Protein AF-H3ANR4-F1 (afdb_monomer)

Organism: Latimeria chalumnae (NCBI:txid7897)

Foldseek 3Di:
DPPPPPAPQAFLLVLLVVLVVVVVPDDLVVVCVVVVHDSVVNVVSNVCVVVSVVVVVPPALRRRHRDDDDDPPVVLLVVLVVVVVVCVVVVHDQDLVNSQVSSVVVCVVVVVPPDHSDPVNSVVSCVVGVVDPDPDPPPPDDDDPVVVVVCVVPVVVVVVVPDDLDDPVCVVPDCVPQPDNDDDDPDPAAALVNVVVVQQVDAQEEAEEEPANSPDDDPDDPGYNDHYDDPPDDLQQPLCSVCVLLQLLLQLVLVVVVVCVVCVVVVHDDDDDPSNSSVSSVRSNVPRDPVSSVLSCVSNVVDPDDDDPDPSPPDPQPPSNVVSVVVQVVCVVVVNHDPPADPVCSSCVCVPPDNHDDDDPVNVVVSVVVVPDDPDPPDDDDDDDDDDDDDDDDDDDDDD

Sequence (400 aa):
SVNKKICKTLSIGTKANAICEMLTGESKAVFAKKFNVPRTTLNSWLENKDKILDVIDVDTFSVNRKRIQTSTHSDIENYLLAWLCQARAQSILVGGPILAEKANQFAAQLGVANFECTNGWLEHFKARHDISSRLVCREANSAPQLQINEWKSMTLVAILAQYELKPHCFNGIQINRLPVQYMANKKAWMVSTIFEEYVCAFKKVVLIVDNCPAHPRITGLKAVRLQFLLPNTTSHTKPLDSVIIRNFKIHYHHDLVMRMIVAVDSGKAFKLDVLMSITIMKKAWDLVEKKTIANCFRHCGFTCEQPAGEDNVLGVESEESSRFSNTIDQLRIIGLWPTDVSQDDFIDVDAVVSVSELTSDSDIVAAQSKIDKPDHDDNAEEDENNDTNIQHSLIKLAAD

Secondary structure (DSSP, 8-state):
-----------HHHHHHHHHHHHTT--HHHHHHHTT--HHHHHHHHHTHHHHHHHHHS--S-TT-SS----TTHHHHHHHHHHHHHHHHTT----HHHHHHHHHHHHHHTT-TT----HHHHHHHHHHTT--SS---S--S-S-HHHHHHIIIIIIHHHHTTS----GGGTT--GGGSSS-----SSSS--HHHHHHHHHT--SEEEEE---TTS------SSEEEEEPPTT--GGG-HIIIIIHHHHHHHHHHHHHHHHHHHHHTT------HHHHHHHHHHHHHHS-HHHHHHHHHHTT--SS---S----TT---HHHHHHHHHHHHHHHTT-S-TT--HHHHHTTTTTS--SPPPPHHHHHHHHHTTS----------------------------

Nearest PDB structures (foldseek):
  1hlv-assembly1_A  TM=8.353E-01  e=3.967E-06  Homo sapiens

Mean predicted aligned error: 20.63 Å

Structure (mmCIF, N/CA/C/O backbone):
data_AF-H3ANR4-F1
#
_entry.id   AF-H3ANR4-F1
#
loop_
_atom_site.group_PDB
_atom_site.id
_atom_site.type_symbol
_atom_site.label_atom_id
_atom_site.label_alt_id
_atom_site.label_comp_id
_atom_site.label_asym_id
_atom_site.label_entity_id
_atom_site.label_seq_id
_atom_site.pdbx_PDB_ins_code
_atom_site.Cartn_x
_atom_site.Cartn_y
_atom_site.Cartn_z
_atom_site.occupancy
_atom_site.B_iso_or_equiv
_atom_site.auth_seq_id
_atom_site.auth_comp_id
_atom_site.auth_asym_id
_atom_site.auth_atom_id
_atom_site.pdbx_PDB_model_num
ATOM 1 N N . SER A 1 1 ? 67.457 22.077 -22.171 1.00 34.97 1 SER A N 1
ATOM 2 C CA . SER A 1 1 ? 66.096 21.505 -22.142 1.00 34.97 1 SER A CA 1
ATOM 3 C C . SER A 1 1 ? 65.306 21.918 -23.364 1.00 34.97 1 SER A C 1
ATOM 5 O O . SER A 1 1 ? 65.066 23.103 -23.557 1.00 34.97 1 SER A O 1
ATOM 7 N N . VAL A 1 2 ? 64.925 20.956 -24.205 1.00 31.81 2 VAL A N 1
ATOM 8 C CA . VAL A 1 2 ? 64.043 21.192 -25.356 1.00 31.81 2 VAL A CA 1
ATOM 9 C C . VAL A 1 2 ? 62.635 21.469 -24.826 1.00 31.81 2 VAL A C 1
ATOM 11 O O . VAL A 1 2 ? 61.985 20.581 -24.279 1.00 31.81 2 VAL A O 1
ATOM 14 N N . ASN A 1 3 ? 62.180 22.715 -24.949 1.00 30.05 3 ASN A N 1
ATOM 15 C CA . ASN A 1 3 ? 60.843 23.140 -24.544 1.00 30.05 3 ASN A CA 1
ATOM 16 C C . ASN A 1 3 ? 59.810 22.524 -25.504 1.00 30.05 3 ASN A C 1
ATOM 18 O O . ASN A 1 3 ? 59.575 23.026 -26.606 1.00 30.05 3 ASN A O 1
ATOM 22 N N . LYS A 1 4 ? 59.223 21.389 -25.117 1.00 34.12 4 LYS A N 1
ATOM 23 C CA . LYS A 1 4 ? 58.193 20.692 -25.895 1.00 34.12 4 LYS A CA 1
ATOM 24 C C . LYS A 1 4 ? 56.907 21.529 -25.835 1.00 34.12 4 LYS A C 1
ATOM 26 O O . LYS A 1 4 ? 56.150 21.443 -24.873 1.00 34.12 4 LYS A O 1
ATOM 31 N N . LYS A 1 5 ? 56.671 22.380 -26.843 1.00 40.97 5 LYS A N 1
ATOM 32 C CA . LYS A 1 5 ? 55.400 23.110 -27.013 1.00 40.97 5 LYS A CA 1
ATOM 33 C C . LYS A 1 5 ? 54.246 22.103 -26.992 1.00 40.97 5 LYS A C 1
ATOM 35 O O . LYS A 1 5 ? 54.116 21.292 -27.907 1.00 40.97 5 LYS A O 1
ATOM 40 N N . ILE A 1 6 ? 53.407 22.160 -25.960 1.00 41.47 6 ILE A N 1
ATOM 41 C CA . ILE A 1 6 ? 52.179 21.365 -25.873 1.00 41.47 6 ILE A CA 1
ATOM 42 C C . ILE A 1 6 ? 51.216 21.902 -26.938 1.00 41.47 6 ILE A C 1
ATOM 44 O O . ILE A 1 6 ? 50.594 22.949 -26.769 1.00 41.47 6 ILE A O 1
ATOM 48 N N . CYS A 1 7 ? 51.123 21.210 -28.072 1.00 47.00 7 CYS A N 1
ATOM 49 C CA . CYS A 1 7 ? 50.182 21.550 -29.132 1.00 47.00 7 CYS A CA 1
ATOM 50 C C . CYS A 1 7 ? 48.772 21.109 -28.702 1.00 47.00 7 CYS A C 1
ATOM 52 O O . CYS A 1 7 ? 48.456 19.916 -28.718 1.00 47.00 7 CYS A O 1
ATOM 54 N N . LYS A 1 8 ? 47.916 22.051 -28.277 1.00 58.59 8 LYS A N 1
ATOM 55 C CA . LYS A 1 8 ? 46.502 21.759 -27.987 1.00 58.59 8 LYS A CA 1
ATOM 56 C C . LYS A 1 8 ? 45.817 21.324 -29.283 1.00 58.59 8 LYS A C 1
ATOM 58 O O . LYS A 1 8 ? 45.563 22.130 -30.171 1.00 58.59 8 LYS A O 1
ATOM 63 N N . THR A 1 9 ? 45.530 20.030 -29.398 1.00 59.88 9 THR A N 1
ATOM 64 C CA . THR A 1 9 ? 44.811 19.492 -30.557 1.00 59.88 9 THR A CA 1
ATOM 65 C C . THR A 1 9 ? 43.312 19.719 -30.351 1.00 59.88 9 THR A C 1
ATOM 67 O O . THR A 1 9 ? 42.728 19.169 -29.416 1.00 59.88 9 THR A O 1
ATOM 70 N N . LEU A 1 10 ? 42.708 20.564 -31.190 1.00 69.75 10 LEU A N 1
ATOM 71 C CA . LEU A 1 10 ? 41.287 20.937 -31.142 1.00 69.75 10 LEU A CA 1
ATOM 72 C C . LEU A 1 10 ? 40.424 20.000 -32.000 1.00 69.75 10 LEU A C 1
ATOM 74 O O . LEU A 1 10 ? 40.950 19.333 -32.900 1.00 69.75 10 LEU A O 1
ATOM 78 N N . SER A 1 11 ? 39.124 19.917 -31.693 1.00 69.44 11 SER A N 1
ATOM 79 C CA . SER A 1 11 ? 38.207 19.022 -32.404 1.00 69.44 11 SER A CA 1
ATOM 80 C C . SER A 1 11 ? 37.924 19.498 -33.833 1.00 69.44 11 SER A C 1
ATOM 82 O O . SER A 1 11 ? 38.117 20.668 -34.159 1.00 69.44 11 SER A O 1
ATOM 84 N N . ILE A 1 12 ? 37.486 18.584 -34.695 1.00 69.12 12 ILE A N 1
ATOM 85 C CA . ILE A 1 12 ? 37.118 18.819 -36.091 1.00 69.12 12 ILE A CA 1
ATOM 86 C C . ILE A 1 12 ? 35.941 19.796 -36.151 1.00 69.12 12 ILE A C 1
ATOM 88 O O . ILE A 1 12 ? 36.016 20.754 -36.910 1.00 69.12 12 ILE A O 1
ATOM 92 N N . GLY A 1 13 ? 34.944 19.658 -35.267 1.00 64.38 13 GLY A N 1
ATOM 93 C CA . GLY A 1 13 ? 33.847 20.623 -35.152 1.00 64.38 13 GLY A CA 1
ATOM 94 C C . GLY A 1 13 ? 34.316 22.027 -34.764 1.00 64.38 13 GLY A C 1
ATOM 95 O O . GLY A 1 13 ? 33.926 23.009 -35.387 1.00 64.38 13 GLY A O 1
ATOM 96 N N . THR A 1 14 ? 35.226 22.146 -33.789 1.00 70.94 14 THR A N 1
ATOM 97 C CA . THR A 1 14 ? 35.793 23.454 -33.418 1.00 70.94 14 THR A CA 1
ATOM 98 C C . THR A 1 14 ? 36.620 24.061 -34.553 1.00 70.94 14 THR A C 1
ATOM 100 O O . THR A 1 14 ? 36.571 25.271 -34.762 1.00 70.94 14 THR A O 1
ATOM 103 N N . LYS A 1 15 ? 37.364 23.239 -35.304 1.00 77.50 15 LYS A N 1
ATOM 104 C CA . LYS A 1 15 ? 38.129 23.685 -36.477 1.00 77.50 15 LYS A CA 1
ATOM 105 C C . LYS A 1 15 ? 37.211 24.174 -37.596 1.00 77.50 15 LYS A C 1
ATOM 107 O O . LYS A 1 15 ? 37.496 25.214 -38.171 1.00 77.50 15 LYS A O 1
ATOM 112 N N . ALA A 1 16 ? 36.121 23.467 -37.876 1.00 69.81 16 ALA A N 1
ATOM 113 C CA . ALA A 1 16 ? 35.167 23.841 -38.914 1.00 69.81 16 ALA A CA 1
ATOM 114 C C . ALA A 1 16 ? 34.390 25.113 -38.579 1.00 69.81 16 ALA A C 1
ATOM 116 O O . ALA A 1 16 ? 34.335 26.008 -39.413 1.00 69.81 16 ALA A O 1
ATOM 117 N N . ASN A 1 17 ? 33.899 25.255 -37.343 1.00 70.88 17 ASN A N 1
ATOM 118 C CA . ASN A 1 17 ? 33.272 26.503 -36.898 1.00 70.88 17 ASN A CA 1
ATOM 119 C C . ASN A 1 17 ? 34.245 27.680 -37.022 1.00 70.88 17 ASN A C 1
ATOM 121 O O . ASN A 1 17 ? 33.880 28.729 -37.541 1.00 70.88 17 ASN A O 1
ATOM 125 N N . ALA A 1 18 ? 35.509 27.487 -36.624 1.00 70.69 18 ALA A N 1
ATOM 126 C CA . ALA A 1 18 ? 36.538 28.505 -36.801 1.00 70.69 18 ALA A CA 1
ATOM 127 C C . ALA A 1 18 ? 36.787 28.836 -38.285 1.00 70.69 18 ALA A C 1
ATOM 129 O O . ALA A 1 18 ? 36.956 30.003 -38.616 1.00 70.69 18 ALA A O 1
ATOM 130 N N . ILE A 1 19 ? 36.791 27.845 -39.184 1.00 73.25 19 ILE A N 1
ATOM 131 C CA . ILE A 1 19 ? 36.928 28.063 -40.633 1.00 73.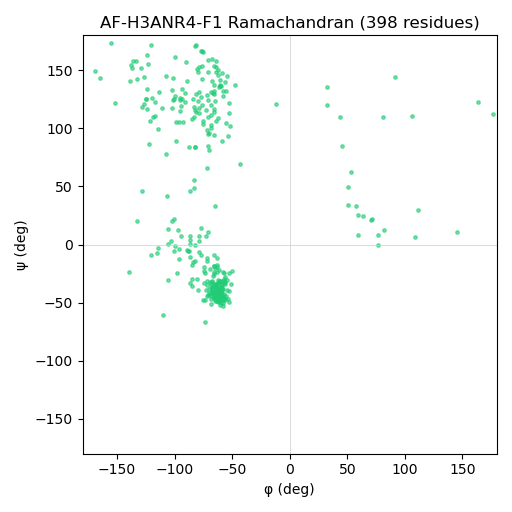25 19 ILE A CA 1
ATOM 132 C C . ILE A 1 19 ? 35.733 28.856 -41.178 1.00 73.25 19 ILE A C 1
ATOM 134 O O . ILE A 1 19 ? 35.951 29.839 -41.881 1.00 73.25 19 ILE A O 1
ATOM 138 N N . CYS A 1 20 ? 34.499 28.482 -40.832 1.00 70.69 20 CYS A N 1
ATOM 139 C CA . CYS A 1 20 ? 33.292 29.192 -41.261 1.00 70.69 20 CYS A CA 1
ATOM 140 C C . CYS A 1 20 ? 33.292 30.651 -40.776 1.00 70.69 20 CYS A C 1
ATOM 142 O O . CYS A 1 20 ? 33.120 31.555 -41.590 1.00 70.69 20 CYS A O 1
ATOM 144 N N . GLU A 1 21 ? 33.587 30.896 -39.493 1.00 68.69 21 GLU A N 1
ATOM 145 C CA . GLU A 1 21 ? 33.678 32.253 -38.924 1.00 68.69 21 GLU A CA 1
ATOM 146 C C . GLU A 1 21 ? 34.825 33.082 -39.558 1.00 68.69 21 GLU A C 1
ATOM 148 O O . GLU A 1 21 ? 34.705 34.292 -39.771 1.00 68.69 21 GLU A O 1
ATOM 153 N N . MET A 1 22 ? 35.942 32.444 -39.929 1.00 72.31 22 MET A N 1
ATOM 154 C CA . MET A 1 22 ? 37.052 33.104 -40.634 1.00 72.31 22 MET A CA 1
ATOM 155 C C . MET A 1 22 ? 36.718 33.449 -42.092 1.00 72.31 22 MET A C 1
ATOM 157 O O . MET A 1 22 ? 37.230 34.441 -42.612 1.00 72.31 22 MET A O 1
ATOM 161 N N . LEU A 1 23 ? 35.880 32.651 -42.759 1.00 68.06 23 LEU A N 1
ATOM 162 C CA . LEU A 1 23 ? 35.407 32.926 -44.120 1.00 68.06 23 LEU A CA 1
ATOM 163 C C . LEU A 1 23 ? 34.367 34.058 -44.151 1.00 68.06 23 LEU A C 1
ATOM 165 O O . LEU A 1 23 ? 34.274 34.752 -45.160 1.00 68.06 23 LEU A O 1
ATOM 169 N N . THR A 1 24 ? 33.659 34.311 -43.043 1.00 65.19 24 THR A N 1
ATOM 170 C CA . THR A 1 24 ? 32.709 35.432 -42.899 1.00 65.19 24 THR A CA 1
ATOM 171 C C . THR A 1 24 ? 33.360 36.800 -42.630 1.00 65.19 24 THR A C 1
ATOM 173 O O . THR A 1 24 ? 32.649 37.791 -42.495 1.00 65.19 24 THR A O 1
ATOM 176 N N . GLY A 1 25 ? 34.699 36.891 -42.605 1.00 59.75 25 GLY A N 1
ATOM 177 C CA . GLY A 1 25 ? 35.430 38.169 -42.668 1.00 59.75 25 GLY A CA 1
ATOM 178 C C . GLY A 1 25 ? 36.131 38.635 -41.385 1.00 59.75 25 GLY A C 1
ATOM 179 O O . GLY A 1 25 ? 36.676 39.738 -41.360 1.00 59.75 25 GLY A O 1
ATOM 180 N N . GLU A 1 26 ? 36.174 37.826 -40.324 1.00 64.69 26 GLU A N 1
ATOM 181 C CA . GLU A 1 26 ? 36.868 38.194 -39.082 1.00 64.69 26 GLU A CA 1
ATOM 182 C C . GLU A 1 26 ? 38.400 37.986 -39.130 1.00 64.69 26 GLU A C 1
ATOM 184 O O . GLU A 1 26 ? 38.948 37.115 -39.812 1.00 64.69 26 GLU A O 1
ATOM 189 N N . SER A 1 27 ? 39.136 38.796 -38.358 1.00 66.25 27 SER A N 1
ATOM 190 C CA . SER A 1 27 ? 40.605 38.810 -38.377 1.00 66.25 27 SER A CA 1
ATOM 191 C C . SER A 1 27 ? 41.231 37.568 -37.731 1.00 66.25 27 SER A C 1
ATOM 193 O O . SER A 1 27 ? 41.028 37.270 -36.552 1.00 66.25 27 SER A O 1
ATOM 195 N N . LYS A 1 28 ? 42.148 36.913 -38.459 1.00 66.75 28 LYS A N 1
ATOM 196 C CA . LYS A 1 28 ? 42.928 35.734 -38.015 1.00 66.75 28 LYS A CA 1
ATOM 197 C C . LYS A 1 28 ? 43.668 35.939 -36.679 1.00 66.75 28 LYS A C 1
ATOM 199 O O . LYS A 1 28 ? 43.998 34.976 -35.988 1.00 66.75 28 LYS A O 1
ATOM 204 N N . ALA A 1 29 ? 43.964 37.189 -36.311 1.00 67.88 29 ALA A N 1
ATOM 205 C CA . ALA A 1 29 ? 44.616 37.540 -35.050 1.00 67.88 29 ALA A CA 1
ATOM 206 C C . ALA A 1 29 ? 43.716 37.319 -33.822 1.00 67.88 29 ALA A C 1
ATOM 208 O O . ALA A 1 29 ? 44.224 36.961 -32.757 1.00 67.88 29 ALA A O 1
ATOM 209 N N . VAL A 1 30 ? 42.404 37.507 -33.982 1.00 69.75 30 VAL A N 1
ATOM 210 C CA . VAL A 1 30 ? 41.397 37.301 -32.934 1.00 69.75 30 VAL A CA 1
ATOM 211 C C . VAL A 1 30 ? 41.236 35.808 -32.669 1.00 69.75 30 VAL A C 1
ATOM 213 O O . VAL A 1 30 ? 41.315 35.377 -31.522 1.00 69.75 30 VAL A O 1
ATOM 216 N N . PHE A 1 31 ? 41.169 34.993 -33.724 1.00 68.56 31 PHE A N 1
ATOM 217 C CA . PHE A 1 31 ? 41.058 33.537 -33.602 1.00 68.56 31 PHE A CA 1
ATOM 218 C C . PHE A 1 31 ? 42.285 32.859 -33.002 1.00 68.56 31 PHE A C 1
ATOM 220 O O . PHE A 1 31 ? 42.145 31.945 -32.190 1.00 68.56 31 PHE A O 1
ATOM 227 N N . ALA A 1 32 ? 43.488 33.336 -33.334 1.00 69.44 32 ALA A N 1
ATOM 228 C CA . ALA A 1 32 ? 44.721 32.821 -32.739 1.00 69.44 32 ALA A CA 1
ATOM 229 C C . ALA A 1 32 ? 44.729 32.998 -31.208 1.00 69.44 32 ALA A C 1
ATOM 231 O O . ALA A 1 32 ? 45.181 32.107 -30.488 1.00 69.44 32 ALA A O 1
ATOM 232 N N . LYS A 1 33 ? 44.172 34.116 -30.711 1.00 73.56 33 LYS A N 1
ATOM 233 C CA . LYS A 1 33 ? 43.972 34.364 -29.275 1.00 73.56 33 LYS A CA 1
ATOM 234 C C . LYS A 1 33 ? 42.795 33.559 -28.706 1.00 73.56 33 LYS A C 1
ATOM 236 O O . LYS A 1 33 ? 42.985 32.891 -27.697 1.00 73.56 33 LYS A O 1
ATOM 241 N N . LYS A 1 34 ? 41.627 33.560 -29.370 1.00 73.19 34 LYS A N 1
ATOM 242 C CA . LYS A 1 34 ? 40.390 32.853 -28.956 1.00 73.19 34 LYS A CA 1
ATOM 243 C C . LYS A 1 34 ? 40.626 31.356 -28.743 1.00 73.19 34 LYS A C 1
ATOM 245 O O . LYS A 1 34 ? 40.195 30.796 -27.743 1.00 73.19 34 LYS A O 1
ATOM 250 N N . PHE A 1 35 ? 41.357 30.717 -29.653 1.00 68.19 35 PHE A N 1
ATOM 251 C CA . PHE A 1 35 ? 41.617 29.276 -29.611 1.00 68.19 35 PHE A CA 1
ATOM 252 C C . PHE A 1 35 ? 42.992 28.904 -29.040 1.00 68.19 35 PHE A C 1
ATOM 254 O O . PHE A 1 35 ? 43.302 27.719 -28.918 1.00 68.19 35 PHE A O 1
ATOM 261 N N . ASN A 1 36 ? 43.809 29.895 -28.662 1.00 73.88 36 ASN A N 1
ATOM 262 C CA . ASN A 1 36 ? 45.173 29.712 -28.163 1.00 73.88 36 ASN A CA 1
ATOM 263 C C . ASN A 1 36 ? 46.030 28.814 -29.083 1.00 73.88 36 ASN A C 1
ATOM 265 O O . ASN A 1 36 ? 46.655 27.846 -28.638 1.00 73.88 36 ASN A O 1
ATOM 269 N N . VAL A 1 37 ? 46.027 29.128 -30.383 1.00 76.19 37 VAL A N 1
ATOM 270 C CA . VAL A 1 37 ? 46.777 28.408 -31.425 1.00 76.19 37 VAL A CA 1
ATOM 271 C C . VAL A 1 37 ? 47.660 29.366 -32.234 1.00 76.19 37 VAL A C 1
ATOM 273 O O . VAL A 1 37 ? 47.262 30.505 -32.491 1.00 76.19 37 VAL A O 1
ATOM 276 N N . PRO A 1 38 ? 48.860 28.938 -32.671 1.00 77.94 38 PRO A N 1
ATOM 277 C CA . PRO A 1 38 ? 49.694 29.738 -33.562 1.00 77.94 38 PRO A CA 1
ATOM 278 C C . PRO A 1 38 ? 48.983 30.076 -34.880 1.00 77.94 38 PRO A C 1
ATOM 280 O O . PRO A 1 38 ? 48.244 29.258 -35.428 1.00 77.94 38 PRO A O 1
ATOM 283 N N . ARG A 1 39 ? 49.283 31.248 -35.459 1.00 71.56 39 ARG A N 1
ATOM 284 C CA . ARG A 1 39 ? 48.748 31.656 -36.776 1.00 71.56 39 ARG A CA 1
ATOM 285 C C . ARG A 1 39 ? 49.063 30.647 -37.889 1.00 71.56 39 ARG A C 1
ATOM 287 O O . ARG A 1 39 ? 48.252 30.461 -38.788 1.00 71.56 39 ARG A O 1
ATOM 294 N N . THR A 1 40 ? 50.202 29.959 -37.802 1.00 76.38 40 THR A N 1
ATOM 295 C CA . THR A 1 40 ? 50.592 28.891 -38.737 1.00 76.38 40 THR A CA 1
ATOM 296 C C . THR A 1 40 ? 49.634 27.698 -38.699 1.00 76.38 40 THR A C 1
ATOM 298 O O . THR A 1 40 ? 49.351 27.104 -39.734 1.00 76.38 40 THR A O 1
ATOM 301 N N . THR A 1 41 ? 49.070 27.380 -37.532 1.00 76.25 41 THR A N 1
ATOM 302 C CA . THR A 1 41 ? 48.080 26.308 -37.363 1.00 76.25 41 THR A CA 1
ATOM 303 C C . THR A 1 41 ? 46.744 26.667 -38.012 1.00 76.25 41 THR A C 1
ATOM 305 O O . THR A 1 41 ? 46.139 25.811 -38.647 1.00 76.25 41 THR A O 1
ATOM 308 N N . LEU A 1 42 ? 46.319 27.933 -37.923 1.00 76.06 42 LEU A N 1
ATOM 309 C CA . LEU A 1 42 ? 45.110 28.415 -38.602 1.00 76.06 42 LEU A CA 1
ATOM 310 C C . LEU A 1 42 ? 45.254 28.381 -40.131 1.00 76.06 42 LEU A C 1
ATOM 312 O O . LEU A 1 42 ? 44.314 28.003 -40.822 1.00 76.06 42 LEU A O 1
ATOM 316 N N . ASN A 1 43 ? 46.431 28.726 -40.665 1.00 78.75 43 ASN A N 1
ATOM 317 C CA . ASN A 1 43 ? 46.693 28.626 -42.106 1.00 78.75 43 ASN A CA 1
ATOM 318 C C . ASN A 1 43 ? 46.611 27.171 -42.593 1.00 78.75 43 ASN A C 1
ATOM 320 O O . ASN A 1 43 ? 45.946 26.903 -43.584 1.00 78.75 43 ASN A O 1
ATOM 324 N N . SER A 1 44 ? 47.182 26.228 -41.839 1.00 78.81 44 SER A N 1
ATOM 325 C CA . SER A 1 44 ? 47.085 24.796 -42.151 1.00 78.81 44 SER A CA 1
ATOM 326 C C . SER A 1 44 ? 45.639 24.269 -42.131 1.00 78.81 44 SER A C 1
ATOM 328 O O . SER A 1 44 ? 45.304 23.363 -42.894 1.00 78.81 44 SER A O 1
ATOM 330 N N . TRP A 1 45 ? 44.761 24.829 -41.288 1.00 80.38 45 TRP A N 1
ATOM 331 C CA . TRP A 1 45 ? 43.330 24.494 -41.307 1.00 80.38 45 TRP A CA 1
ATOM 332 C C . TRP A 1 45 ? 42.630 25.035 -42.552 1.00 80.38 45 TRP A C 1
ATOM 334 O O . TRP A 1 45 ? 41.842 24.311 -43.147 1.00 80.38 45 TRP A O 1
ATOM 344 N N . LEU A 1 46 ? 42.943 26.265 -42.969 1.00 77.25 46 LEU A N 1
ATOM 345 C CA . LEU A 1 46 ? 42.399 26.859 -44.194 1.00 77.25 46 LEU A CA 1
ATOM 346 C C . LEU A 1 46 ? 42.876 26.134 -45.462 1.00 77.25 46 LEU A C 1
ATOM 348 O O . LEU A 1 46 ? 42.105 25.994 -46.403 1.00 77.25 46 LEU A O 1
ATOM 352 N N . GLU A 1 47 ? 44.117 25.648 -45.482 1.00 81.00 47 GLU A N 1
ATOM 353 C CA . GLU A 1 47 ? 44.658 24.838 -46.585 1.00 81.00 47 GLU A CA 1
ATOM 354 C C . GLU A 1 47 ? 43.982 23.464 -46.690 1.00 81.00 47 GLU A C 1
ATOM 356 O O . GLU A 1 47 ? 43.837 22.928 -47.782 1.00 81.00 47 GLU A O 1
ATOM 361 N N . ASN A 1 48 ? 43.537 22.899 -45.563 1.00 74.94 48 ASN A N 1
ATOM 362 C CA . ASN A 1 48 ? 42.813 21.625 -45.511 1.00 74.94 48 ASN A CA 1
ATOM 363 C C . ASN A 1 48 ? 41.299 21.810 -45.316 1.00 74.94 48 ASN A C 1
ATOM 365 O O . ASN A 1 48 ? 40.631 20.879 -44.862 1.00 74.94 48 ASN A O 1
ATOM 369 N N . LYS A 1 49 ? 40.759 22.998 -45.621 1.00 76.00 49 LYS A N 1
ATOM 370 C CA . LYS A 1 49 ? 39.372 23.370 -45.301 1.00 76.00 49 LYS A CA 1
ATOM 371 C C . LYS A 1 49 ? 38.350 22.408 -45.904 1.00 76.00 49 LYS A C 1
ATOM 373 O O . LYS A 1 49 ? 37.451 21.986 -45.189 1.00 76.00 49 LYS A O 1
ATOM 378 N N . ASP A 1 50 ? 38.543 21.998 -47.156 1.00 71.88 50 ASP A N 1
ATOM 379 C CA . ASP A 1 50 ? 37.571 21.179 -47.885 1.00 71.88 50 ASP A CA 1
ATOM 380 C C . ASP A 1 50 ? 37.463 19.792 -47.228 1.00 71.88 50 ASP A C 1
ATOM 382 O O . ASP A 1 50 ? 36.383 19.339 -46.878 1.00 71.88 50 ASP A O 1
ATOM 386 N N . LYS A 1 51 ? 38.602 19.200 -46.842 1.00 69.38 51 LYS A N 1
ATOM 387 C CA . LYS A 1 51 ? 38.652 17.928 -46.093 1.00 69.38 51 LYS A CA 1
ATOM 388 C C . LYS A 1 51 ? 38.070 18.010 -44.678 1.00 69.38 51 LYS A C 1
ATOM 390 O O . LYS A 1 51 ? 37.730 16.980 -44.105 1.00 69.38 51 LYS A O 1
ATOM 395 N N . ILE A 1 52 ? 38.055 19.192 -44.060 1.00 67.75 52 ILE A N 1
ATOM 396 C CA . ILE A 1 52 ? 37.515 19.396 -42.705 1.00 67.75 52 ILE A CA 1
ATOM 397 C C . ILE A 1 52 ? 35.999 19.626 -42.762 1.00 67.75 52 ILE A C 1
ATOM 399 O O . ILE A 1 52 ? 35.297 19.166 -41.863 1.00 67.75 52 ILE A O 1
ATOM 403 N N . LEU A 1 53 ? 35.513 20.309 -43.802 1.00 63.84 53 LEU A N 1
ATOM 404 C CA . LEU A 1 53 ? 34.096 20.608 -44.014 1.00 63.84 53 LEU A CA 1
ATOM 405 C C . LEU A 1 53 ? 33.332 19.404 -44.590 1.00 63.84 53 LEU A C 1
ATOM 407 O O . LEU A 1 53 ? 32.257 19.099 -44.080 1.00 63.84 53 LEU A O 1
ATOM 411 N N . ASP A 1 54 ? 33.922 18.643 -45.519 1.00 64.12 54 ASP A N 1
ATOM 412 C CA . ASP A 1 54 ? 33.318 17.415 -46.074 1.00 64.12 54 ASP A CA 1
ATOM 413 C C . ASP A 1 54 ? 33.013 16.367 -44.989 1.00 64.12 54 ASP A C 1
ATOM 415 O O . ASP A 1 54 ? 32.045 15.622 -45.079 1.00 64.12 54 ASP A O 1
ATOM 419 N N . VAL A 1 55 ? 33.805 16.316 -43.910 1.00 57.12 55 VAL A N 1
ATOM 420 C CA . VAL A 1 55 ? 33.595 15.387 -42.778 1.00 57.12 55 VAL A CA 1
ATOM 421 C C . VAL A 1 55 ? 32.377 15.767 -41.919 1.00 57.12 55 VAL A C 1
ATOM 423 O O . VAL A 1 55 ? 31.938 14.966 -41.096 1.00 57.12 55 VAL A O 1
ATOM 426 N N . ILE A 1 56 ? 31.844 16.981 -42.073 1.00 55.09 56 ILE A N 1
ATOM 427 C CA . ILE A 1 56 ? 30.706 17.503 -41.300 1.00 55.09 56 ILE A CA 1
ATOM 428 C C . ILE A 1 56 ? 29.425 17.528 -42.136 1.00 55.09 56 ILE A C 1
ATOM 430 O O . ILE A 1 56 ? 28.351 17.357 -41.567 1.00 55.09 56 ILE A O 1
ATOM 434 N N . ASP A 1 57 ? 29.540 17.705 -43.456 1.00 47.00 57 ASP A N 1
ATOM 435 C CA . ASP A 1 57 ? 28.399 17.752 -44.383 1.00 47.00 57 ASP A CA 1
ATOM 436 C C . ASP A 1 57 ? 27.781 16.362 -44.635 1.00 47.00 57 ASP A C 1
ATOM 438 O O . ASP A 1 57 ? 26.598 16.225 -44.939 1.00 47.00 57 ASP A O 1
ATOM 442 N N . VAL A 1 58 ? 28.553 15.292 -44.413 1.00 48.28 58 VAL A N 1
ATOM 443 C CA . VAL A 1 58 ? 27.996 13.943 -44.281 1.00 48.28 58 VAL A CA 1
ATOM 444 C C . VAL A 1 58 ? 27.508 13.794 -42.845 1.00 48.28 58 VAL A C 1
ATOM 446 O O . VAL A 1 58 ? 28.330 13.823 -41.932 1.00 48.28 58 VAL A O 1
ATOM 449 N N . ASP A 1 59 ? 26.195 13.629 -42.669 1.00 47.75 59 ASP A N 1
ATOM 450 C CA . ASP A 1 59 ? 25.412 13.444 -41.431 1.00 47.75 59 ASP A CA 1
ATOM 451 C C . ASP A 1 59 ? 26.055 12.464 -40.413 1.00 47.75 59 ASP A C 1
ATOM 453 O O . ASP A 1 59 ? 25.615 11.329 -40.203 1.00 47.75 59 ASP A O 1
ATOM 457 N N . THR A 1 60 ? 27.171 12.858 -39.792 1.00 49.56 60 THR A N 1
ATOM 458 C CA . THR A 1 60 ? 28.044 11.935 -39.064 1.00 49.56 60 THR A CA 1
ATOM 459 C C . THR A 1 60 ? 28.449 12.446 -37.691 1.00 49.56 60 THR A C 1
ATOM 461 O O . THR A 1 60 ? 28.743 13.614 -37.443 1.00 49.56 60 THR A O 1
ATOM 464 N N . PHE A 1 61 ? 28.502 11.480 -36.776 1.00 51.16 61 PHE A N 1
ATOM 465 C CA . PHE A 1 61 ? 28.821 11.543 -35.350 1.00 51.16 61 PHE A CA 1
ATOM 466 C C . PHE A 1 61 ? 30.279 11.987 -35.030 1.00 51.16 61 PHE A C 1
ATOM 468 O O . PHE A 1 61 ? 30.894 11.532 -34.065 1.00 51.16 61 PHE A O 1
ATOM 475 N N . SER A 1 62 ? 30.881 12.860 -35.845 1.00 54.12 62 SER A N 1
ATOM 476 C CA . SER A 1 62 ? 32.333 13.126 -35.876 1.00 54.12 62 SER A CA 1
ATOM 477 C C . SER A 1 62 ? 32.775 14.459 -35.252 1.00 54.12 62 SER A C 1
ATOM 479 O O . SER A 1 62 ? 33.976 14.737 -35.178 1.00 54.12 62 SER A O 1
ATOM 481 N N . VAL A 1 63 ? 31.844 15.265 -34.736 1.00 55.91 63 VAL A N 1
ATOM 482 C CA . VAL A 1 63 ? 32.079 16.663 -34.310 1.00 55.91 63 VAL A CA 1
ATOM 483 C C . VAL A 1 63 ? 33.124 16.792 -33.181 1.00 55.91 63 VAL A C 1
ATOM 485 O O . VAL A 1 63 ? 33.903 17.749 -33.147 1.00 55.91 63 VAL A O 1
ATOM 488 N N . ASN A 1 64 ? 33.222 15.795 -32.293 1.00 56.75 64 ASN A N 1
ATOM 489 C CA . ASN A 1 64 ? 34.079 15.835 -31.096 1.00 56.75 64 ASN A CA 1
ATOM 490 C C . ASN A 1 64 ? 35.529 15.339 -31.309 1.00 56.75 64 ASN A C 1
ATOM 492 O O . ASN A 1 64 ? 36.366 15.436 -30.408 1.00 56.75 64 ASN A O 1
ATOM 496 N N . ARG A 1 65 ? 35.874 14.821 -32.493 1.00 60.81 65 ARG A N 1
ATOM 497 C CA . ARG A 1 65 ? 37.178 14.174 -32.770 1.00 60.81 65 ARG A CA 1
ATOM 498 C C . ARG A 1 65 ? 38.298 15.165 -33.035 1.00 60.81 65 ARG A C 1
ATOM 500 O O . ARG A 1 65 ? 38.057 16.193 -33.637 1.00 60.81 65 ARG A O 1
ATOM 507 N N . LYS A 1 66 ? 39.550 14.842 -32.685 1.00 57.38 66 LYS A N 1
ATOM 508 C CA . LYS A 1 66 ? 40.720 15.743 -32.834 1.00 57.38 66 LYS A CA 1
ATOM 509 C C . LYS A 1 66 ? 41.588 15.505 -34.085 1.00 57.38 66 LYS A C 1
ATOM 511 O O . LYS A 1 66 ? 42.265 16.437 -34.532 1.00 57.38 66 LYS A O 1
ATOM 516 N N . ARG A 1 67 ? 41.570 14.292 -34.656 1.00 56.97 67 ARG A N 1
ATOM 517 C CA . ARG A 1 67 ? 42.367 13.865 -35.826 1.00 56.97 67 ARG A CA 1
ATOM 518 C C . ARG A 1 67 ? 41.504 13.013 -36.765 1.00 56.97 67 ARG A C 1
ATOM 520 O O . ARG A 1 67 ? 40.723 12.201 -36.283 1.00 56.97 67 ARG A O 1
ATOM 527 N N . ILE A 1 68 ? 41.670 13.190 -38.076 1.00 57.69 68 ILE A N 1
ATOM 528 C CA . ILE A 1 68 ? 41.099 12.305 -39.101 1.00 57.69 68 ILE A CA 1
ATOM 529 C C . ILE A 1 68 ? 41.961 11.038 -39.123 1.00 57.69 68 ILE A C 1
ATOM 531 O O . ILE A 1 68 ? 43.175 11.129 -39.315 1.00 57.69 68 ILE A O 1
ATOM 535 N N . GLN A 1 69 ? 41.365 9.879 -38.851 1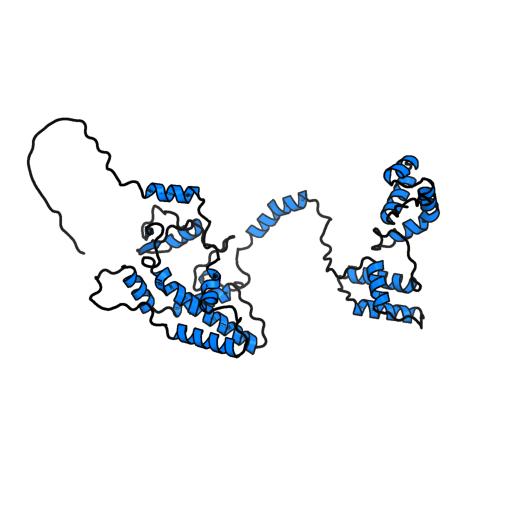.00 53.16 69 GLN A N 1
ATOM 536 C CA . GLN A 1 69 ? 42.062 8.594 -38.808 1.00 53.16 69 GLN A CA 1
ATOM 537 C C . GLN A 1 69 ? 41.442 7.692 -39.873 1.00 53.16 69 GLN A C 1
ATOM 539 O O . GLN A 1 69 ? 40.279 7.318 -39.763 1.00 53.16 69 GLN A O 1
ATOM 544 N N . THR A 1 70 ? 42.197 7.417 -40.932 1.00 53.47 70 THR A N 1
ATOM 545 C CA . THR A 1 70 ? 41.765 6.586 -42.060 1.00 53.47 70 THR A CA 1
ATOM 546 C C . THR A 1 70 ? 41.870 5.110 -41.690 1.00 53.47 70 THR A C 1
ATOM 548 O O . THR A 1 70 ? 42.905 4.677 -41.181 1.00 53.47 70 THR A O 1
ATOM 551 N N . SER A 1 71 ? 40.808 4.349 -41.943 1.00 58.09 71 SER A N 1
ATOM 552 C CA . SER A 1 71 ? 40.834 2.888 -41.896 1.00 58.09 71 SER A CA 1
ATOM 553 C C . SER A 1 71 ? 41.517 2.329 -43.137 1.00 58.09 71 SER A C 1
ATOM 555 O O . SER A 1 71 ? 41.445 2.941 -44.200 1.00 58.09 71 SER A O 1
ATOM 557 N N . THR A 1 72 ? 42.095 1.133 -43.045 1.00 60.75 72 THR A N 1
ATOM 558 C CA . THR A 1 72 ? 42.450 0.338 -44.234 1.00 60.75 72 THR A CA 1
ATOM 559 C C . THR A 1 72 ? 41.218 -0.070 -45.052 1.00 60.75 72 THR A C 1
ATOM 561 O O . THR A 1 72 ? 41.357 -0.396 -46.224 1.00 60.75 72 THR A O 1
ATOM 564 N N . HIS A 1 73 ? 40.019 -0.010 -44.460 1.00 68.25 73 HIS A N 1
ATOM 565 C CA . HIS A 1 73 ? 38.745 -0.377 -45.084 1.00 68.25 73 HIS A CA 1
ATOM 566 C C . HIS A 1 73 ? 37.691 0.739 -44.954 1.00 68.25 73 HIS A C 1
ATOM 568 O O . HIS A 1 73 ? 36.551 0.480 -44.567 1.00 68.25 73 HIS A O 1
ATOM 574 N N . SER A 1 74 ? 38.070 1.994 -45.237 1.00 67.12 74 SER A N 1
ATOM 575 C CA . SER A 1 74 ? 37.167 3.156 -45.110 1.00 67.12 74 SER A CA 1
ATOM 576 C C . SER A 1 74 ? 35.886 3.025 -45.941 1.00 67.12 74 SER A C 1
ATOM 578 O O . SER A 1 74 ? 34.845 3.524 -45.526 1.00 67.12 74 SER A O 1
ATOM 580 N N . ASP A 1 75 ? 35.932 2.321 -47.073 1.00 71.12 75 ASP A N 1
ATOM 581 C CA . ASP A 1 75 ? 34.763 2.141 -47.937 1.00 71.12 75 ASP A CA 1
ATOM 582 C C . ASP A 1 75 ? 33.669 1.337 -47.223 1.00 71.12 75 ASP A C 1
ATOM 584 O O . ASP A 1 75 ? 32.529 1.788 -47.133 1.00 71.12 75 ASP A O 1
ATOM 588 N N . ILE A 1 76 ? 34.031 0.204 -46.608 1.00 79.25 76 I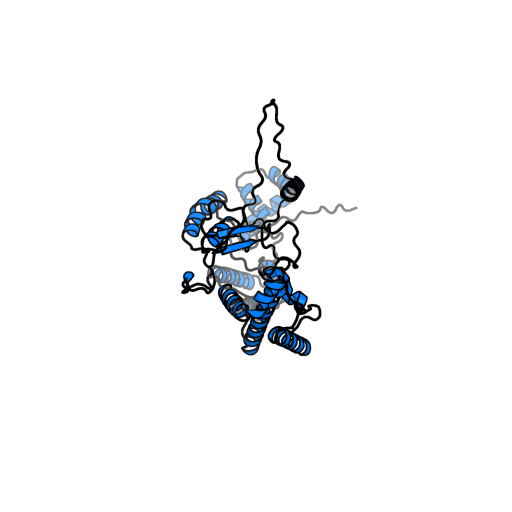LE A N 1
ATOM 589 C CA . ILE A 1 76 ? 33.107 -0.638 -45.828 1.00 79.25 76 ILE A CA 1
ATOM 590 C C . ILE A 1 76 ? 32.510 0.160 -44.662 1.00 79.25 76 ILE A C 1
ATOM 592 O O . ILE A 1 76 ? 31.317 0.053 -44.387 1.00 79.25 76 ILE A O 1
ATOM 596 N N . GLU A 1 77 ? 33.309 0.996 -43.996 1.00 79.94 77 GLU A N 1
ATOM 597 C CA . GLU A 1 77 ? 32.839 1.819 -42.876 1.00 79.94 77 GLU A CA 1
ATOM 598 C C . GLU A 1 77 ? 31.823 2.868 -43.304 1.00 79.94 77 GLU A C 1
ATOM 600 O O . GLU A 1 77 ? 30.821 3.050 -42.616 1.00 79.94 77 GLU A O 1
ATOM 605 N N . ASN A 1 78 ? 32.044 3.516 -44.448 1.00 73.56 78 ASN A N 1
ATOM 606 C CA . ASN A 1 78 ? 31.126 4.516 -44.981 1.00 73.56 78 ASN A CA 1
ATOM 607 C C . ASN A 1 78 ? 29.769 3.893 -45.346 1.00 73.56 78 ASN A C 1
ATOM 609 O O . ASN A 1 78 ? 28.729 4.426 -44.956 1.00 73.56 78 ASN A O 1
ATOM 613 N N . TYR A 1 79 ? 29.761 2.736 -46.021 1.00 78.25 79 TYR A N 1
ATOM 614 C CA . TYR A 1 79 ? 28.518 2.015 -46.334 1.00 78.25 79 TYR A CA 1
ATOM 615 C C . TYR A 1 79 ? 27.807 1.514 -45.073 1.00 78.25 79 TYR A C 1
ATOM 617 O O . TYR A 1 79 ? 26.586 1.644 -44.948 1.00 78.25 79 TYR A O 1
ATOM 625 N N . LEU A 1 80 ? 28.564 0.991 -44.106 1.00 82.38 80 LEU A N 1
ATOM 626 C CA . LEU A 1 80 ? 28.018 0.519 -42.837 1.00 82.38 80 LEU A CA 1
ATOM 627 C C . LEU A 1 80 ? 27.414 1.660 -42.011 1.00 82.38 80 LEU A C 1
ATOM 629 O O . LEU A 1 80 ? 26.363 1.485 -41.393 1.00 82.38 80 LEU A O 1
ATOM 633 N N . LEU A 1 81 ? 28.046 2.834 -42.027 1.00 75.06 81 LEU A N 1
ATOM 634 C CA . LEU A 1 81 ? 27.564 4.033 -41.352 1.00 75.06 81 LEU A CA 1
ATOM 635 C C . LEU A 1 81 ? 26.291 4.580 -42.003 1.00 75.06 81 LEU A C 1
ATOM 637 O O . LEU A 1 81 ? 25.323 4.848 -41.295 1.00 75.06 81 LEU A O 1
ATOM 641 N N . ALA A 1 82 ? 26.263 4.690 -43.335 1.00 73.81 82 ALA A N 1
ATOM 642 C CA . ALA A 1 82 ? 25.084 5.137 -44.076 1.00 73.81 82 ALA A CA 1
ATOM 643 C C . ALA A 1 82 ? 23.880 4.216 -43.818 1.00 73.81 82 ALA A C 1
ATOM 645 O O . ALA A 1 82 ? 22.780 4.681 -43.510 1.00 73.81 82 ALA A O 1
ATOM 646 N N . TRP A 1 83 ? 24.108 2.901 -43.846 1.00 83.25 83 TRP A N 1
ATOM 647 C CA . TRP A 1 83 ? 23.084 1.915 -43.518 1.00 83.25 83 TRP A CA 1
ATOM 648 C C . TRP A 1 83 ? 22.609 2.023 -42.062 1.00 83.25 83 TRP A C 1
ATOM 650 O O . TRP A 1 83 ? 21.408 1.957 -41.798 1.00 83.25 83 TRP A O 1
ATOM 660 N N . LEU A 1 84 ? 23.520 2.241 -41.108 1.00 77.75 84 LEU A N 1
ATOM 661 C CA . LEU A 1 84 ? 23.158 2.428 -39.703 1.00 77.75 84 LEU A CA 1
ATOM 662 C C . LEU A 1 84 ? 22.326 3.703 -39.486 1.00 77.75 84 LEU A C 1
ATOM 664 O O . LEU A 1 84 ? 21.384 3.685 -38.690 1.00 77.75 84 LEU A O 1
ATOM 668 N N . CYS A 1 85 ? 22.636 4.795 -40.192 1.00 69.81 85 CYS A N 1
ATOM 669 C CA . CYS A 1 85 ? 21.832 6.019 -40.172 1.00 69.81 85 CYS A CA 1
ATOM 670 C C . CYS A 1 85 ? 20.413 5.763 -40.701 1.00 69.81 85 CYS A C 1
ATOM 672 O O . CYS A 1 85 ? 19.441 6.165 -40.062 1.00 69.81 85 CYS A O 1
ATOM 674 N N . GLN A 1 86 ? 20.280 5.015 -41.799 1.00 71.12 86 GLN A N 1
ATOM 675 C CA . GLN A 1 86 ? 18.980 4.633 -42.355 1.00 71.12 86 GLN A CA 1
ATOM 676 C C . GLN A 1 86 ? 18.177 3.724 -41.408 1.00 71.12 86 GLN A C 1
ATOM 678 O O . GLN A 1 86 ? 16.993 3.966 -41.178 1.00 71.12 86 GLN A O 1
ATOM 683 N N . ALA A 1 87 ? 18.814 2.715 -40.806 1.00 70.62 87 ALA A N 1
ATOM 684 C CA . ALA A 1 87 ? 18.164 1.817 -39.850 1.00 70.62 87 ALA A CA 1
ATOM 685 C C . ALA A 1 87 ? 17.667 2.572 -38.602 1.00 70.62 87 ALA A C 1
ATOM 687 O O . ALA A 1 87 ? 16.567 2.319 -38.110 1.00 70.62 87 ALA A O 1
ATOM 688 N N . ARG A 1 88 ? 18.440 3.560 -38.127 1.00 66.25 88 ARG A N 1
ATOM 689 C CA . ARG A 1 88 ? 18.036 4.445 -37.024 1.00 66.25 88 ARG A CA 1
ATOM 690 C C . ARG A 1 88 ? 16.890 5.383 -37.401 1.00 66.25 88 ARG A C 1
ATOM 692 O O . ARG A 1 88 ? 16.026 5.613 -36.561 1.00 66.25 88 ARG A O 1
ATOM 699 N N . ALA A 1 89 ? 16.847 5.887 -38.636 1.00 62.28 89 ALA A N 1
ATOM 700 C CA . ALA A 1 89 ? 15.731 6.702 -39.127 1.00 62.28 89 ALA A CA 1
ATOM 701 C C . ALA A 1 89 ? 14.400 5.925 -39.172 1.00 62.28 89 ALA A C 1
ATOM 703 O O . ALA A 1 89 ? 13.334 6.523 -39.088 1.00 62.28 89 ALA A O 1
ATOM 704 N N . GLN A 1 90 ? 14.466 4.594 -39.255 1.00 68.06 90 GLN A N 1
ATOM 705 C CA . GLN A 1 90 ? 13.315 3.686 -39.212 1.00 68.06 90 GLN A CA 1
ATOM 706 C C . GLN A 1 90 ? 13.068 3.086 -37.816 1.00 68.06 90 GLN A C 1
ATOM 708 O O . GLN A 1 90 ? 12.307 2.130 -37.682 1.00 68.06 90 GLN A O 1
ATOM 713 N N . SER A 1 91 ? 13.719 3.617 -36.773 1.00 59.41 91 SER A N 1
ATOM 714 C CA . SER A 1 91 ? 13.602 3.147 -35.384 1.00 59.41 91 SER A CA 1
ATOM 715 C C . SER A 1 91 ? 13.992 1.675 -35.163 1.00 59.41 91 SER A C 1
ATOM 717 O O . SER A 1 91 ? 13.559 1.053 -34.193 1.00 59.41 91 SER A O 1
ATOM 719 N N . ILE A 1 92 ? 14.841 1.106 -36.023 1.00 68.12 92 ILE A N 1
ATOM 720 C CA . ILE A 1 92 ? 15.306 -0.279 -35.902 1.00 68.12 92 ILE A CA 1
ATOM 721 C C . ILE A 1 92 ? 16.493 -0.337 -34.932 1.00 68.12 92 ILE A C 1
ATOM 723 O O . ILE A 1 92 ? 17.512 0.337 -35.112 1.00 68.12 92 ILE A O 1
ATOM 727 N N . LEU A 1 93 ? 16.383 -1.177 -33.899 1.00 63.25 93 LEU A N 1
ATOM 728 C CA . LEU A 1 93 ? 17.468 -1.436 -32.951 1.00 63.25 93 LEU A CA 1
ATOM 729 C C . LEU A 1 93 ? 18.526 -2.345 -33.589 1.00 63.25 93 LEU A C 1
ATOM 731 O O . LEU A 1 93 ? 18.329 -3.549 -33.739 1.00 63.25 93 LEU A O 1
ATOM 735 N N . VAL A 1 94 ? 19.678 -1.772 -33.938 1.00 73.31 94 VAL A N 1
ATOM 736 C CA . VAL A 1 94 ? 20.808 -2.518 -34.508 1.00 73.31 94 VAL A CA 1
ATOM 737 C C . VAL A 1 94 ? 21.806 -2.881 -33.408 1.00 73.31 94 VAL A C 1
ATOM 739 O O . VAL A 1 94 ? 22.553 -2.035 -32.914 1.00 73.31 94 VAL A O 1
ATOM 742 N N . GLY A 1 95 ? 21.820 -4.158 -33.022 1.00 72.00 95 GLY A N 1
ATOM 743 C CA . GLY A 1 95 ? 22.797 -4.718 -32.085 1.00 72.00 95 GLY A CA 1
ATOM 744 C C . GLY A 1 95 ? 24.178 -4.954 -32.711 1.00 72.00 95 GLY A C 1
ATOM 745 O O . GLY A 1 95 ? 24.341 -4.963 -33.930 1.00 72.00 95 GLY A O 1
ATOM 746 N N . GLY A 1 96 ? 25.187 -5.201 -31.868 1.00 77.25 96 GLY A N 1
ATOM 747 C CA . GLY A 1 96 ? 26.561 -5.495 -32.303 1.00 77.25 96 GLY A CA 1
ATOM 748 C C . GLY A 1 96 ? 26.691 -6.646 -33.318 1.00 77.25 96 GLY A C 1
ATOM 749 O O . GLY A 1 96 ? 27.353 -6.438 -34.329 1.00 77.25 96 GLY A O 1
ATOM 750 N N . PRO A 1 97 ? 26.041 -7.808 -33.106 1.00 78.94 97 PRO A N 1
ATOM 751 C CA . PRO A 1 97 ? 26.096 -8.927 -34.052 1.00 78.94 97 PRO A CA 1
ATOM 752 C C . PRO A 1 97 ? 25.496 -8.599 -35.426 1.00 78.94 97 PRO A C 1
ATOM 754 O O . PRO A 1 97 ? 26.073 -8.946 -36.449 1.00 78.94 97 PRO A O 1
ATOM 757 N N . ILE A 1 98 ? 24.380 -7.861 -35.456 1.00 81.00 98 ILE A N 1
ATOM 758 C CA . ILE A 1 98 ? 23.722 -7.436 -36.704 1.00 81.00 98 ILE A CA 1
ATOM 759 C C . ILE A 1 98 ? 24.636 -6.484 -37.487 1.00 81.00 98 ILE A C 1
ATOM 761 O O . ILE A 1 98 ? 24.747 -6.574 -38.707 1.00 81.00 98 ILE A O 1
ATOM 765 N N . LEU A 1 99 ? 25.320 -5.586 -36.777 1.00 83.88 99 LEU A N 1
ATOM 766 C CA . LEU A 1 99 ? 26.265 -4.642 -37.363 1.00 83.88 99 LEU A CA 1
ATOM 767 C C . LEU A 1 99 ? 27.503 -5.347 -37.947 1.00 83.88 99 LEU A C 1
ATOM 769 O O . LEU A 1 99 ? 27.970 -4.959 -39.014 1.00 83.88 99 LEU A O 1
ATOM 773 N N . ALA A 1 100 ? 28.004 -6.391 -37.278 1.00 85.88 100 ALA A N 1
ATOM 774 C CA . ALA A 1 100 ? 29.124 -7.196 -37.767 1.00 85.88 100 ALA A CA 1
ATOM 775 C C . ALA A 1 100 ? 28.762 -7.975 -39.039 1.00 85.88 100 ALA A C 1
ATOM 777 O O . ALA A 1 100 ? 29.489 -7.930 -40.030 1.00 85.88 100 ALA A O 1
ATOM 778 N N . GLU A 1 101 ? 27.596 -8.621 -39.036 1.00 85.62 101 GLU A N 1
ATOM 779 C CA . GLU A 1 101 ? 27.087 -9.361 -40.190 1.00 85.62 101 GLU A CA 1
ATOM 780 C C . GLU A 1 101 ? 26.891 -8.439 -41.400 1.00 85.62 101 GLU A C 1
ATOM 782 O O . GLU A 1 101 ? 27.300 -8.750 -42.519 1.00 85.62 101 GLU A O 1
ATOM 787 N N . LYS A 1 102 ? 26.352 -7.235 -41.173 1.00 87.44 102 LYS A N 1
ATOM 788 C CA . LYS A 1 102 ? 26.183 -6.250 -42.242 1.00 87.44 102 LYS A CA 1
ATOM 789 C C . LYS A 1 102 ? 27.517 -5.757 -42.814 1.00 87.44 102 LYS A C 1
ATOM 791 O O . LYS A 1 102 ? 27.613 -5.553 -44.022 1.00 87.44 102 LYS A O 1
ATOM 796 N N . ALA A 1 103 ? 28.546 -5.605 -41.980 1.00 86.44 103 ALA A N 1
ATOM 797 C CA . ALA A 1 103 ? 29.889 -5.240 -42.430 1.00 86.44 103 ALA A CA 1
ATOM 798 C C . ALA A 1 103 ? 30.489 -6.311 -43.358 1.00 86.44 103 ALA A C 1
ATOM 800 O O . ALA A 1 103 ? 31.018 -5.978 -44.418 1.00 86.44 103 ALA A O 1
ATOM 801 N N . ASN A 1 104 ? 30.341 -7.591 -43.001 1.00 86.94 104 ASN A N 1
ATOM 802 C CA . ASN A 1 104 ? 30.781 -8.715 -43.833 1.00 86.94 104 ASN A CA 1
ATOM 803 C C . ASN A 1 104 ? 30.007 -8.783 -45.162 1.00 86.94 104 ASN A C 1
ATOM 805 O O . ASN A 1 104 ? 30.603 -9.012 -46.213 1.00 86.94 104 ASN A O 1
ATOM 809 N N . GLN A 1 105 ? 28.697 -8.511 -45.148 1.00 85.38 105 GLN A N 1
ATOM 810 C CA . GLN A 1 105 ? 27.893 -8.436 -46.375 1.00 85.38 105 GLN A CA 1
ATOM 811 C C . GLN A 1 105 ? 28.373 -7.329 -47.319 1.00 85.38 105 GLN A C 1
ATOM 813 O O . GLN A 1 105 ? 28.484 -7.562 -48.523 1.00 85.38 105 GLN A O 1
ATOM 818 N N . PHE A 1 106 ? 28.690 -6.141 -46.796 1.00 87.31 106 PHE A N 1
ATOM 819 C CA . PHE A 1 106 ? 29.253 -5.066 -47.616 1.00 87.31 106 PHE A CA 1
ATOM 820 C C . PHE A 1 106 ? 30.640 -5.422 -48.152 1.00 87.31 106 PHE A C 1
ATOM 822 O O . PHE A 1 106 ? 30.929 -5.140 -49.311 1.00 87.31 106 PHE A O 1
ATOM 829 N N . ALA A 1 107 ? 31.473 -6.106 -47.367 1.00 85.75 107 ALA A N 1
ATOM 830 C CA . ALA A 1 107 ? 32.766 -6.587 -47.839 1.00 85.75 107 ALA A CA 1
ATOM 831 C C . ALA A 1 107 ? 32.638 -7.576 -49.009 1.00 85.75 107 ALA A C 1
ATOM 833 O O . ALA A 1 107 ? 33.348 -7.440 -50.006 1.00 85.75 107 ALA A O 1
ATOM 834 N N . ALA A 1 108 ? 31.690 -8.515 -48.923 1.00 84.00 108 ALA A N 1
ATOM 835 C CA . ALA A 1 108 ? 31.403 -9.467 -49.993 1.00 84.00 108 ALA A CA 1
ATOM 836 C C . ALA A 1 108 ? 30.888 -8.768 -51.263 1.00 84.00 108 ALA A C 1
ATOM 838 O O . ALA A 1 108 ? 31.326 -9.088 -52.366 1.00 84.00 108 ALA A O 1
ATOM 839 N N . GLN A 1 109 ? 30.006 -7.774 -51.114 1.00 81.12 109 GLN A N 1
ATOM 840 C CA . GLN A 1 109 ? 29.468 -6.991 -52.235 1.00 81.12 109 GLN A CA 1
ATOM 841 C C . GLN A 1 109 ? 30.521 -6.109 -52.915 1.00 81.12 109 GLN A C 1
ATOM 843 O O . GLN A 1 109 ? 30.455 -5.899 -54.123 1.00 81.12 109 GLN A O 1
ATOM 848 N N . LEU A 1 110 ? 31.501 -5.619 -52.156 1.00 80.94 110 LEU A N 1
ATOM 849 C CA . LEU A 1 110 ? 32.608 -4.808 -52.664 1.00 80.94 110 LEU A CA 1
ATOM 850 C C . LEU A 1 110 ? 33.789 -5.655 -53.175 1.00 80.94 110 LEU A C 1
ATOM 852 O O . LEU A 1 110 ? 34.793 -5.097 -53.612 1.00 80.94 110 LEU A O 1
ATOM 856 N N . GLY A 1 111 ? 33.693 -6.989 -53.125 1.00 78.69 111 GLY A N 1
ATOM 857 C CA . GLY A 1 111 ? 34.743 -7.898 -53.592 1.00 78.69 111 GLY A CA 1
ATOM 858 C C . GLY A 1 111 ? 35.999 -7.921 -52.712 1.00 78.69 111 GLY A C 1
ATOM 859 O O . GLY A 1 111 ? 37.071 -8.312 -53.174 1.00 78.69 111 GLY A O 1
ATOM 860 N N . VAL A 1 112 ? 35.898 -7.510 -51.443 1.00 78.25 112 VAL A N 1
ATOM 861 C CA . VAL A 1 112 ? 37.026 -7.480 -50.501 1.00 78.25 112 VAL A CA 1
ATOM 862 C C . VAL A 1 112 ? 37.150 -8.844 -49.815 1.00 78.25 112 VAL A C 1
ATOM 864 O O . VAL A 1 112 ? 36.646 -9.057 -48.717 1.00 78.25 112 VAL A O 1
ATOM 867 N N . ALA A 1 113 ? 37.833 -9.784 -50.475 1.00 67.44 113 ALA A N 1
ATOM 868 C CA . ALA A 1 113 ? 37.908 -11.190 -50.054 1.00 67.44 113 ALA A CA 1
ATOM 869 C C . ALA A 1 113 ? 38.642 -11.447 -48.718 1.00 67.44 113 ALA A C 1
ATOM 871 O O . ALA A 1 113 ? 38.459 -12.499 -48.117 1.00 67.44 113 ALA A O 1
ATOM 872 N N . ASN A 1 114 ? 39.452 -10.496 -48.242 1.00 77.94 114 ASN A N 1
ATOM 873 C CA . ASN A 1 114 ? 40.283 -10.653 -47.038 1.00 77.94 114 ASN A CA 1
ATOM 874 C C . ASN A 1 114 ? 39.749 -9.883 -45.819 1.00 77.94 114 ASN A C 1
ATOM 876 O O . ASN A 1 114 ? 40.490 -9.664 -44.861 1.00 77.94 114 ASN A O 1
ATOM 880 N N . PHE A 1 115 ? 38.504 -9.405 -45.865 1.00 81.75 115 PHE A N 1
ATOM 881 C CA . PHE A 1 115 ? 37.905 -8.699 -44.738 1.00 81.75 115 PHE A CA 1
ATOM 882 C C . PHE A 1 115 ? 37.075 -9.649 -43.877 1.00 81.75 115 PHE A C 1
ATOM 884 O O . PHE A 1 115 ? 36.124 -10.265 -44.352 1.00 81.75 115 PHE A O 1
ATOM 891 N N . GLU A 1 116 ? 37.399 -9.689 -42.589 1.00 81.19 116 GLU A N 1
ATOM 892 C CA . GLU A 1 116 ? 36.582 -10.318 -41.560 1.00 81.19 116 GLU A CA 1
ATOM 893 C C . GLU A 1 116 ? 36.298 -9.283 -40.469 1.00 81.19 116 GLU A C 1
ATOM 895 O O . GLU A 1 116 ? 37.219 -8.675 -39.907 1.00 81.19 116 GLU A O 1
ATOM 900 N N . CYS A 1 117 ? 35.017 -9.062 -40.165 1.00 82.75 117 CYS A N 1
ATOM 901 C CA . CYS A 1 117 ? 34.603 -8.157 -39.101 1.00 82.75 117 CYS A CA 1
ATOM 902 C C . CYS A 1 117 ? 34.945 -8.743 -37.720 1.00 82.75 117 CYS A C 1
ATOM 904 O O . CYS A 1 117 ? 34.096 -9.297 -37.023 1.00 82.75 117 CYS A O 1
ATOM 906 N N . THR A 1 118 ? 36.199 -8.586 -37.299 1.00 83.31 118 THR A N 1
ATOM 907 C CA . THR A 1 118 ? 36.646 -8.968 -35.955 1.00 83.31 118 THR A CA 1
ATOM 908 C C . THR A 1 118 ? 35.985 -8.101 -34.879 1.00 83.31 118 THR A C 1
ATOM 910 O O . THR A 1 118 ? 35.660 -6.931 -35.103 1.00 83.31 118 THR A O 1
ATOM 913 N N . ASN A 1 119 ? 35.856 -8.641 -33.662 1.00 79.88 119 ASN A N 1
ATOM 914 C CA . ASN A 1 119 ? 35.374 -7.876 -32.503 1.00 79.88 119 ASN A CA 1
ATOM 915 C C . ASN A 1 119 ? 36.197 -6.594 -32.288 1.00 79.88 119 ASN A C 1
ATOM 917 O O . ASN A 1 119 ? 35.629 -5.532 -32.042 1.00 79.88 119 ASN A O 1
ATOM 921 N N . GLY A 1 120 ? 37.519 -6.668 -32.483 1.00 78.69 120 GLY A N 1
ATOM 922 C CA . GLY A 1 120 ? 38.405 -5.507 -32.419 1.00 78.69 120 GLY A CA 1
ATOM 923 C C . GLY A 1 120 ? 38.068 -4.450 -33.472 1.00 78.69 120 GLY A C 1
ATOM 924 O O . GLY A 1 120 ? 37.954 -3.274 -33.134 1.00 78.69 120 GLY A O 1
ATOM 925 N N . TRP A 1 121 ? 37.842 -4.842 -34.729 1.00 85.25 121 TRP A N 1
ATOM 926 C CA . TRP A 1 121 ? 37.444 -3.901 -35.782 1.00 85.25 121 TRP A CA 1
ATOM 927 C C . TRP A 1 121 ? 36.096 -3.233 -35.478 1.00 85.25 121 TRP A C 1
ATOM 929 O O . TRP A 1 121 ? 35.967 -2.016 -35.627 1.00 85.25 121 TRP A O 1
ATOM 939 N N . LEU A 1 122 ? 35.120 -3.997 -34.977 1.00 83.38 122 LEU A N 1
ATOM 940 C CA . LEU A 1 122 ? 33.791 -3.495 -34.625 1.00 83.38 122 LEU A CA 1
ATOM 941 C C . LEU A 1 122 ? 33.825 -2.514 -33.444 1.00 83.38 122 LEU A C 1
ATOM 943 O O . LEU A 1 122 ? 33.142 -1.489 -33.473 1.00 83.38 122 LEU A O 1
ATOM 947 N N . GLU A 1 123 ? 34.615 -2.796 -32.407 1.00 79.75 123 GLU A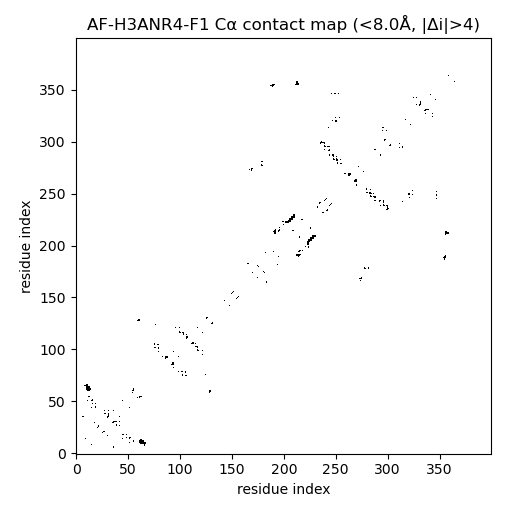 N 1
ATOM 948 C CA . GLU A 1 123 ? 34.813 -1.868 -31.289 1.00 79.75 123 GLU A CA 1
ATOM 949 C C . GLU A 1 123 ? 35.489 -0.578 -31.748 1.00 79.75 123 GLU A C 1
ATOM 951 O O . GLU A 1 123 ? 35.033 0.514 -31.402 1.00 79.75 123 GLU A O 1
ATOM 956 N N . HIS A 1 124 ? 36.503 -0.683 -32.611 1.00 79.25 124 HIS A N 1
ATOM 957 C CA . HIS A 1 124 ? 37.141 0.484 -33.210 1.00 79.25 124 HIS A CA 1
ATOM 958 C C . HIS A 1 124 ? 36.181 1.244 -34.128 1.00 79.25 124 HIS A C 1
ATOM 960 O O . HIS A 1 124 ? 36.231 2.466 -34.142 1.00 79.25 124 HIS A O 1
ATOM 966 N N . PHE A 1 125 ? 35.300 0.585 -34.886 1.00 81.12 125 PHE A N 1
ATOM 967 C CA . PHE A 1 125 ? 34.244 1.235 -35.675 1.00 81.12 125 PHE A CA 1
ATOM 968 C C . PHE A 1 125 ? 33.259 1.995 -34.777 1.00 81.12 125 PHE A C 1
ATOM 970 O O . PHE A 1 125 ? 33.020 3.182 -34.986 1.00 81.12 125 PHE A O 1
ATOM 977 N N . LYS A 1 126 ? 32.752 1.363 -33.712 1.00 78.56 126 LYS A N 1
ATOM 978 C CA . LYS A 1 126 ? 31.836 2.007 -32.757 1.00 78.56 126 LYS A CA 1
ATOM 979 C C . LYS A 1 126 ? 32.483 3.207 -32.074 1.00 78.56 126 LYS A C 1
ATOM 981 O O . LYS A 1 126 ? 31.904 4.291 -32.060 1.00 78.56 126 LYS A O 1
ATOM 986 N N . ALA A 1 127 ? 33.721 3.050 -31.606 1.00 73.75 127 ALA A N 1
ATOM 987 C CA . ALA A 1 127 ? 34.524 4.145 -31.074 1.00 73.75 127 ALA A CA 1
ATOM 988 C C . ALA A 1 127 ? 34.817 5.214 -32.142 1.00 73.75 127 ALA A C 1
ATOM 990 O O . ALA A 1 127 ? 34.913 6.400 -31.827 1.00 73.75 127 ALA A O 1
ATOM 991 N N . ARG A 1 128 ? 34.921 4.831 -33.424 1.00 69.81 128 ARG A N 1
ATOM 992 C CA . ARG A 1 128 ? 35.118 5.734 -34.569 1.00 69.81 128 ARG A CA 1
ATOM 993 C C . ARG A 1 128 ? 33.858 6.451 -35.061 1.00 69.81 128 ARG A C 1
ATOM 995 O O . ARG A 1 128 ? 33.981 7.378 -35.849 1.00 69.81 128 ARG A O 1
ATOM 1002 N N . HIS A 1 129 ? 32.684 6.136 -34.545 1.00 69.25 129 HIS A N 1
ATOM 1003 C CA . HIS A 1 129 ? 31.468 6.872 -34.892 1.00 69.25 129 HIS A CA 1
ATOM 1004 C C . HIS A 1 129 ? 30.649 7.250 -33.659 1.00 69.25 129 HIS A C 1
ATOM 1006 O O . HIS A 1 129 ? 29.462 7.520 -33.775 1.00 69.25 129 HIS A O 1
ATOM 1012 N N . ASP A 1 130 ? 31.281 7.258 -32.479 1.00 64.38 130 ASP A N 1
ATOM 1013 C CA . ASP A 1 130 ? 30.636 7.581 -31.199 1.00 64.38 130 ASP A CA 1
ATOM 1014 C C . ASP A 1 130 ? 29.337 6.779 -30.970 1.00 64.38 130 ASP A C 1
ATOM 1016 O O . ASP A 1 130 ? 28.347 7.240 -30.400 1.00 64.38 130 ASP A O 1
ATOM 1020 N N . ILE A 1 131 ? 29.328 5.535 -31.462 1.00 70.00 131 ILE A N 1
ATOM 1021 C CA . ILE A 1 131 ? 28.203 4.612 -31.342 1.00 70.00 131 ILE A CA 1
ATOM 1022 C C . ILE A 1 131 ? 28.305 3.971 -29.960 1.00 70.00 131 ILE A C 1
ATOM 1024 O O . ILE A 1 131 ? 28.866 2.888 -29.790 1.00 70.00 131 ILE A O 1
ATOM 1028 N N . SER A 1 132 ? 27.787 4.664 -28.948 1.00 59.31 132 SER A N 1
ATOM 1029 C CA . SER A 1 132 ? 27.627 4.071 -27.621 1.00 59.31 132 SER A CA 1
ATOM 1030 C C . SER A 1 132 ? 26.509 3.019 -27.631 1.00 59.31 132 SER A C 1
ATOM 1032 O O . SER A 1 132 ? 25.521 3.146 -28.354 1.00 59.31 132 SER A O 1
ATOM 1034 N N . SER A 1 133 ? 26.639 1.984 -26.799 1.00 49.88 133 SER A N 1
ATOM 1035 C CA . SER A 1 133 ? 25.600 0.974 -26.542 1.00 49.88 133 SER A CA 1
ATOM 1036 C C . SER A 1 133 ? 24.417 1.507 -25.721 1.00 49.88 133 SER A C 1
ATOM 1038 O O . SER A 1 133 ? 23.589 0.728 -25.253 1.00 49.88 133 SER A O 1
ATOM 1040 N N . ARG A 1 134 ? 24.326 2.826 -25.510 1.00 46.91 134 ARG A N 1
ATOM 1041 C CA . ARG A 1 134 ? 23.231 3.427 -24.754 1.00 46.91 134 ARG A CA 1
ATOM 1042 C C . ARG A 1 134 ? 22.022 3.584 -25.667 1.00 46.91 134 ARG A C 1
ATOM 1044 O O . ARG A 1 134 ? 22.131 4.139 -26.758 1.00 46.91 134 ARG A O 1
ATOM 1051 N N . LEU A 1 135 ? 20.873 3.109 -25.189 1.00 40.84 135 LEU A N 1
ATOM 1052 C CA . LEU A 1 135 ? 19.560 3.478 -25.707 1.00 40.84 135 LEU A CA 1
ATOM 1053 C C . LEU A 1 135 ? 19.478 5.013 -25.725 1.00 40.84 135 LEU A C 1
ATOM 1055 O O . LEU A 1 135 ? 19.314 5.642 -24.683 1.00 40.84 135 LEU A O 1
ATOM 1059 N N . VAL A 1 136 ? 19.635 5.626 -26.894 1.00 39.50 136 VAL A N 1
ATOM 1060 C CA . VAL A 1 136 ? 19.335 7.046 -27.078 1.00 39.50 136 VAL A CA 1
ATOM 1061 C C . VAL A 1 136 ? 17.950 7.114 -27.704 1.00 39.50 136 VAL A C 1
ATOM 1063 O O . VAL A 1 136 ? 17.808 7.105 -28.924 1.00 39.50 136 VAL A O 1
ATOM 1066 N N . CYS A 1 137 ? 16.918 7.159 -26.860 1.00 41.75 137 CYS A N 1
ATOM 1067 C CA . CYS A 1 137 ? 15.642 7.744 -27.261 1.00 41.75 137 CYS A CA 1
ATOM 1068 C C . CYS A 1 137 ? 15.891 9.239 -27.499 1.00 41.75 137 CYS A C 1
ATOM 1070 O O . CYS A 1 137 ? 16.311 9.962 -26.596 1.00 41.75 137 CYS A O 1
ATOM 1072 N N . ARG A 1 138 ? 15.710 9.685 -28.743 1.00 43.62 138 ARG A N 1
ATOM 1073 C CA . ARG A 1 138 ? 16.118 11.007 -29.239 1.00 43.62 138 ARG A CA 1
ATOM 1074 C C . ARG A 1 138 ? 15.053 12.087 -29.002 1.00 43.62 138 ARG A C 1
ATOM 1076 O O . ARG A 1 138 ? 14.774 12.871 -29.899 1.00 43.62 138 ARG A O 1
ATOM 1083 N N . GLU A 1 139 ? 14.480 12.156 -27.806 1.00 46.88 139 GLU A N 1
ATOM 1084 C CA . GLU A 1 139 ? 13.575 13.253 -27.414 1.00 46.88 139 GLU A CA 1
ATOM 1085 C C . GLU A 1 139 ? 14.239 14.221 -26.427 1.00 46.88 139 GLU A C 1
ATOM 1087 O O . GLU A 1 139 ? 13.641 14.658 -25.449 1.00 46.88 139 GLU A O 1
ATOM 1092 N N . ALA A 1 140 ? 15.503 14.573 -26.649 1.00 50.66 140 ALA A N 1
ATOM 1093 C CA . ALA A 1 140 ? 16.160 15.594 -25.844 1.00 50.66 140 ALA A CA 1
ATOM 1094 C C . ALA A 1 140 ? 16.701 16.709 -26.744 1.00 50.66 140 ALA A C 1
ATOM 1096 O O . ALA A 1 140 ? 17.603 16.470 -27.546 1.00 50.66 140 ALA A O 1
ATOM 1097 N N . ASN A 1 141 ? 16.151 17.917 -26.539 1.00 47.88 141 ASN A N 1
ATOM 1098 C CA . ASN A 1 141 ? 16.719 19.247 -26.837 1.00 47.88 141 ASN A CA 1
ATOM 1099 C C . ASN A 1 141 ? 16.106 20.107 -27.962 1.00 47.88 141 ASN A C 1
ATOM 1101 O O . ASN A 1 141 ? 16.826 20.937 -28.507 1.00 47.88 141 ASN A O 1
ATOM 1105 N N . SER A 1 142 ? 14.805 20.019 -28.276 1.00 58.25 142 SER A N 1
ATOM 1106 C CA . SER A 1 142 ? 14.202 20.980 -29.233 1.00 58.25 142 SER A CA 1
ATOM 1107 C C . SER A 1 142 ? 13.043 21.833 -28.709 1.00 58.25 142 SER A C 1
ATOM 1109 O O . SER A 1 142 ? 12.639 22.765 -29.400 1.00 58.25 142 SER A O 1
ATOM 1111 N N . ALA A 1 143 ? 12.510 21.562 -27.515 1.00 58.38 143 ALA A N 1
ATOM 1112 C CA . ALA A 1 143 ? 11.394 22.334 -26.971 1.00 58.38 143 ALA A CA 1
ATOM 1113 C C . ALA A 1 143 ? 11.900 23.484 -26.069 1.00 58.38 143 ALA A C 1
ATOM 1115 O O . ALA A 1 143 ? 12.644 23.222 -25.118 1.00 58.38 143 ALA A O 1
ATOM 1116 N N . PRO A 1 144 ? 11.514 24.750 -26.329 1.00 71.31 144 PRO A N 1
ATOM 1117 C CA . PRO A 1 144 ? 11.811 25.880 -25.454 1.00 71.31 144 PRO A CA 1
ATOM 1118 C C . PRO A 1 144 ? 11.312 25.631 -24.025 1.00 71.31 144 PRO A C 1
ATOM 1120 O O . PRO A 1 144 ? 10.154 25.267 -23.815 1.00 71.31 144 PRO A O 1
ATOM 1123 N N . GLN A 1 145 ? 12.163 25.882 -23.026 1.00 68.12 145 GLN A N 1
ATOM 1124 C CA . GLN A 1 145 ? 11.843 25.618 -21.616 1.00 68.12 145 GLN A CA 1
ATOM 1125 C C . GLN A 1 145 ? 10.570 26.342 -21.142 1.00 68.12 145 GLN A C 1
ATOM 1127 O O . GLN A 1 145 ? 9.819 25.800 -20.335 1.00 68.12 145 GLN A O 1
ATOM 1132 N N . LEU A 1 146 ? 10.302 27.538 -21.676 1.00 71.00 146 LEU A N 1
ATOM 1133 C CA . LEU A 1 146 ? 9.081 28.300 -21.403 1.00 71.00 146 LEU A CA 1
ATOM 1134 C C . LEU A 1 146 ? 7.821 27.571 -21.889 1.00 71.00 146 LEU A C 1
ATOM 1136 O O . LEU A 1 146 ? 6.884 27.424 -21.113 1.00 71.00 146 LEU A O 1
ATOM 1140 N N . GLN A 1 147 ? 7.834 27.018 -23.104 1.00 71.75 147 GLN A N 1
ATOM 1141 C CA . GLN A 1 147 ? 6.709 26.239 -23.635 1.00 71.75 147 GLN A CA 1
ATOM 1142 C C . GLN A 1 147 ? 6.503 24.929 -22.868 1.00 71.75 147 GLN A C 1
ATOM 1144 O O . GLN A 1 147 ? 5.366 24.540 -22.623 1.00 71.75 147 GLN A O 1
ATOM 1149 N N . ILE A 1 148 ? 7.581 24.266 -22.430 1.00 73.38 148 ILE A N 1
ATOM 1150 C CA . ILE A 1 148 ? 7.477 23.081 -21.561 1.00 73.38 148 ILE A CA 1
ATOM 1151 C C . ILE A 1 148 ? 6.808 23.453 -20.234 1.00 73.38 148 ILE A C 1
ATOM 1153 O O . ILE A 1 148 ? 5.958 22.713 -19.742 1.00 73.38 148 ILE A O 1
ATOM 1157 N N . ASN A 1 149 ? 7.195 24.584 -19.643 1.00 79.50 149 ASN A N 1
ATOM 1158 C CA . ASN A 1 149 ? 6.654 25.031 -18.365 1.00 79.50 149 ASN A CA 1
ATOM 1159 C C . ASN A 1 149 ? 5.181 25.459 -18.490 1.00 79.50 149 ASN A C 1
ATOM 1161 O O . ASN A 1 149 ? 4.375 25.075 -17.647 1.00 79.50 149 ASN A O 1
ATOM 1165 N N . GLU A 1 150 ? 4.805 26.183 -19.547 1.00 81.69 150 GLU A N 1
ATOM 1166 C CA . GLU A 1 150 ? 3.406 26.536 -19.839 1.00 81.69 150 GLU A CA 1
ATOM 1167 C C . GLU A 1 150 ? 2.554 25.295 -20.116 1.00 81.69 150 GLU A C 1
ATOM 1169 O O . GLU A 1 150 ? 1.475 25.132 -19.541 1.00 81.69 150 GLU A O 1
ATOM 1174 N N . TRP A 1 151 ? 3.063 24.365 -20.928 1.00 83.19 151 TRP A N 1
ATOM 1175 C CA . TRP A 1 151 ? 2.384 23.105 -21.204 1.00 83.19 151 TRP A CA 1
ATOM 1176 C C . TRP A 1 151 ? 2.190 22.282 -19.925 1.00 83.19 151 TRP A C 1
ATOM 1178 O O . TRP A 1 151 ? 1.083 21.806 -19.683 1.00 83.19 151 TRP A O 1
ATOM 1188 N N . LYS A 1 152 ? 3.210 22.178 -19.058 1.00 82.25 152 LYS A N 1
ATOM 1189 C CA . LYS A 1 152 ? 3.106 21.500 -17.753 1.00 82.25 152 LYS A CA 1
ATOM 1190 C C . LYS A 1 152 ? 2.083 22.159 -16.828 1.00 82.25 152 LYS A C 1
ATOM 1192 O O . LYS A 1 152 ? 1.339 21.441 -16.171 1.00 82.25 152 LYS A O 1
ATOM 1197 N N . SER A 1 153 ? 2.047 23.488 -16.766 1.00 80.88 153 SER A N 1
ATOM 1198 C CA . SER A 1 153 ? 1.203 24.224 -15.814 1.00 80.88 153 SER A CA 1
ATOM 1199 C C . SER A 1 153 ? -0.254 24.352 -16.254 1.00 80.88 153 SER A C 1
ATOM 1201 O O . SER A 1 153 ? -1.135 24.411 -15.404 1.00 80.88 153 SER A O 1
ATOM 1203 N N . MET A 1 154 ? -0.524 24.389 -17.561 1.00 80.38 154 MET A N 1
ATOM 1204 C CA . MET A 1 154 ? -1.881 24.575 -18.083 1.00 80.38 154 MET A CA 1
ATOM 1205 C C . MET A 1 154 ? -2.420 23.306 -18.735 1.00 80.38 154 MET A C 1
ATOM 1207 O O . MET A 1 154 ? -3.421 22.748 -18.294 1.00 80.38 154 MET A O 1
ATOM 1211 N N . THR A 1 155 ? -1.743 22.826 -19.780 1.00 78.75 155 THR A N 1
ATOM 1212 C CA . THR A 1 155 ? -2.270 21.752 -20.634 1.00 78.75 155 THR A CA 1
ATOM 1213 C C . THR A 1 155 ? -2.214 20.402 -19.930 1.00 78.75 155 THR A C 1
ATOM 1215 O O . THR A 1 155 ? -3.215 19.697 -19.879 1.00 78.75 155 THR A O 1
ATOM 1218 N N . LEU A 1 156 ? -1.076 20.052 -19.330 1.00 78.94 156 LEU A N 1
ATOM 1219 C CA . LEU A 1 156 ? -0.911 18.794 -18.610 1.00 78.94 156 LEU A CA 1
ATOM 1220 C C . LEU A 1 156 ? -1.829 18.729 -17.388 1.00 78.94 156 LEU A C 1
ATOM 1222 O O . LEU A 1 156 ? -2.455 17.700 -17.174 1.00 78.94 156 LEU A O 1
ATOM 1226 N N . VAL A 1 157 ? -1.962 19.814 -16.619 1.00 79.44 157 VAL A N 1
ATOM 1227 C CA . VAL A 1 157 ? -2.906 19.868 -15.488 1.00 79.44 157 VAL A CA 1
ATOM 1228 C C . VAL A 1 157 ? -4.344 19.673 -15.969 1.00 79.44 157 VAL A C 1
ATOM 1230 O O . VAL A 1 157 ? -5.059 18.858 -15.394 1.00 79.44 157 VAL A O 1
ATOM 1233 N N . ALA A 1 158 ? -4.759 20.354 -17.042 1.00 76.12 158 ALA A N 1
ATOM 1234 C CA . ALA A 1 158 ? -6.105 20.216 -17.597 1.00 76.12 158 ALA A CA 1
ATOM 1235 C C . ALA A 1 158 ? -6.379 18.816 -18.167 1.00 76.12 158 ALA A C 1
ATOM 1237 O O . ALA A 1 158 ? -7.495 18.318 -18.044 1.00 76.12 158 ALA A O 1
ATOM 1238 N N . ILE A 1 159 ? -5.376 18.171 -18.773 1.00 75.88 159 ILE A N 1
ATOM 1239 C CA . ILE A 1 159 ? -5.472 16.782 -19.239 1.00 75.88 159 ILE A CA 1
ATOM 1240 C C . ILE A 1 159 ? -5.563 15.844 -18.037 1.00 75.88 159 ILE A C 1
ATOM 1242 O O . ILE A 1 159 ? -6.485 15.045 -17.974 1.00 75.88 159 ILE A O 1
ATOM 1246 N N . LEU A 1 160 ? -4.659 15.954 -17.059 1.00 75.19 160 LEU A N 1
ATOM 1247 C CA . LEU A 1 160 ? -4.642 15.092 -15.873 1.00 75.19 160 LEU A CA 1
ATOM 1248 C C . LEU A 1 160 ? -5.910 15.233 -15.026 1.00 75.19 160 LEU A C 1
ATOM 1250 O O . LEU A 1 160 ? -6.363 14.242 -14.469 1.00 75.19 160 LEU A O 1
ATOM 1254 N N . ALA A 1 161 ? -6.515 16.421 -14.975 1.00 69.56 161 ALA A N 1
ATOM 1255 C CA . ALA A 1 161 ? -7.796 16.645 -14.307 1.00 69.56 161 ALA A CA 1
ATOM 1256 C C . ALA A 1 161 ? -8.961 15.854 -14.935 1.00 69.56 161 ALA A C 1
ATOM 1258 O O . ALA A 1 161 ? -9.981 15.660 -14.281 1.00 69.56 161 ALA A O 1
ATOM 1259 N N . GLN A 1 162 ? -8.819 15.389 -16.182 1.00 65.69 162 GLN A N 1
ATOM 1260 C CA . GLN A 1 162 ? -9.811 14.546 -16.861 1.00 65.69 162 GLN A CA 1
ATOM 1261 C C . GLN A 1 162 ? -9.632 13.051 -16.561 1.00 65.69 162 GLN A C 1
ATOM 1263 O O . GLN A 1 162 ? -10.503 12.259 -16.913 1.00 65.69 162 GLN A O 1
ATOM 1268 N N . TYR A 1 163 ? -8.524 12.647 -15.932 1.00 62.22 163 TYR A N 1
ATOM 1269 C CA . TYR A 1 163 ? -8.283 11.257 -15.555 1.00 62.22 163 TYR A CA 1
ATOM 1270 C C . TYR A 1 163 ? -8.614 11.050 -14.079 1.00 62.22 163 TYR A C 1
ATOM 1272 O O . TYR A 1 163 ? -8.098 11.740 -13.201 1.00 62.22 163 TYR A O 1
ATOM 1280 N N . GLU A 1 164 ? -9.444 10.047 -13.793 1.00 65.00 164 GLU A N 1
ATOM 1281 C CA . GLU A 1 164 ? -9.616 9.555 -12.429 1.00 65.00 164 GLU A CA 1
ATOM 1282 C C . GLU A 1 164 ? -8.270 9.031 -11.907 1.00 65.00 164 GLU A C 1
ATOM 1284 O O . GLU A 1 164 ? -7.550 8.324 -12.618 1.00 65.00 164 GLU A O 1
ATOM 1289 N N . LEU A 1 165 ? -7.934 9.341 -10.650 1.00 71.62 165 LEU A N 1
ATOM 1290 C CA . LEU A 1 165 ? -6.768 8.787 -9.953 1.00 71.62 165 LEU A CA 1
ATOM 1291 C C . LEU A 1 165 ? -7.019 7.308 -9.612 1.00 71.62 165 LEU A C 1
ATOM 1293 O O . LEU A 1 165 ? -7.162 6.921 -8.456 1.00 71.62 165 LEU A O 1
ATOM 1297 N N . LYS A 1 166 ? -7.129 6.479 -10.648 1.00 76.81 166 LYS A N 1
ATOM 1298 C CA . LYS A 1 166 ? -7.527 5.079 -10.577 1.00 76.81 166 LYS A CA 1
ATOM 1299 C C . LYS A 1 166 ? -6.375 4.192 -11.057 1.00 76.81 166 LYS A C 1
ATOM 1301 O O . LYS A 1 166 ? -5.928 4.336 -12.196 1.00 76.81 166 LYS A O 1
ATOM 1306 N N . PRO A 1 167 ? -5.891 3.248 -10.231 1.00 85.25 167 PRO A N 1
ATOM 1307 C CA . PRO A 1 167 ? -4.901 2.270 -10.658 1.00 85.25 167 PRO A CA 1
ATOM 1308 C C . PRO A 1 167 ? -5.374 1.477 -11.880 1.00 85.25 167 PRO A C 1
ATOM 1310 O O . PRO A 1 167 ? -6.523 1.041 -11.939 1.00 85.25 167 PRO A O 1
ATOM 1313 N N . HIS A 1 168 ? -4.469 1.208 -12.824 1.00 86.31 168 HIS A N 1
ATOM 1314 C CA . HIS A 1 168 ? -4.782 0.431 -14.032 1.00 86.31 168 HIS A CA 1
ATOM 1315 C C . HIS A 1 168 ? -5.349 -0.965 -13.713 1.00 86.31 168 HIS A C 1
ATOM 1317 O O . HIS A 1 168 ? -6.176 -1.488 -14.458 1.00 86.31 168 HIS A O 1
ATOM 1323 N N . CYS A 1 169 ? -4.945 -1.579 -12.595 1.00 89.38 169 CYS A N 1
ATOM 1324 C CA . CYS A 1 169 ? -5.493 -2.867 -12.155 1.00 89.38 169 CYS A CA 1
ATOM 1325 C C . CYS A 1 169 ? -6.995 -2.815 -11.817 1.00 89.38 169 CYS A C 1
ATOM 1327 O O . CYS A 1 169 ? -7.617 -3.862 -11.698 1.00 89.38 169 CYS A O 1
ATOM 1329 N N . PHE A 1 170 ? -7.608 -1.630 -11.719 1.00 90.06 170 PHE A N 1
ATOM 1330 C CA . PHE A 1 170 ? -9.054 -1.470 -11.538 1.00 90.06 170 PHE A CA 1
ATOM 1331 C C . PHE A 1 170 ? -9.819 -1.271 -12.859 1.00 90.06 170 PHE A C 1
ATOM 1333 O O . PHE A 1 170 ? -11.018 -0.969 -12.839 1.00 90.06 170 PHE A O 1
ATOM 1340 N N . ASN A 1 171 ? -9.167 -1.405 -14.017 1.00 87.94 171 ASN A N 1
ATOM 1341 C CA . ASN A 1 171 ? -9.844 -1.323 -15.311 1.00 87.94 171 ASN A CA 1
ATOM 1342 C C . ASN A 1 171 ? -10.952 -2.382 -15.414 1.00 87.94 171 ASN A C 1
ATOM 1344 O O . ASN A 1 171 ? -10.732 -3.559 -15.148 1.00 87.94 171 ASN A O 1
ATOM 1348 N N . GLY A 1 172 ? -12.165 -1.947 -15.766 1.00 85.94 172 GLY A N 1
ATOM 1349 C CA . GLY A 1 172 ? -13.354 -2.809 -15.803 1.00 85.94 172 GLY A CA 1
ATOM 1350 C C . GLY A 1 172 ? -13.968 -3.141 -14.434 1.00 85.94 172 GLY A C 1
ATOM 1351 O O . GLY A 1 172 ? -14.992 -3.817 -14.383 1.00 85.94 172 GLY A O 1
ATOM 1352 N N . ILE A 1 173 ? -13.398 -2.644 -13.329 1.00 88.50 173 ILE A N 1
ATOM 1353 C CA . ILE A 1 173 ? -13.904 -2.868 -11.968 1.00 88.50 173 ILE A CA 1
ATOM 1354 C C . ILE A 1 173 ? -14.645 -1.627 -11.471 1.00 88.50 173 ILE A C 1
ATOM 1356 O O . ILE A 1 173 ? -14.152 -0.496 -11.572 1.00 88.50 173 ILE A O 1
ATOM 1360 N N . GLN A 1 174 ? -15.832 -1.852 -10.906 1.00 87.44 174 GLN A N 1
ATOM 1361 C CA . GLN A 1 174 ? -16.582 -0.830 -10.181 1.00 87.44 174 GLN A CA 1
ATOM 1362 C C . GLN A 1 174 ? -15.981 -0.669 -8.778 1.00 87.44 174 GLN A C 1
ATOM 1364 O O . GLN A 1 174 ? -15.994 -1.614 -7.992 1.00 87.44 174 GLN A O 1
ATOM 1369 N N . ILE A 1 175 ? -15.452 0.518 -8.466 1.00 86.81 175 ILE A N 1
ATOM 1370 C CA . ILE A 1 175 ? -14.724 0.787 -7.211 1.00 86.81 175 ILE A CA 1
ATOM 1371 C C . ILE A 1 175 ? -15.611 0.543 -5.982 1.00 86.81 175 ILE A C 1
ATOM 1373 O O . ILE A 1 175 ? -15.160 -0.029 -4.998 1.00 86.81 175 ILE A O 1
ATOM 1377 N N . ASN A 1 176 ? -16.896 0.889 -6.064 1.00 85.44 176 ASN A N 1
ATOM 1378 C CA . ASN A 1 176 ? -17.875 0.660 -4.996 1.00 85.44 176 ASN A CA 1
ATOM 1379 C C . ASN A 1 176 ? -18.177 -0.827 -4.712 1.00 85.44 176 ASN A C 1
ATOM 1381 O O . ASN A 1 176 ? -18.869 -1.123 -3.743 1.00 85.44 176 ASN A O 1
ATOM 1385 N N . ARG A 1 177 ? -17.693 -1.756 -5.548 1.00 89.44 177 ARG A N 1
ATOM 1386 C CA . ARG A 1 177 ? -17.787 -3.206 -5.320 1.00 89.44 177 ARG A CA 1
ATOM 1387 C C . ARG A 1 177 ? -16.537 -3.792 -4.675 1.00 89.44 177 ARG A C 1
ATOM 1389 O O . ARG A 1 177 ? -16.513 -4.991 -4.401 1.00 89.44 177 ARG A O 1
ATOM 1396 N N . LEU A 1 178 ? -15.492 -2.991 -4.470 1.00 92.06 178 LEU A N 1
ATOM 1397 C CA . LEU A 1 178 ? -14.326 -3.444 -3.725 1.00 92.06 178 LEU A CA 1
ATOM 1398 C C . LEU A 1 178 ? -14.735 -3.754 -2.275 1.00 92.06 178 LEU A C 1
ATOM 1400 O O . LEU A 1 178 ? -15.613 -3.089 -1.725 1.00 92.06 178 LEU A O 1
ATOM 1404 N N . PRO A 1 179 ? -14.083 -4.728 -1.619 1.00 93.00 179 PRO A N 1
ATOM 1405 C CA . PRO A 1 179 ? -14.362 -5.066 -0.224 1.00 93.00 179 PRO A CA 1
ATOM 1406 C C . PRO A 1 179 ? -13.844 -4.011 0.773 1.00 93.00 179 PRO A C 1
ATOM 1408 O O . PRO A 1 179 ? -13.859 -4.244 1.978 1.00 93.00 179 PRO A O 1
ATOM 1411 N N . VAL A 1 180 ? -13.355 -2.877 0.270 1.00 90.50 180 VAL A N 1
ATOM 1412 C CA . VAL A 1 180 ? -12.789 -1.758 1.020 1.00 90.50 180 VAL A CA 1
ATOM 1413 C C . VAL A 1 180 ? -13.284 -0.447 0.417 1.00 90.50 180 VAL A C 1
ATOM 1415 O O . VAL A 1 180 ? -13.588 -0.377 -0.776 1.00 90.50 180 VAL A O 1
ATOM 1418 N N . GLN A 1 181 ? -13.312 0.610 1.224 1.00 87.75 181 GLN A N 1
ATOM 1419 C CA . GLN A 1 181 ? -13.458 1.968 0.709 1.00 87.75 181 GLN A CA 1
ATOM 1420 C C . GLN A 1 181 ? -12.103 2.425 0.168 1.00 87.75 181 GLN A C 1
ATOM 1422 O O . GLN A 1 181 ? -11.140 2.561 0.919 1.00 87.75 181 GLN A O 1
ATOM 1427 N N . TYR A 1 182 ? -12.015 2.611 -1.147 1.00 88.38 182 TYR A N 1
ATOM 1428 C CA . TYR A 1 182 ? -10.790 3.059 -1.800 1.00 88.38 182 TYR A CA 1
ATOM 1429 C C . TYR A 1 182 ? -10.811 4.574 -1.997 1.00 88.38 182 TYR A C 1
ATOM 1431 O O . TYR A 1 182 ? -11.724 5.093 -2.638 1.00 88.38 182 TYR A O 1
ATOM 1439 N N . MET A 1 183 ? -9.772 5.250 -1.507 1.00 86.56 183 MET A N 1
ATOM 1440 C CA . MET A 1 183 ? -9.523 6.672 -1.743 1.00 86.56 183 MET A CA 1
ATOM 1441 C C . MET A 1 183 ? -8.137 6.853 -2.356 1.00 86.56 183 MET A C 1
ATOM 1443 O O . MET A 1 183 ? -7.159 6.266 -1.892 1.00 86.56 183 MET A O 1
ATOM 1447 N N . ALA A 1 184 ? -8.050 7.671 -3.402 1.00 84.94 184 ALA A N 1
ATOM 1448 C CA . ALA A 1 184 ? -6.786 7.982 -4.051 1.00 84.94 184 ALA A CA 1
ATOM 1449 C C . ALA A 1 184 ? -6.149 9.225 -3.423 1.00 84.94 184 ALA A C 1
ATOM 1451 O O . ALA A 1 184 ? -6.785 10.270 -3.304 1.00 84.94 184 ALA A O 1
ATOM 1452 N N . ASN A 1 185 ? -4.870 9.126 -3.064 1.00 83.12 185 ASN A N 1
ATOM 1453 C CA . ASN A 1 185 ? -4.089 10.227 -2.511 1.00 83.12 185 ASN A CA 1
ATOM 1454 C C . ASN A 1 185 ? -2.692 10.253 -3.149 1.00 83.12 185 ASN A C 1
ATOM 1456 O O . ASN A 1 185 ? -2.157 9.224 -3.557 1.00 83.12 185 ASN A O 1
ATOM 1460 N N . LYS A 1 186 ? -2.081 11.442 -3.228 1.00 79.62 186 LYS A N 1
ATOM 1461 C CA . LYS A 1 186 ? -0.691 11.613 -3.687 1.00 79.62 186 LYS A CA 1
ATOM 1462 C C . LYS A 1 186 ? 0.315 10.985 -2.723 1.00 79.62 186 LYS A C 1
ATOM 1464 O O . LYS A 1 186 ? 1.423 10.646 -3.130 1.00 79.62 186 LYS A O 1
ATOM 1469 N N . LYS A 1 187 ? -0.046 10.887 -1.443 1.00 77.94 187 LYS A N 1
ATOM 1470 C CA . LYS A 1 187 ? 0.721 10.191 -0.410 1.00 77.94 187 LYS A CA 1
ATOM 1471 C C . LYS A 1 187 ? 0.084 8.829 -0.154 1.00 77.94 187 LYS A C 1
ATOM 1473 O O . LYS A 1 187 ? -1.136 8.717 -0.155 1.00 77.94 187 LYS A O 1
ATOM 1478 N N . ALA A 1 188 ? 0.903 7.813 0.099 1.00 72.50 188 ALA A N 1
ATOM 1479 C CA . ALA A 1 188 ? 0.441 6.453 0.390 1.00 72.50 188 ALA A CA 1
ATOM 1480 C C . ALA A 1 188 ? -0.100 6.279 1.828 1.00 72.50 188 ALA A C 1
ATOM 1482 O O . ALA A 1 188 ? -0.264 5.155 2.287 1.00 72.50 188 ALA A O 1
ATOM 1483 N N . TRP A 1 189 ? -0.363 7.382 2.533 1.00 82.25 189 TRP A N 1
ATOM 1484 C CA . TRP A 1 189 ? -0.821 7.410 3.915 1.00 82.25 189 TRP A CA 1
ATOM 1485 C C . TRP A 1 189 ? -2.132 8.187 4.072 1.00 82.25 189 TRP A C 1
ATOM 1487 O O . TRP A 1 189 ? -2.527 8.965 3.192 1.00 82.25 189 TRP A O 1
ATOM 1497 N N . MET A 1 190 ? -2.802 7.978 5.206 1.00 84.19 190 MET A N 1
ATOM 1498 C CA . MET A 1 190 ? -4.037 8.677 5.551 1.00 84.19 190 MET A CA 1
ATOM 1499 C C . MET A 1 190 ? -3.764 10.167 5.791 1.00 84.19 190 MET A C 1
ATOM 1501 O O . MET A 1 190 ? -2.743 10.546 6.362 1.00 84.19 190 MET A O 1
ATOM 1505 N N . VAL A 1 191 ? -4.674 11.021 5.330 1.00 89.38 191 VAL A N 1
ATOM 1506 C CA . VAL A 1 191 ? -4.639 12.473 5.563 1.00 89.38 191 VAL A CA 1
ATOM 1507 C C . VAL A 1 191 ? -5.929 12.907 6.240 1.00 89.38 191 VAL A C 1
ATOM 1509 O O . VAL A 1 191 ? -6.961 12.255 6.071 1.00 89.38 191 VAL A O 1
ATOM 1512 N N . SER A 1 192 ? -5.875 14.021 6.967 1.00 89.75 192 SER A N 1
ATOM 1513 C CA . SER A 1 192 ? -6.970 14.520 7.806 1.00 89.75 192 SER A CA 1
ATOM 1514 C C . SER A 1 192 ? -8.297 14.649 7.050 1.00 89.75 192 SER A C 1
ATOM 1516 O O . SER A 1 192 ? -9.328 14.230 7.562 1.00 89.75 192 SER A O 1
ATOM 1518 N N . THR A 1 193 ? -8.271 15.108 5.794 1.00 89.19 193 THR A N 1
ATOM 1519 C CA . THR A 1 193 ? -9.476 15.232 4.954 1.00 89.19 193 THR A CA 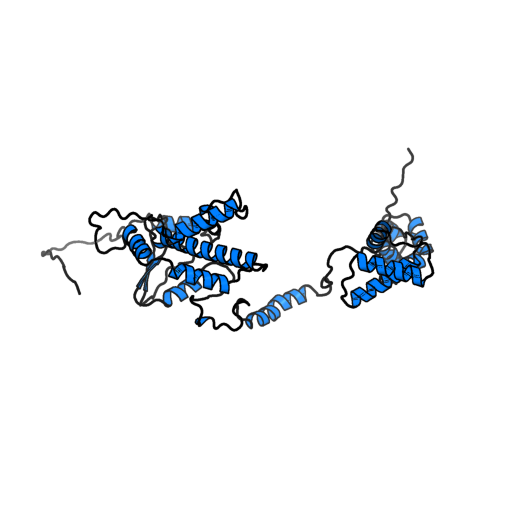1
ATOM 1520 C C . THR A 1 193 ? -10.124 13.883 4.634 1.00 89.19 193 THR A C 1
ATOM 1522 O O . THR A 1 193 ? -11.339 13.743 4.719 1.00 89.19 193 THR A O 1
ATOM 1525 N N . ILE A 1 194 ? -9.320 12.861 4.318 1.00 89.81 194 ILE A N 1
ATOM 1526 C CA . ILE A 1 194 ? -9.817 11.500 4.061 1.00 89.81 194 ILE A CA 1
ATOM 1527 C C . ILE A 1 194 ? -10.368 10.891 5.353 1.00 89.81 194 ILE A C 1
ATOM 1529 O O . ILE A 1 194 ? -11.396 10.215 5.329 1.00 89.81 194 ILE A O 1
ATOM 1533 N N . PHE A 1 195 ? -9.699 11.126 6.484 1.00 91.62 195 PHE A N 1
ATOM 1534 C CA . PHE A 1 195 ? -10.173 10.646 7.777 1.00 91.62 195 PHE A CA 1
ATOM 1535 C C . PHE A 1 195 ? -11.515 11.282 8.166 1.00 91.62 195 PHE A C 1
ATOM 1537 O O . PHE A 1 195 ? -12.412 10.576 8.618 1.00 91.62 195 PHE A O 1
ATOM 1544 N N . GLU A 1 196 ? -11.698 12.585 7.944 1.00 91.50 196 GLU A N 1
ATOM 1545 C CA . GLU A 1 196 ? -12.969 13.277 8.193 1.00 91.50 196 GLU A CA 1
ATOM 1546 C C . GLU A 1 196 ? -14.135 12.662 7.407 1.00 91.50 196 GLU A C 1
ATOM 1548 O O . GLU A 1 196 ? -15.185 12.357 7.985 1.00 91.50 196 GLU A O 1
ATOM 1553 N N . GLU A 1 197 ? -13.936 12.411 6.110 1.00 89.88 197 GLU A N 1
ATOM 1554 C CA . GLU A 1 197 ? -14.918 11.720 5.267 1.00 89.88 197 GLU A CA 1
ATOM 1555 C C . GLU A 1 197 ? -15.206 10.300 5.776 1.00 89.88 197 GLU A C 1
ATOM 1557 O O . GLU A 1 197 ? -16.367 9.890 5.866 1.00 89.88 197 GLU A O 1
ATOM 1562 N N . TYR A 1 198 ? -14.161 9.567 6.168 1.00 90.44 198 TYR A N 1
ATOM 1563 C CA . TYR A 1 198 ? -14.275 8.212 6.703 1.00 90.44 198 TYR A CA 1
ATOM 1564 C C . TYR A 1 198 ? -15.092 8.166 8.002 1.00 90.44 198 TYR A C 1
ATOM 1566 O O . TYR A 1 198 ? -15.992 7.335 8.139 1.00 90.44 198 TYR A O 1
ATOM 1574 N N . VAL A 1 199 ? -14.849 9.086 8.942 1.00 91.50 199 VAL A N 1
ATOM 1575 C CA . VAL A 1 199 ? -15.597 9.167 10.209 1.00 91.50 199 VAL A CA 1
ATOM 1576 C C . VAL A 1 199 ? -17.082 9.439 9.963 1.00 91.50 199 VAL A C 1
ATOM 1578 O O . VAL A 1 199 ? -17.936 8.854 10.633 1.00 91.50 199 VAL A O 1
ATOM 1581 N N . CYS A 1 200 ? -17.415 10.266 8.968 1.00 87.31 200 CYS A N 1
ATOM 1582 C CA . CYS A 1 200 ? -18.802 10.591 8.629 1.00 87.31 200 CYS A CA 1
ATOM 1583 C C . CYS A 1 200 ? -19.604 9.394 8.088 1.00 87.31 200 CYS A C 1
ATOM 1585 O O . CYS A 1 200 ? -20.836 9.423 8.119 1.00 87.31 200 CYS A O 1
ATOM 1587 N N . ALA A 1 201 ? -18.938 8.334 7.618 1.00 87.56 201 ALA A N 1
ATOM 1588 C CA . ALA A 1 201 ? -19.604 7.129 7.128 1.00 87.56 201 ALA A CA 1
ATOM 1589 C C . ALA A 1 201 ? -20.183 6.249 8.255 1.00 87.56 201 ALA A C 1
ATOM 1591 O O . ALA A 1 201 ? -21.068 5.423 8.004 1.00 87.56 201 ALA A O 1
ATOM 1592 N N . PHE A 1 202 ? -19.712 6.413 9.496 1.00 88.25 202 PHE A N 1
ATOM 1593 C CA . PHE A 1 202 ? -20.174 5.620 10.633 1.00 88.25 202 PHE A CA 1
ATOM 1594 C C . PHE A 1 202 ? -21.517 6.103 11.188 1.00 88.25 202 PHE A C 1
ATOM 1596 O O . PHE A 1 202 ? -21.879 7.278 11.128 1.00 88.25 202 PHE A O 1
ATOM 1603 N N . LYS A 1 203 ? -22.267 5.173 11.789 1.00 89.38 203 LYS A N 1
ATOM 1604 C CA . LYS A 1 203 ? -23.574 5.443 12.399 1.00 89.38 203 LYS A CA 1
ATOM 1605 C C . LYS A 1 203 ? -23.607 4.946 13.841 1.00 89.38 203 LYS A C 1
ATOM 1607 O O . LYS A 1 203 ? -23.472 3.751 14.066 1.00 89.38 203 LYS A O 1
ATOM 1612 N N . LYS A 1 204 ? -23.865 5.857 14.785 1.00 91.88 204 LYS A N 1
ATOM 1613 C CA . LYS A 1 204 ? -24.116 5.601 16.216 1.00 91.88 204 LYS A CA 1
ATOM 1614 C C . LYS A 1 204 ? -23.020 4.758 16.886 1.00 91.88 204 LYS A C 1
ATOM 1616 O O . LYS A 1 204 ? -23.288 3.668 17.380 1.00 91.88 204 LYS A O 1
ATOM 1621 N N . VAL A 1 205 ? -21.794 5.278 16.915 1.00 93.88 205 VAL A N 1
ATOM 1622 C CA . VAL A 1 205 ? -20.634 4.605 17.529 1.00 93.88 205 VAL A CA 1
ATOM 1623 C C . VAL A 1 205 ? -19.787 5.562 18.367 1.00 93.88 205 VAL A C 1
ATOM 1625 O O . VAL A 1 205 ? -19.794 6.774 18.147 1.00 93.88 205 VAL A O 1
ATOM 1628 N N . VAL A 1 206 ? -19.021 5.003 19.305 1.00 91.31 206 VAL A N 1
ATOM 1629 C CA . VAL A 1 206 ? -17.847 5.673 19.874 1.00 91.31 206 VAL A CA 1
ATOM 1630 C C . VAL A 1 206 ? -16.638 5.190 19.083 1.00 91.31 206 VAL A C 1
ATOM 1632 O O . VAL A 1 206 ? -16.377 3.990 19.043 1.00 91.31 206 VAL A O 1
ATOM 1635 N N . LEU A 1 207 ? -15.930 6.109 18.433 1.00 91.81 207 LEU A N 1
ATOM 1636 C CA . LEU A 1 207 ? -14.712 5.799 17.696 1.00 91.81 207 LEU A CA 1
ATOM 1637 C C . LEU A 1 207 ? -13.514 6.233 18.535 1.00 91.81 207 LEU A C 1
ATOM 1639 O O . LEU A 1 207 ? -13.375 7.415 18.845 1.00 91.81 207 LEU A O 1
ATOM 1643 N N . ILE A 1 208 ? -12.678 5.270 18.914 1.00 89.19 208 ILE A N 1
ATOM 1644 C CA . ILE A 1 208 ? -11.492 5.502 19.736 1.00 89.19 208 ILE A CA 1
ATOM 1645 C C . ILE A 1 208 ? -10.270 5.516 18.827 1.00 89.19 208 ILE A C 1
ATOM 1647 O O . ILE A 1 208 ? -10.047 4.554 18.093 1.00 89.19 208 ILE A O 1
ATOM 1651 N N . VAL A 1 209 ? -9.497 6.597 18.876 1.00 88.38 209 VAL A N 1
ATOM 1652 C CA . VAL A 1 209 ? -8.333 6.816 18.006 1.00 88.38 209 VAL A CA 1
ATOM 1653 C C . VAL A 1 209 ? -7.123 7.299 18.797 1.00 88.38 209 VAL A C 1
ATOM 1655 O O . VAL A 1 209 ? -7.249 7.822 19.905 1.00 88.38 209 VAL A O 1
ATOM 1658 N N . ASP A 1 210 ? -5.934 7.110 18.239 1.00 85.50 210 ASP A N 1
ATOM 1659 C CA . ASP A 1 210 ? -4.705 7.678 18.780 1.00 85.50 210 ASP A CA 1
ATOM 1660 C C . ASP A 1 210 ? -4.518 9.148 18.363 1.00 85.50 210 ASP A C 1
ATOM 1662 O O . ASP A 1 210 ? -5.258 9.694 17.542 1.00 85.50 210 ASP A O 1
ATOM 1666 N N . ASN A 1 211 ? -3.510 9.804 18.942 1.00 84.25 211 ASN A N 1
ATOM 1667 C CA . ASN A 1 211 ? -3.165 11.197 18.642 1.00 84.25 211 ASN A CA 1
ATOM 1668 C C . ASN A 1 211 ? -2.286 11.314 17.381 1.00 84.25 211 ASN A C 1
ATOM 1670 O O . ASN A 1 211 ? -1.241 11.962 17.402 1.00 84.25 211 ASN A O 1
ATOM 1674 N N . CYS A 1 212 ? -2.683 10.655 16.293 1.00 83.50 212 CYS A N 1
ATOM 1675 C CA . CYS A 1 212 ? -2.022 10.762 14.995 1.00 83.50 212 CYS A CA 1
ATOM 1676 C C . CYS A 1 212 ? -2.393 12.091 14.298 1.00 83.50 212 CYS A C 1
ATOM 1678 O O . CYS A 1 212 ? -3.560 12.482 14.333 1.00 83.50 212 CYS A O 1
ATOM 1680 N N . PRO A 1 213 ? -1.469 12.768 13.586 1.00 84.75 213 PRO A N 1
ATOM 1681 C CA . PRO A 1 213 ? -1.774 13.977 12.799 1.00 84.75 213 PRO A CA 1
ATOM 1682 C C . PRO A 1 213 ? -2.876 13.799 11.751 1.00 84.75 213 PRO A C 1
ATOM 1684 O O . PRO A 1 213 ? -3.595 14.741 11.420 1.00 84.75 213 PRO A O 1
ATOM 1687 N N . ALA A 1 214 ? -3.041 12.576 11.243 1.00 86.94 214 ALA A N 1
ATOM 1688 C CA . ALA A 1 214 ? -4.115 12.241 10.317 1.00 86.94 214 ALA A CA 1
ATOM 1689 C C . ALA A 1 214 ? -5.502 12.195 10.989 1.00 86.94 214 ALA A C 1
ATOM 1691 O O . ALA A 1 214 ? -6.502 12.146 10.279 1.00 86.94 214 ALA A O 1
ATOM 1692 N N . HIS A 1 215 ? -5.577 12.226 12.324 1.00 89.94 215 HIS A N 1
ATOM 1693 C CA . HIS A 1 215 ? -6.808 12.178 13.114 1.00 89.94 215 HIS A CA 1
ATOM 1694 C C . HIS A 1 215 ? -7.105 13.563 13.723 1.00 89.94 215 HIS A C 1
ATOM 1696 O O . HIS A 1 215 ? -6.850 13.793 14.908 1.00 89.94 215 HIS A O 1
ATOM 1702 N N . PRO A 1 216 ? -7.631 14.528 12.943 1.00 90.69 216 PRO A N 1
ATOM 1703 C CA . PRO A 1 216 ? -8.006 15.831 13.476 1.00 90.69 216 PRO A CA 1
ATOM 1704 C C . PRO A 1 216 ? -9.143 15.706 14.496 1.00 90.69 216 PRO A C 1
ATOM 1706 O O . PRO A 1 216 ? -9.945 14.768 14.478 1.00 90.69 216 PRO A O 1
ATOM 1709 N N . ARG A 1 217 ? -9.269 16.705 15.374 1.00 90.19 217 ARG A N 1
ATOM 1710 C CA . ARG A 1 217 ? -10.479 16.854 16.190 1.00 90.19 217 ARG A CA 1
ATOM 1711 C C . ARG A 1 217 ? -11.620 17.340 15.302 1.00 90.19 217 ARG A C 1
ATOM 1713 O O . ARG A 1 217 ? -11.573 18.459 14.803 1.00 90.19 217 ARG A O 1
ATOM 1720 N N . ILE A 1 218 ? -12.653 16.516 15.155 1.00 90.69 218 ILE A N 1
ATOM 1721 C CA . ILE A 1 218 ? -13.822 16.812 14.321 1.00 90.69 218 ILE A CA 1
ATOM 1722 C C . ILE A 1 218 ? -14.975 17.278 15.214 1.00 90.69 218 ILE A C 1
ATOM 1724 O O . ILE A 1 218 ? -15.364 16.581 16.154 1.00 90.69 218 ILE A O 1
ATOM 1728 N N . THR A 1 219 ? -15.538 18.450 14.924 1.00 88.31 219 THR A N 1
ATOM 1729 C CA . THR A 1 219 ? -16.716 18.992 15.618 1.00 88.31 219 THR A CA 1
ATOM 1730 C C . THR A 1 219 ? -17.991 18.761 14.800 1.00 88.31 219 THR A C 1
ATOM 1732 O O . THR A 1 219 ? -17.945 18.469 13.609 1.00 88.31 219 THR A O 1
ATOM 1735 N N . GLY A 1 220 ? -19.163 18.843 15.439 1.00 86.50 220 GLY A N 1
ATOM 1736 C CA . GLY A 1 220 ? -20.453 18.738 14.738 1.00 86.50 220 GLY A CA 1
ATOM 1737 C C . GLY A 1 220 ? -20.881 17.321 14.325 1.00 86.50 220 GLY A C 1
ATOM 1738 O O . GLY A 1 220 ? -21.890 17.166 13.633 1.00 86.50 220 GLY A O 1
ATOM 1739 N N . LEU A 1 221 ? -20.171 16.277 14.767 1.00 88.56 221 LEU A N 1
ATOM 1740 C CA . LEU A 1 221 ? -20.577 14.886 14.557 1.00 88.56 221 LEU A CA 1
ATOM 1741 C C . LEU A 1 221 ? -21.844 14.567 15.364 1.00 88.56 221 LEU A C 1
ATOM 1743 O O . LEU A 1 221 ? -21.859 14.652 16.588 1.00 88.56 221 LEU A O 1
ATOM 1747 N N . LYS A 1 222 ? -22.920 14.172 14.673 1.00 87.50 222 LYS A N 1
ATOM 1748 C CA . LYS A 1 222 ? -24.214 13.850 15.310 1.00 87.50 222 LYS A CA 1
ATOM 1749 C C . LYS A 1 222 ? -24.317 12.400 15.781 1.00 87.50 222 LYS A C 1
ATOM 1751 O O . LYS A 1 222 ? -25.017 12.111 16.742 1.00 87.50 222 LYS A O 1
ATOM 1756 N N . ALA A 1 223 ? -23.672 11.485 15.060 1.00 91.25 223 ALA A N 1
ATOM 1757 C CA . ALA A 1 223 ? -23.829 10.043 15.246 1.00 91.25 223 ALA A CA 1
ATOM 1758 C C . ALA A 1 223 ? -22.547 9.348 15.724 1.00 91.25 223 ALA A C 1
ATOM 1760 O O . ALA A 1 223 ? -22.583 8.162 16.032 1.00 91.25 223 ALA A O 1
ATOM 1761 N N . VAL A 1 224 ? -21.418 10.052 15.772 1.00 94.62 224 VAL A N 1
ATOM 1762 C CA . VAL A 1 224 ? -20.129 9.480 16.164 1.00 94.62 224 VAL A CA 1
ATOM 1763 C C . VAL A 1 224 ? -19.568 10.296 17.313 1.00 94.62 224 VAL A C 1
ATOM 1765 O O . VAL A 1 224 ? -19.409 11.508 17.187 1.00 94.62 224 VAL A O 1
ATOM 1768 N N . ARG A 1 225 ? -19.248 9.633 18.424 1.00 93.88 225 ARG A N 1
ATOM 1769 C CA . ARG A 1 225 ? -18.431 10.221 19.487 1.00 93.88 225 ARG A CA 1
ATOM 1770 C C . ARG A 1 225 ? -16.978 9.857 19.219 1.00 93.88 225 ARG A C 1
ATOM 1772 O O . ARG A 1 225 ? -16.589 8.712 19.423 1.00 93.88 225 ARG A O 1
ATOM 1779 N N . LEU A 1 226 ? -16.195 10.821 18.752 1.00 93.00 226 LEU A N 1
ATOM 1780 C CA . LEU A 1 226 ? -14.763 10.642 18.537 1.00 93.00 226 LEU A CA 1
ATOM 1781 C C . LEU A 1 226 ? -14.018 10.851 19.864 1.00 93.00 226 LEU A C 1
ATOM 1783 O O . LEU A 1 226 ? -14.100 11.928 20.452 1.00 93.00 226 LEU A O 1
ATOM 1787 N N . GLN A 1 227 ? -13.324 9.821 20.344 1.00 90.50 227 GLN A N 1
ATOM 1788 C CA . GLN A 1 227 ? -12.571 9.837 21.596 1.00 90.50 227 GLN A CA 1
ATOM 1789 C C . GLN A 1 227 ? -11.095 9.557 21.319 1.00 90.50 227 GLN A C 1
ATOM 1791 O O . GLN A 1 227 ? -10.746 8.540 20.728 1.00 90.50 227 GLN A O 1
ATOM 1796 N N . PHE A 1 228 ? -10.223 10.443 21.788 1.00 88.69 228 PHE A N 1
ATOM 1797 C CA . PHE A 1 228 ? -8.781 10.250 21.683 1.00 88.69 228 PHE A CA 1
ATOM 1798 C C . PHE A 1 228 ? -8.259 9.499 22.904 1.00 88.69 228 PHE A C 1
ATOM 1800 O O . PHE A 1 228 ? -8.704 9.746 24.032 1.00 88.69 228 PHE A O 1
ATOM 1807 N N . LEU A 1 229 ? -7.318 8.589 22.666 1.00 84.25 229 LEU A N 1
ATOM 1808 C CA . LEU A 1 229 ? -6.500 7.981 23.709 1.00 84.25 229 LEU A CA 1
ATOM 1809 C C . LEU A 1 229 ? -5.561 9.025 24.325 1.00 84.25 229 LEU A C 1
ATOM 1811 O O . LEU A 1 229 ? -5.267 10.057 23.719 1.00 84.25 229 LEU A O 1
ATOM 1815 N N . LEU A 1 230 ? -5.063 8.752 25.532 1.00 79.00 230 LEU A N 1
ATOM 1816 C CA . LEU A 1 230 ? -4.039 9.598 26.144 1.00 79.00 230 LEU A CA 1
ATOM 1817 C C . LEU A 1 230 ? -2.756 9.590 25.293 1.00 79.00 230 LEU A C 1
ATOM 1819 O O . LEU A 1 230 ? -2.435 8.562 24.692 1.00 79.00 230 LEU A O 1
ATOM 1823 N N . PRO A 1 231 ? -2.004 10.699 25.224 1.00 70.62 231 PRO A N 1
ATOM 1824 C CA . PRO A 1 231 ? -0.716 10.732 24.533 1.00 70.62 231 PRO A CA 1
ATOM 1825 C C . PRO A 1 231 ? 0.238 9.639 25.040 1.00 70.62 231 PRO A C 1
ATOM 1827 O O . PRO A 1 231 ? 0.221 9.298 26.219 1.00 70.62 231 PRO A O 1
ATOM 1830 N N . ASN A 1 232 ? 1.057 9.078 24.143 1.00 64.94 232 ASN A N 1
ATOM 1831 C CA . ASN A 1 232 ? 2.045 8.027 24.445 1.00 64.94 232 ASN A CA 1
ATOM 1832 C C . ASN A 1 232 ? 1.469 6.740 25.070 1.00 64.94 232 ASN A C 1
ATOM 1834 O O . ASN A 1 232 ? 2.124 6.074 25.870 1.00 64.94 232 ASN A O 1
ATOM 1838 N N . THR A 1 233 ? 0.242 6.364 24.703 1.00 60.38 233 THR A N 1
ATOM 1839 C CA . THR A 1 233 ? -0.363 5.112 25.174 1.00 60.38 233 THR A CA 1
ATOM 1840 C C . THR A 1 233 ? 0.337 3.882 24.590 1.00 60.38 233 THR A C 1
ATOM 1842 O O . THR A 1 233 ? 0.537 3.780 23.378 1.00 60.38 233 THR A O 1
ATOM 1845 N N . THR A 1 234 ? 0.681 2.932 25.461 1.00 60.03 234 THR A N 1
ATOM 1846 C CA . THR A 1 234 ? 1.277 1.634 25.111 1.00 60.03 234 THR A CA 1
ATOM 1847 C C . THR A 1 234 ? 0.234 0.678 24.516 1.00 60.03 234 THR A C 1
ATOM 1849 O O . THR A 1 234 ? -0.977 0.887 24.666 1.00 60.03 234 THR A O 1
ATOM 1852 N N . SER A 1 235 ? 0.689 -0.415 23.887 1.00 59.16 235 SER A N 1
ATOM 1853 C CA . SER A 1 235 ? -0.159 -1.497 23.344 1.00 59.16 235 SER A CA 1
ATOM 1854 C C . SER A 1 235 ? -1.189 -2.044 24.347 1.00 59.16 235 SER A C 1
ATOM 1856 O O . SER A 1 235 ? -2.239 -2.534 23.943 1.00 59.16 235 SER A O 1
ATOM 1858 N N . HIS A 1 236 ? -0.958 -1.878 25.655 1.00 61.59 236 HIS A N 1
ATOM 1859 C CA . HIS A 1 236 ? -1.901 -2.230 26.721 1.00 61.59 236 HIS A CA 1
ATOM 1860 C C . HIS A 1 236 ? -3.265 -1.537 26.618 1.00 61.59 236 HIS A C 1
ATOM 1862 O O . HIS A 1 236 ? -4.248 -2.057 27.130 1.00 61.59 236 HIS A O 1
ATOM 1868 N N . THR A 1 237 ? -3.350 -0.394 25.942 1.00 66.69 237 THR A N 1
ATOM 1869 C CA . THR A 1 237 ? -4.587 0.407 25.831 1.00 66.69 237 THR A CA 1
ATOM 1870 C C . THR A 1 237 ? -5.135 0.485 24.406 1.00 66.69 237 THR A C 1
ATOM 1872 O O . THR A 1 237 ? -6.198 1.066 24.183 1.00 66.69 237 THR A O 1
ATOM 1875 N N . LYS A 1 238 ? -4.425 -0.110 23.439 1.00 77.31 238 LYS A N 1
ATOM 1876 C CA . LYS A 1 238 ? -4.747 -0.083 22.010 1.00 77.31 238 LYS A CA 1
ATOM 1877 C C . LYS A 1 238 ? -5.089 -1.500 21.535 1.00 77.31 238 LYS A C 1
ATOM 1879 O O . LYS A 1 238 ? -4.180 -2.272 21.236 1.00 77.31 238 LYS A O 1
ATOM 1884 N N . PRO A 1 239 ? -6.384 -1.857 21.412 1.00 79.25 239 PRO A N 1
ATOM 1885 C CA . PRO A 1 239 ? -6.793 -3.221 21.064 1.00 79.25 239 PRO A CA 1
ATOM 1886 C C . PRO A 1 239 ? -6.227 -3.707 19.727 1.00 79.25 239 PRO A C 1
ATOM 1888 O O . PRO A 1 239 ? -5.901 -4.885 19.586 1.00 79.25 239 PRO A O 1
ATOM 1891 N N . LEU A 1 240 ? -6.090 -2.796 18.756 1.00 83.69 240 LEU A N 1
ATOM 1892 C CA . LEU A 1 240 ? -5.525 -3.100 17.441 1.00 83.69 240 LEU A CA 1
ATOM 1893 C C . LEU A 1 240 ? -4.040 -3.487 17.529 1.00 83.69 240 LEU A C 1
ATOM 1895 O O . LEU A 1 240 ? -3.647 -4.507 16.961 1.00 83.69 240 LEU A O 1
ATOM 1899 N N . ASP A 1 241 ? -3.261 -2.726 18.300 1.00 77.25 241 ASP A N 1
ATOM 1900 C CA . ASP A 1 241 ? -1.809 -2.894 18.463 1.00 77.25 241 ASP A CA 1
ATOM 1901 C C . ASP A 1 241 ? -1.439 -4.065 19.390 1.00 77.25 241 ASP A C 1
ATOM 1903 O O . ASP A 1 241 ? -0.270 -4.423 19.494 1.00 77.25 241 ASP A O 1
ATOM 1907 N N . SER A 1 242 ? -2.416 -4.666 20.079 1.00 69.00 242 SER A N 1
ATOM 1908 C CA . SER A 1 242 ? -2.183 -5.800 20.977 1.00 69.00 242 SER A CA 1
ATOM 1909 C C . SER A 1 242 ? -1.891 -7.096 20.205 1.00 69.00 242 SER A C 1
ATOM 1911 O O . SER A 1 242 ? -0.780 -7.613 20.269 1.00 69.00 242 SER A O 1
ATOM 1913 N N . VAL A 1 243 ? -2.871 -7.640 19.470 1.00 82.06 243 VAL A N 1
ATOM 1914 C CA . VAL A 1 243 ? -2.703 -8.889 18.686 1.00 82.06 243 VAL A CA 1
ATOM 1915 C C . VAL A 1 243 ? -3.395 -8.818 17.322 1.00 82.06 243 VAL A C 1
ATOM 1917 O O . VAL A 1 243 ? -2.979 -9.507 16.393 1.00 82.06 243 VAL A O 1
ATOM 1920 N N . ILE A 1 244 ? -4.417 -7.968 17.159 1.00 89.19 244 ILE A N 1
ATOM 1921 C CA . ILE A 1 244 ? -5.244 -7.918 15.942 1.00 89.19 244 ILE A CA 1
ATOM 1922 C C . ILE A 1 244 ? -4.394 -7.591 14.707 1.00 89.19 244 ILE A C 1
ATOM 1924 O O . ILE A 1 244 ? -4.454 -8.329 13.725 1.00 89.19 244 ILE A O 1
ATOM 1928 N N . ILE A 1 245 ? -3.575 -6.532 14.759 1.00 89.56 245 ILE A N 1
ATOM 1929 C CA . ILE A 1 245 ? -2.712 -6.141 13.632 1.00 89.56 245 ILE A CA 1
ATOM 1930 C C . ILE A 1 245 ? -1.702 -7.243 13.315 1.00 89.56 245 ILE A C 1
ATOM 1932 O O . ILE A 1 245 ? -1.558 -7.621 12.156 1.00 89.56 245 ILE A O 1
ATOM 1936 N N . ARG A 1 246 ? -1.036 -7.804 14.330 1.00 88.81 246 ARG A N 1
ATOM 1937 C CA . ARG A 1 246 ? -0.051 -8.878 14.135 1.00 88.81 246 ARG A CA 1
ATOM 1938 C C . ARG A 1 246 ? -0.677 -10.107 13.473 1.00 88.81 246 ARG A C 1
ATOM 1940 O O . ARG A 1 246 ? -0.119 -10.642 12.522 1.00 88.81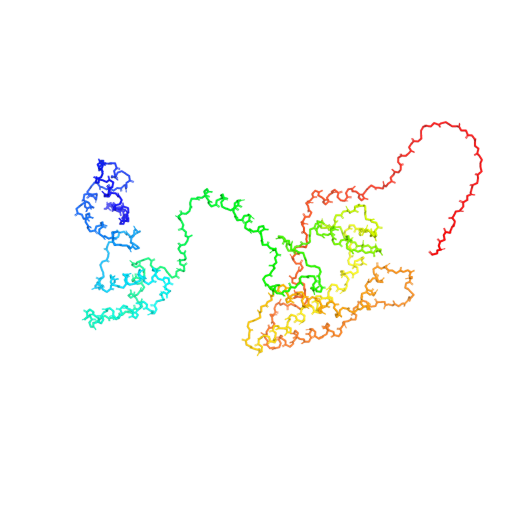 246 ARG A O 1
ATOM 1947 N N . ASN A 1 247 ? -1.854 -10.524 13.932 1.00 89.69 247 ASN A N 1
ATOM 1948 C CA . ASN A 1 247 ? -2.589 -11.656 13.372 1.00 89.69 247 ASN A CA 1
ATOM 1949 C C . ASN A 1 247 ? -3.020 -11.386 11.916 1.00 89.69 247 ASN A C 1
ATOM 1951 O O . ASN A 1 247 ? -2.782 -12.212 11.036 1.00 89.69 247 ASN A O 1
ATOM 1955 N N . PHE A 1 248 ? -3.536 -10.186 11.634 1.00 93.19 248 PHE A N 1
ATOM 1956 C CA . PHE A 1 248 ? -3.831 -9.744 10.271 1.00 93.19 248 PHE A CA 1
ATOM 1957 C C . PHE A 1 248 ? -2.594 -9.792 9.361 1.00 93.19 248 PHE A C 1
ATOM 1959 O O . PHE A 1 248 ? -2.670 -10.334 8.256 1.00 93.19 248 PHE A O 1
ATOM 1966 N N . LYS A 1 249 ? -1.449 -9.269 9.822 1.00 92.81 249 LYS A N 1
ATOM 1967 C CA . LYS A 1 249 ? -0.187 -9.297 9.071 1.00 92.81 249 LYS A CA 1
ATOM 1968 C C . LYS A 1 249 ? 0.250 -10.731 8.781 1.00 92.81 249 LYS A C 1
ATOM 1970 O O . LYS A 1 249 ? 0.543 -11.040 7.632 1.00 92.81 249 LYS A O 1
ATOM 1975 N N . ILE A 1 250 ? 0.221 -11.624 9.773 1.00 91.88 250 ILE A N 1
ATOM 1976 C CA . ILE A 1 250 ? 0.535 -13.051 9.589 1.00 91.88 250 ILE A CA 1
ATOM 1977 C C . ILE A 1 250 ? -0.310 -13.650 8.458 1.00 91.88 250 ILE A C 1
ATOM 1979 O O . ILE A 1 250 ? 0.240 -14.243 7.531 1.00 91.88 250 ILE A O 1
ATOM 1983 N N . HIS A 1 251 ? -1.629 -13.437 8.478 1.00 92.81 251 HIS A N 1
ATOM 1984 C CA . HIS A 1 251 ? -2.519 -13.936 7.429 1.00 92.81 251 HIS A CA 1
ATOM 1985 C C . HIS A 1 251 ? -2.234 -13.320 6.054 1.00 92.81 251 HIS A C 1
ATOM 1987 O O . HIS A 1 251 ? -2.251 -14.024 5.042 1.00 92.81 251 HIS A O 1
ATOM 1993 N N . TYR A 1 252 ? -1.957 -12.016 6.004 1.00 94.88 252 TYR A N 1
ATOM 1994 C CA . TYR A 1 252 ? -1.619 -11.318 4.766 1.00 94.88 252 TYR A CA 1
ATOM 1995 C C . TYR A 1 252 ? -0.323 -11.866 4.153 1.00 94.88 252 TYR A C 1
ATOM 1997 O O . TYR A 1 252 ? -0.281 -12.218 2.973 1.00 94.88 252 TYR A O 1
ATOM 2005 N N . HIS A 1 253 ? 0.727 -11.974 4.966 1.00 93.12 253 HIS A N 1
ATOM 2006 C CA . HIS A 1 253 ? 2.047 -12.433 4.551 1.00 93.12 253 HIS A CA 1
ATOM 2007 C C . HIS A 1 253 ? 2.051 -13.910 4.160 1.00 93.12 253 HIS A C 1
ATOM 2009 O O . HIS A 1 253 ? 2.689 -14.276 3.172 1.00 93.12 253 HIS A O 1
ATOM 2015 N N . HIS A 1 254 ? 1.291 -14.752 4.861 1.00 91.94 254 HIS A N 1
ATOM 2016 C CA . HIS A 1 254 ? 1.139 -16.156 4.493 1.00 91.94 254 HIS A CA 1
ATOM 2017 C C . HIS A 1 254 ? 0.464 -16.330 3.129 1.00 91.94 254 HIS A C 1
ATOM 2019 O O . HIS A 1 254 ? 1.006 -17.027 2.271 1.00 91.94 254 HIS A O 1
ATOM 2025 N N . ASP A 1 255 ? -0.658 -15.648 2.870 1.00 93.31 255 ASP A N 1
ATOM 2026 C CA . ASP A 1 255 ? -1.336 -15.724 1.566 1.00 93.31 255 ASP A CA 1
ATOM 2027 C C . ASP A 1 255 ? -0.478 -15.122 0.439 1.00 93.31 255 ASP A C 1
ATOM 2029 O O . ASP A 1 255 ? -0.471 -15.639 -0.679 1.00 93.31 255 ASP A O 1
ATOM 2033 N N . LEU A 1 256 ? 0.298 -14.072 0.732 1.00 94.06 256 LEU A N 1
ATOM 2034 C CA . LEU A 1 256 ? 1.276 -13.509 -0.199 1.00 94.06 256 LEU A CA 1
ATOM 2035 C C . LEU A 1 256 ? 2.342 -14.544 -0.589 1.00 94.06 256 LEU A C 1
ATOM 2037 O O . LEU A 1 256 ? 2.545 -14.788 -1.781 1.00 94.06 256 LEU A O 1
ATOM 2041 N N . VAL A 1 257 ? 2.977 -15.187 0.396 1.00 91.44 257 VAL A N 1
ATOM 2042 C CA . VAL A 1 257 ? 4.002 -16.221 0.175 1.00 91.44 257 VAL A CA 1
ATOM 2043 C C . VAL A 1 257 ? 3.422 -17.408 -0.593 1.00 91.44 257 VAL A C 1
ATOM 2045 O O . VAL A 1 257 ? 4.021 -17.852 -1.571 1.00 91.44 257 VAL A O 1
ATOM 2048 N N . MET A 1 258 ? 2.223 -17.874 -0.239 1.00 90.81 258 MET A N 1
ATOM 2049 C CA . MET A 1 258 ? 1.565 -18.974 -0.952 1.00 90.81 258 MET A CA 1
ATOM 2050 C C . MET A 1 258 ? 1.309 -18.644 -2.426 1.00 90.81 258 MET A C 1
ATOM 2052 O O . MET A 1 258 ? 1.556 -19.471 -3.303 1.00 90.81 258 MET A O 1
ATOM 2056 N N . ARG A 1 259 ? 0.875 -17.418 -2.742 1.00 92.56 259 ARG A N 1
ATOM 2057 C CA . ARG A 1 259 ? 0.705 -16.987 -4.141 1.00 92.56 259 ARG A CA 1
ATOM 2058 C C . ARG A 1 259 ? 2.032 -16.888 -4.889 1.00 92.56 259 ARG A C 1
ATOM 2060 O O . ARG A 1 259 ? 2.066 -17.187 -6.082 1.00 92.56 259 ARG A O 1
ATOM 2067 N N . MET A 1 260 ? 3.105 -16.474 -4.213 1.00 90.81 260 MET A N 1
ATOM 2068 C CA . MET A 1 260 ? 4.450 -16.452 -4.793 1.00 90.81 260 MET A CA 1
ATOM 2069 C C . MET A 1 260 ? 4.923 -17.867 -5.139 1.00 90.81 260 MET A C 1
ATOM 2071 O O . MET A 1 260 ? 5.393 -18.074 -6.254 1.00 90.81 260 MET A O 1
ATOM 2075 N N . ILE A 1 261 ? 4.721 -18.839 -4.242 1.00 86.94 261 ILE A N 1
ATOM 2076 C CA . ILE A 1 261 ? 5.040 -20.256 -4.484 1.00 86.94 261 ILE A CA 1
ATOM 2077 C C . ILE A 1 261 ? 4.279 -20.770 -5.712 1.00 86.94 261 ILE A C 1
ATOM 2079 O O . ILE A 1 261 ? 4.893 -21.253 -6.657 1.00 86.94 261 ILE A O 1
ATOM 2083 N N . VAL A 1 262 ? 2.959 -20.556 -5.773 1.00 88.75 262 VAL A N 1
ATOM 2084 C CA . VAL A 1 262 ? 2.135 -20.980 -6.922 1.00 88.75 262 VAL A CA 1
ATOM 2085 C C . VAL A 1 262 ? 2.601 -20.345 -8.238 1.00 88.75 262 VAL A C 1
ATOM 2087 O O . VAL A 1 262 ? 2.559 -20.989 -9.291 1.00 88.75 262 VAL A O 1
ATOM 2090 N N . ALA A 1 263 ? 3.039 -19.083 -8.212 1.00 88.94 263 ALA A N 1
ATOM 2091 C CA . ALA A 1 263 ? 3.578 -18.418 -9.394 1.00 88.94 263 ALA A CA 1
ATOM 2092 C C . ALA A 1 263 ? 4.893 -19.064 -9.859 1.00 88.94 263 ALA A C 1
ATOM 2094 O O . ALA A 1 263 ? 5.035 -19.330 -11.055 1.00 88.94 263 ALA A O 1
ATOM 2095 N N . VAL A 1 264 ? 5.799 -19.368 -8.923 1.00 86.19 264 VAL A N 1
ATOM 2096 C CA . VAL A 1 264 ? 7.069 -20.063 -9.190 1.00 86.19 264 VAL A CA 1
ATOM 2097 C C . VAL A 1 264 ? 6.821 -21.459 -9.760 1.00 86.19 264 VAL A C 1
ATOM 2099 O O . VAL A 1 264 ? 7.359 -21.769 -10.822 1.00 86.19 264 VAL A O 1
ATOM 2102 N N . ASP A 1 265 ? 5.944 -22.251 -9.140 1.00 85.00 265 ASP A N 1
ATOM 2103 C CA . ASP A 1 265 ? 5.578 -23.596 -9.613 1.00 85.00 265 ASP A CA 1
ATOM 2104 C C . ASP A 1 265 ? 4.961 -23.567 -11.017 1.00 85.00 265 ASP A C 1
ATOM 2106 O O . ASP A 1 265 ? 5.145 -24.475 -11.826 1.00 85.00 265 ASP A O 1
ATOM 2110 N N . SER A 1 266 ? 4.252 -22.483 -11.339 1.00 90.62 266 SER A N 1
ATOM 2111 C CA . SER A 1 266 ? 3.665 -22.257 -12.662 1.00 90.62 266 SER A CA 1
ATOM 2112 C C . SER A 1 266 ? 4.651 -21.681 -13.688 1.00 90.62 266 SER A C 1
ATOM 2114 O O . SER A 1 266 ? 4.241 -21.395 -14.815 1.00 90.62 266 SER A O 1
ATOM 2116 N N . GLY A 1 267 ? 5.912 -21.429 -13.315 1.00 89.31 267 GLY A N 1
ATOM 2117 C CA . GLY A 1 267 ? 6.909 -20.775 -14.169 1.00 89.31 267 GLY A CA 1
ATOM 2118 C C . GLY A 1 267 ? 6.555 -19.331 -14.550 1.00 89.31 267 GLY A C 1
ATOM 2119 O O . GLY A 1 267 ? 6.980 -18.843 -15.598 1.00 89.31 267 GLY A O 1
ATOM 2120 N N . LYS A 1 268 ? 5.734 -18.645 -13.745 1.00 89.62 268 LYS A N 1
ATOM 2121 C CA . LYS A 1 268 ? 5.256 -17.278 -13.998 1.00 89.62 268 LYS A CA 1
ATOM 2122 C C . L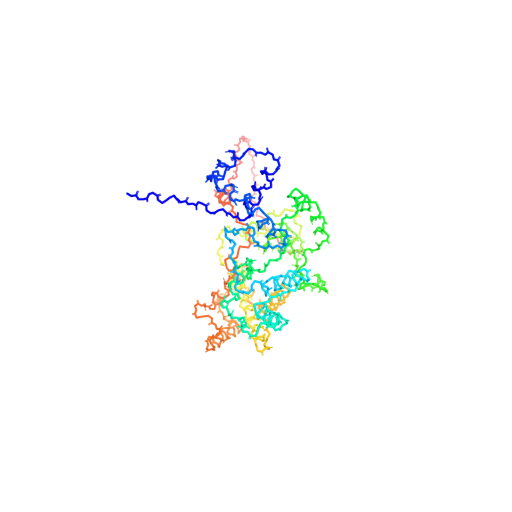YS A 1 268 ? 5.926 -16.285 -13.056 1.00 89.62 268 LYS A C 1
ATOM 2124 O O . LYS A 1 268 ? 6.137 -16.557 -11.880 1.00 89.62 268 LYS A O 1
ATOM 2129 N N . ALA A 1 269 ? 6.184 -15.079 -13.559 1.00 88.62 269 ALA A N 1
ATOM 2130 C CA . ALA A 1 269 ? 6.604 -13.975 -12.706 1.00 88.62 269 ALA A CA 1
ATOM 2131 C C . ALA A 1 269 ? 5.465 -13.579 -11.751 1.00 88.62 269 ALA A C 1
ATOM 2133 O O . ALA A 1 269 ? 4.338 -13.327 -12.190 1.00 88.62 269 ALA A O 1
ATOM 2134 N N . PHE A 1 270 ? 5.764 -13.490 -10.455 1.00 90.56 270 PHE A N 1
ATOM 2135 C CA . PHE A 1 270 ? 4.832 -12.944 -9.476 1.00 90.56 270 PHE A CA 1
ATOM 2136 C C . PHE A 1 270 ? 4.813 -11.414 -9.571 1.00 90.56 270 PHE A C 1
ATOM 2138 O O . PHE A 1 270 ? 5.855 -10.763 -9.497 1.00 90.56 270 PHE A O 1
ATOM 2145 N N . LYS A 1 271 ? 3.622 -10.830 -9.729 1.00 91.75 271 LYS A N 1
ATOM 2146 C CA . LYS A 1 271 ? 3.420 -9.379 -9.734 1.00 91.75 271 LYS A CA 1
ATOM 2147 C C . LYS A 1 271 ? 2.321 -9.023 -8.743 1.00 91.75 271 LYS A C 1
ATOM 2149 O O . LYS A 1 271 ? 1.177 -9.436 -8.918 1.00 91.75 271 LYS A O 1
ATOM 2154 N N . LEU A 1 272 ? 2.677 -8.231 -7.736 1.00 93.00 272 LEU A N 1
ATOM 2155 C CA . LEU A 1 272 ? 1.733 -7.672 -6.777 1.00 93.00 272 LEU A CA 1
ATOM 2156 C C . LEU A 1 272 ? 1.240 -6.313 -7.286 1.00 93.00 272 LEU A C 1
ATOM 2158 O O . LEU A 1 272 ? 2.040 -5.416 -7.547 1.00 93.00 272 LEU A O 1
ATOM 2162 N N . ASP A 1 273 ? -0.072 -6.169 -7.445 1.00 93.38 273 ASP A N 1
ATOM 2163 C CA . ASP A 1 273 ? -0.729 -4.892 -7.715 1.00 93.38 273 ASP A CA 1
ATOM 2164 C C . ASP A 1 273 ? -1.749 -4.561 -6.614 1.00 93.38 273 ASP A C 1
ATOM 2166 O O . ASP A 1 273 ? -2.038 -5.386 -5.748 1.00 93.38 273 ASP A O 1
ATOM 2170 N N . VAL A 1 274 ? -2.306 -3.346 -6.647 1.00 92.12 274 VAL A N 1
ATOM 2171 C CA . VA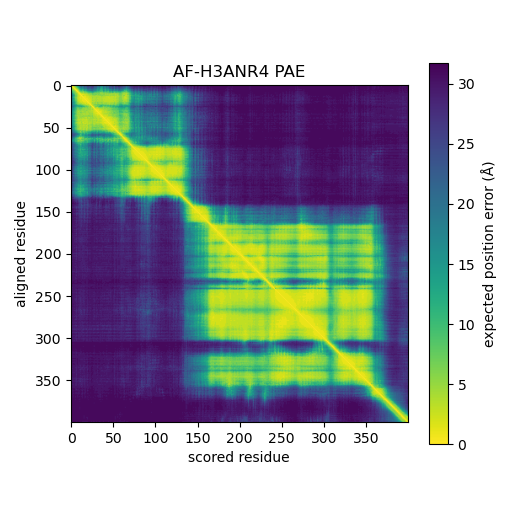L A 1 274 ? -3.234 -2.859 -5.610 1.00 92.12 274 VAL A CA 1
ATOM 2172 C C . VAL A 1 274 ? -4.485 -3.739 -5.491 1.00 92.12 274 VAL A C 1
ATOM 2174 O O . VAL A 1 274 ? -4.998 -3.926 -4.391 1.00 92.12 274 VAL A O 1
ATOM 2177 N N . LEU A 1 275 ? -4.980 -4.309 -6.595 1.00 93.38 275 LEU A N 1
ATOM 2178 C CA . LEU A 1 275 ? -6.174 -5.154 -6.568 1.00 93.38 275 LEU A CA 1
ATOM 2179 C C . LEU A 1 275 ? -5.879 -6.487 -5.880 1.00 93.38 275 LEU A C 1
ATOM 2181 O O . LEU A 1 275 ? -6.670 -6.951 -5.053 1.00 93.38 275 LEU A O 1
ATOM 2185 N N . MET A 1 276 ? -4.730 -7.085 -6.198 1.00 94.94 276 MET A N 1
ATOM 2186 C CA . MET A 1 276 ? -4.249 -8.281 -5.523 1.00 94.94 276 MET A CA 1
ATOM 2187 C C . MET A 1 276 ? -4.043 -7.998 -4.031 1.00 94.94 276 MET A C 1
ATOM 2189 O O . MET A 1 276 ? -4.553 -8.755 -3.212 1.00 94.94 276 MET A O 1
ATOM 2193 N N . SER A 1 277 ? -3.404 -6.880 -3.667 1.00 94.94 277 SER A N 1
ATOM 2194 C CA . SER A 1 277 ? -3.240 -6.468 -2.267 1.00 94.94 277 SER A CA 1
ATOM 2195 C C . SER A 1 277 ? -4.578 -6.346 -1.537 1.00 94.94 277 SER A C 1
ATOM 2197 O O . SER A 1 277 ? -4.729 -6.935 -0.475 1.00 94.94 277 SER A O 1
ATOM 2199 N N . ILE A 1 278 ? -5.584 -5.683 -2.119 1.00 95.19 278 ILE A N 1
ATOM 2200 C CA . ILE A 1 278 ? -6.933 -5.583 -1.527 1.00 95.19 278 ILE A CA 1
ATOM 2201 C C . ILE A 1 278 ? -7.572 -6.965 -1.347 1.00 95.19 278 ILE A C 1
ATOM 2203 O O . ILE A 1 278 ? -8.225 -7.228 -0.337 1.00 95.19 278 ILE A O 1
ATOM 2207 N N . THR A 1 279 ? -7.381 -7.864 -2.313 1.00 95.19 279 THR A N 1
ATOM 2208 C CA . THR A 1 279 ? -7.911 -9.232 -2.243 1.00 95.19 279 THR A CA 1
ATOM 2209 C C . THR A 1 279 ? -7.265 -10.019 -1.101 1.00 95.19 279 THR A C 1
ATOM 2211 O O . THR A 1 279 ? -7.970 -10.674 -0.333 1.00 95.19 279 THR A O 1
ATOM 2214 N N . ILE A 1 280 ? -5.939 -9.919 -0.958 1.00 96.69 280 ILE A N 1
ATOM 2215 C CA . ILE A 1 280 ? -5.186 -10.538 0.138 1.00 96.69 280 ILE A CA 1
ATOM 2216 C C . ILE A 1 280 ? -5.616 -9.925 1.477 1.00 96.69 280 ILE A C 1
ATOM 2218 O O . ILE A 1 280 ? -5.943 -10.665 2.398 1.00 96.69 280 ILE A O 1
ATOM 2222 N N . MET A 1 281 ? -5.708 -8.593 1.573 1.00 96.06 281 MET A N 1
ATOM 2223 C CA . MET A 1 281 ? -6.172 -7.886 2.775 1.00 96.06 281 MET A CA 1
ATOM 2224 C C . MET A 1 281 ? -7.558 -8.358 3.210 1.00 96.06 281 MET A C 1
ATOM 2226 O O . MET A 1 281 ? -7.771 -8.636 4.385 1.00 96.06 281 MET A O 1
ATOM 2230 N N . LYS A 1 282 ? -8.508 -8.482 2.277 1.00 96.31 282 LYS A N 1
ATOM 2231 C CA . LYS A 1 282 ? -9.856 -8.953 2.608 1.00 96.31 282 LYS A CA 1
ATOM 2232 C C . LYS A 1 282 ? -9.833 -10.378 3.156 1.00 96.31 282 LYS A C 1
ATOM 2234 O O . LYS A 1 282 ? -10.461 -10.637 4.178 1.00 96.31 282 LYS A O 1
ATOM 2239 N N . LYS A 1 283 ? -9.092 -11.280 2.505 1.00 95.12 283 LYS A N 1
ATOM 2240 C CA . LYS A 1 283 ? -8.940 -12.662 2.973 1.00 95.12 283 LYS A CA 1
ATOM 2241 C C . LYS A 1 283 ? -8.281 -12.710 4.354 1.00 95.12 283 LYS A C 1
ATOM 2243 O O . LYS A 1 283 ? -8.753 -13.436 5.217 1.00 95.12 283 LYS A O 1
ATOM 2248 N N . ALA A 1 284 ? -7.235 -11.915 4.568 1.00 95.19 284 ALA A N 1
ATOM 2249 C CA . ALA A 1 284 ? -6.545 -11.825 5.847 1.00 95.19 284 ALA A CA 1
ATOM 2250 C C . ALA A 1 284 ? -7.475 -11.336 6.963 1.00 95.19 284 ALA A C 1
ATOM 2252 O O . ALA A 1 284 ? -7.510 -11.939 8.029 1.00 95.19 284 ALA A O 1
ATOM 2253 N N . TRP A 1 285 ? -8.282 -10.303 6.702 1.00 95.38 285 TRP A N 1
ATOM 2254 C CA . TRP A 1 285 ? -9.264 -9.795 7.662 1.00 95.38 285 TRP A CA 1
ATOM 2255 C C . TRP A 1 285 ? -10.343 -10.826 8.013 1.00 95.38 285 TRP A C 1
ATOM 2257 O O . TRP A 1 285 ? -10.707 -10.950 9.177 1.00 95.38 285 TRP A O 1
ATOM 2267 N N . ASP A 1 286 ? -10.824 -11.595 7.033 1.00 94.12 286 ASP A N 1
ATOM 2268 C CA . ASP A 1 286 ? -11.827 -12.645 7.267 1.00 94.12 286 ASP A CA 1
ATOM 2269 C C . ASP A 1 286 ? -11.308 -13.800 8.135 1.00 94.12 286 ASP A C 1
ATOM 2271 O O . ASP A 1 286 ? -12.108 -14.505 8.750 1.00 94.12 286 ASP A O 1
ATOM 2275 N N . LEU A 1 287 ? -9.987 -13.995 8.176 1.00 92.31 287 LEU A N 1
ATOM 2276 C CA . LEU A 1 287 ? -9.331 -15.014 8.994 1.00 92.31 287 LEU A CA 1
ATOM 2277 C C . LEU A 1 287 ? -9.062 -14.549 10.432 1.00 92.31 287 LEU A C 1
ATOM 2279 O O . LEU A 1 287 ? -8.881 -15.393 11.309 1.00 92.31 287 LEU A O 1
ATOM 2283 N N . VAL A 1 288 ? -9.096 -13.239 10.707 1.00 90.88 288 VAL A N 1
ATOM 2284 C CA . VAL A 1 288 ? -8.964 -12.725 12.076 1.00 90.88 288 VAL A CA 1
ATOM 2285 C C . VAL A 1 288 ? -10.200 -13.120 12.886 1.00 90.88 288 VAL A C 1
ATOM 2287 O O . VAL A 1 288 ? -11.313 -12.632 12.672 1.00 90.88 288 VAL A O 1
ATOM 2290 N N . GLU A 1 289 ? -10.010 -14.007 13.860 1.00 88.94 289 GLU A N 1
ATOM 2291 C CA . GLU A 1 289 ? -11.116 -14.546 14.644 1.00 88.94 289 GLU A CA 1
ATOM 2292 C C . GLU A 1 289 ? -11.804 -13.488 15.518 1.00 88.94 289 GLU A C 1
ATOM 2294 O O . GLU A 1 289 ? -11.174 -12.728 16.260 1.00 88.94 289 GLU A O 1
ATOM 2299 N N . LYS A 1 290 ? -13.142 -13.525 15.545 1.00 90.94 290 LYS A N 1
ATOM 2300 C CA . LYS A 1 290 ? -13.958 -12.665 16.421 1.00 90.94 290 LYS A CA 1
ATOM 2301 C C . LYS A 1 290 ? -13.591 -12.813 17.903 1.00 90.94 290 LYS A C 1
ATOM 2303 O O . LYS A 1 290 ? -13.657 -11.833 18.642 1.00 90.94 290 LYS A O 1
ATOM 2308 N N . LYS A 1 291 ? -13.198 -14.020 18.334 1.00 87.56 291 LYS A N 1
ATOM 2309 C CA . LYS A 1 291 ? -12.746 -14.298 19.707 1.00 87.56 291 LYS A CA 1
ATOM 2310 C C . LYS A 1 291 ? -11.456 -13.541 20.029 1.00 87.56 291 LYS A C 1
ATOM 2312 O O . LYS A 1 291 ? -11.382 -12.917 21.083 1.00 87.56 291 LYS A O 1
ATOM 2317 N N . THR A 1 292 ? -10.488 -13.539 19.113 1.00 86.88 292 THR A N 1
ATOM 2318 C CA . THR A 1 292 ? -9.241 -12.771 19.239 1.00 86.88 292 THR A CA 1
ATOM 2319 C C . THR A 1 292 ? -9.534 -11.284 19.390 1.00 86.88 292 THR A C 1
ATOM 2321 O O . THR A 1 292 ? -9.043 -10.663 20.328 1.00 86.88 292 THR A O 1
ATOM 2324 N N . ILE A 1 293 ? -10.415 -10.734 18.547 1.00 89.38 293 ILE A N 1
ATOM 2325 C CA . ILE A 1 293 ? -10.833 -9.328 18.643 1.00 89.38 293 ILE A CA 1
ATOM 2326 C C . ILE A 1 293 ? -11.447 -9.046 20.022 1.00 89.38 293 ILE A C 1
ATOM 2328 O O . ILE A 1 293 ? -10.989 -8.148 20.725 1.00 89.38 293 ILE A O 1
ATOM 2332 N N . ALA A 1 294 ? -12.435 -9.835 20.453 1.00 88.75 294 ALA A N 1
ATOM 2333 C CA . ALA A 1 294 ? -13.089 -9.641 21.749 1.00 88.75 294 ALA A CA 1
ATOM 2334 C C . ALA A 1 294 ? -12.104 -9.720 22.932 1.00 88.75 294 ALA A C 1
ATOM 2336 O O . ALA A 1 294 ? -12.195 -8.923 23.866 1.00 88.75 294 ALA A O 1
ATOM 2337 N N . ASN A 1 295 ? -11.139 -10.641 22.881 1.00 85.44 295 ASN A N 1
ATOM 2338 C CA . ASN A 1 295 ? -10.111 -10.790 23.910 1.00 85.44 295 ASN A CA 1
ATOM 2339 C C . ASN A 1 295 ? -9.157 -9.589 23.960 1.00 85.44 295 ASN A C 1
ATOM 2341 O O . ASN A 1 295 ? -8.847 -9.125 25.055 1.00 85.44 295 ASN A O 1
ATOM 2345 N N . CYS A 1 296 ? -8.742 -9.045 22.812 1.00 86.38 296 CYS A N 1
ATOM 2346 C CA . CYS A 1 296 ? -7.920 -7.831 22.763 1.00 86.38 296 CYS A CA 1
ATOM 2347 C C . CYS A 1 296 ? -8.643 -6.634 23.384 1.00 86.38 296 CYS A C 1
ATOM 2349 O O . CYS A 1 296 ? -8.070 -5.920 24.203 1.00 86.38 296 CYS A O 1
ATOM 2351 N N . PHE A 1 297 ? -9.921 -6.441 23.049 1.00 87.81 297 PHE A N 1
ATOM 2352 C CA . PHE A 1 297 ? -10.726 -5.384 23.662 1.00 87.81 297 PHE A CA 1
ATOM 2353 C C . PHE A 1 297 ? -10.873 -5.593 25.174 1.00 87.81 297 PHE A C 1
ATOM 2355 O O . PHE A 1 297 ? -10.704 -4.638 25.932 1.00 87.81 297 PHE A O 1
ATOM 2362 N N . ARG A 1 298 ? -11.098 -6.834 25.627 1.00 86.38 298 ARG A N 1
ATOM 2363 C CA . ARG A 1 298 ? -11.185 -7.142 27.060 1.00 86.38 298 ARG A CA 1
ATOM 2364 C C . ARG A 1 298 ? -9.897 -6.839 27.808 1.00 86.38 298 ARG A C 1
ATOM 2366 O O . ARG A 1 298 ? -9.939 -6.207 28.857 1.00 86.38 298 ARG A O 1
ATOM 2373 N N . HIS A 1 299 ? -8.765 -7.250 27.254 1.00 82.56 299 HIS A N 1
ATOM 2374 C CA . HIS A 1 299 ? -7.462 -7.009 27.859 1.00 82.56 299 HIS A CA 1
ATOM 2375 C C . HIS A 1 299 ? -7.122 -5.515 27.948 1.00 82.56 299 HIS A C 1
ATOM 2377 O O . HIS A 1 299 ? -6.515 -5.079 28.920 1.00 82.56 299 HIS A O 1
ATOM 2383 N N . CYS A 1 300 ? -7.561 -4.713 26.976 1.00 82.75 300 CYS A N 1
ATOM 2384 C CA . CYS A 1 300 ? -7.408 -3.258 27.021 1.00 82.75 300 CYS A CA 1
ATOM 2385 C C . CYS A 1 300 ? -8.443 -2.546 27.915 1.00 82.75 300 CYS A C 1
ATOM 2387 O O . CYS A 1 300 ? -8.497 -1.318 27.916 1.00 82.75 300 CYS A O 1
ATOM 2389 N N . GLY A 1 301 ? -9.270 -3.287 28.661 1.00 84.19 301 GLY A N 1
ATOM 2390 C CA . GLY A 1 301 ? -10.242 -2.725 29.601 1.00 84.19 301 GLY A CA 1
ATOM 2391 C C . GLY A 1 301 ? -11.552 -2.251 28.966 1.00 84.19 301 GLY A C 1
ATOM 2392 O O . GLY A 1 301 ? -12.344 -1.587 29.630 1.00 84.19 301 GLY A O 1
ATOM 2393 N N . PHE A 1 302 ? -11.827 -2.600 27.706 1.00 84.38 302 PHE A N 1
ATOM 2394 C CA . PHE A 1 302 ? -13.096 -2.288 27.038 1.00 84.38 302 PHE A CA 1
ATOM 2395 C C . PHE A 1 302 ? -14.184 -3.319 27.373 1.00 84.38 302 PHE A C 1
ATOM 2397 O O . PHE A 1 302 ? -14.773 -3.927 26.477 1.00 84.38 302 PHE A O 1
ATOM 2404 N N . THR A 1 303 ? -14.457 -3.531 28.664 1.00 80.56 303 THR A N 1
ATOM 2405 C CA . THR A 1 303 ? -15.574 -4.365 29.138 1.00 80.56 303 THR A CA 1
ATOM 2406 C C . THR A 1 303 ? -16.432 -3.651 30.169 1.00 80.56 303 THR A C 1
ATOM 2408 O O . THR A 1 303 ? -15.966 -2.804 30.924 1.00 80.56 303 THR A O 1
ATOM 2411 N N . CYS A 1 304 ? -17.711 -4.028 30.218 1.00 69.50 304 CYS A N 1
ATOM 2412 C CA . CYS A 1 304 ? -18.628 -3.607 31.278 1.00 69.50 304 CYS A CA 1
ATOM 2413 C C . CYS A 1 304 ? -18.503 -4.473 32.546 1.00 69.50 304 CYS A C 1
ATOM 2415 O O . CYS A 1 304 ? -18.997 -4.084 33.599 1.00 69.50 304 CYS A O 1
ATOM 2417 N N . GLU A 1 305 ? -17.842 -5.630 32.454 1.00 61.28 305 GLU A N 1
ATOM 2418 C CA . GLU A 1 305 ? -17.663 -6.592 33.544 1.00 61.28 305 GLU A CA 1
ATOM 2419 C C . GLU A 1 305 ? -16.181 -6.678 33.931 1.00 61.28 305 GLU A C 1
ATOM 2421 O O . GLU A 1 305 ? -15.314 -6.822 33.063 1.00 61.28 305 GLU A O 1
ATOM 2426 N N . GLN A 1 306 ? -15.888 -6.583 35.231 1.00 52.44 306 GLN A N 1
ATOM 2427 C CA . GLN A 1 306 ? -14.558 -6.858 35.783 1.00 52.44 306 GLN A CA 1
ATOM 2428 C C . GLN A 1 306 ? -14.262 -8.359 35.610 1.00 52.44 306 GLN A C 1
ATOM 2430 O O . GLN A 1 306 ? -15.118 -9.172 35.966 1.00 52.44 306 GLN A O 1
ATOM 2435 N N . PRO A 1 307 ? -13.098 -8.762 35.070 1.00 52.78 307 PRO A N 1
ATOM 2436 C CA . PRO A 1 307 ? -12.824 -10.169 34.817 1.00 52.78 307 PRO A CA 1
ATOM 2437 C C . PRO A 1 307 ? -12.731 -10.941 36.139 1.00 52.78 307 PRO A C 1
ATOM 2439 O O . 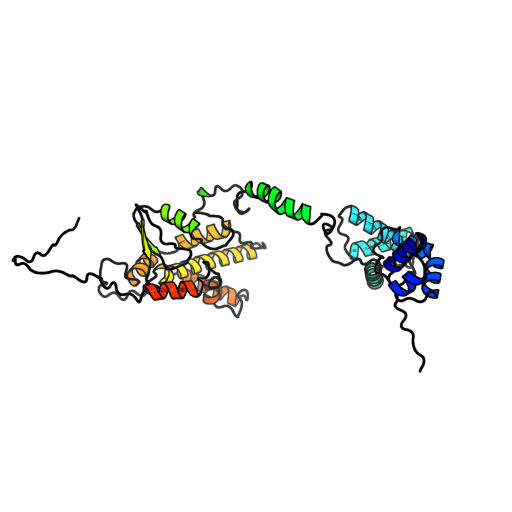PRO A 1 307 ? -11.815 -10.745 36.937 1.00 52.78 307 PRO A O 1
ATOM 2442 N N . ALA A 1 308 ? -13.686 -11.844 36.361 1.00 44.97 308 ALA A N 1
ATOM 2443 C CA . ALA A 1 308 ? -13.598 -12.857 37.397 1.00 44.97 308 ALA A CA 1
ATOM 2444 C C . ALA A 1 308 ? -12.549 -13.898 36.978 1.00 44.97 308 ALA A C 1
ATOM 2446 O O . ALA A 1 308 ? -12.837 -14.777 36.178 1.00 44.97 308 ALA A O 1
ATOM 2447 N N . GLY A 1 309 ? -11.327 -13.770 37.495 1.00 48.72 309 GLY A N 1
ATOM 2448 C CA . GLY A 1 309 ? -10.414 -14.889 37.766 1.00 48.72 309 GLY A CA 1
ATOM 2449 C C . GLY A 1 309 ? -9.963 -15.814 36.625 1.00 48.72 309 GLY A C 1
ATOM 2450 O O . GLY A 1 309 ? -9.325 -16.816 36.929 1.00 48.72 309 GLY A O 1
ATOM 2451 N N . GLU A 1 310 ? -10.246 -15.533 35.355 1.00 48.53 310 GLU A N 1
ATOM 2452 C CA . GLU A 1 310 ? -9.648 -16.273 34.239 1.00 48.53 310 GLU A CA 1
ATOM 2453 C C . GLU A 1 310 ? -8.422 -15.522 33.718 1.00 48.53 310 GLU A C 1
ATOM 2455 O O . GLU A 1 310 ? -8.535 -14.416 33.175 1.00 48.53 310 GLU A O 1
ATOM 2460 N N . ASP A 1 311 ? -7.249 -16.142 33.877 1.00 47.00 311 ASP A N 1
ATOM 2461 C CA . ASP A 1 311 ? -6.012 -15.765 33.196 1.00 47.00 311 ASP A CA 1
ATOM 2462 C C . ASP A 1 311 ? -6.275 -15.734 31.681 1.00 47.00 311 ASP A C 1
ATOM 2464 O O . ASP A 1 311 ? -6.226 -16.747 30.981 1.00 47.00 311 ASP A O 1
ATOM 2468 N N . ASN A 1 312 ? -6.614 -14.554 31.157 1.00 50.72 312 ASN A N 1
ATOM 2469 C CA . ASN A 1 312 ? -6.795 -14.319 29.730 1.00 50.72 312 ASN A CA 1
ATOM 2470 C C . ASN A 1 312 ? -5.414 -14.362 29.065 1.00 50.72 312 ASN A C 1
ATOM 2472 O O . ASN A 1 312 ? -4.778 -13.327 28.871 1.00 50.72 312 ASN A O 1
ATOM 2476 N N . VAL A 1 313 ? -4.941 -15.561 28.721 1.00 52.19 313 VAL A N 1
ATOM 2477 C CA . VAL A 1 313 ? -3.703 -15.748 27.958 1.00 52.19 313 VAL A CA 1
ATOM 2478 C C . VAL A 1 313 ? -3.900 -15.166 26.553 1.00 52.19 313 VAL A C 1
ATOM 2480 O O . VAL A 1 313 ? -4.413 -15.818 25.641 1.00 52.19 313 VAL A O 1
ATOM 2483 N N . LEU A 1 314 ? -3.504 -13.905 26.372 1.00 56.25 314 LEU A N 1
ATOM 2484 C CA . LEU A 1 314 ? -3.219 -13.333 25.061 1.00 56.25 314 LEU A CA 1
ATOM 2485 C C . LEU A 1 314 ? -1.953 -14.011 24.536 1.00 56.25 314 LEU A C 1
ATOM 2487 O O . LEU A 1 314 ? -0.858 -13.709 24.998 1.00 56.25 314 LEU A O 1
ATOM 2491 N N . GLY A 1 315 ? -2.098 -14.954 23.608 1.00 52.75 315 GLY A N 1
ATOM 2492 C CA . GLY A 1 315 ? -0.933 -15.642 23.045 1.00 52.75 315 GLY A CA 1
ATOM 2493 C C . GLY A 1 315 ? -1.123 -17.108 22.691 1.00 52.75 315 GLY A C 1
ATOM 2494 O O . GLY A 1 315 ? -0.133 -17.767 22.400 1.00 52.75 315 GLY A O 1
ATOM 2495 N N . VAL A 1 316 ? -2.351 -17.643 22.684 1.00 53.22 316 VAL A N 1
ATOM 2496 C CA . VAL A 1 316 ? -2.574 -18.909 21.972 1.00 53.22 316 VAL A CA 1
ATOM 2497 C C . VAL A 1 316 ? -2.266 -18.641 20.501 1.00 53.22 316 VAL A C 1
ATOM 2499 O O . VAL A 1 316 ? -2.996 -17.894 19.845 1.00 53.22 316 VAL A O 1
ATOM 2502 N N . GLU A 1 317 ? -1.148 -19.182 20.014 1.00 58.69 317 GLU A N 1
ATOM 2503 C CA . GLU A 1 317 ? -0.800 -19.135 18.598 1.00 58.69 317 GLU A CA 1
ATOM 2504 C C . GLU A 1 317 ? -1.982 -19.687 17.803 1.00 58.69 317 GLU A C 1
ATOM 2506 O O . GLU A 1 317 ? -2.434 -20.810 18.040 1.00 58.69 317 GLU A O 1
ATOM 2511 N N . SER A 1 318 ? -2.526 -18.880 16.890 1.00 67.88 318 SER A N 1
ATOM 2512 C CA . SER A 1 318 ? -3.585 -19.369 16.013 1.00 67.88 318 SER A CA 1
ATOM 2513 C C . SER A 1 318 ? -3.038 -20.517 15.164 1.00 67.88 318 SER A C 1
ATOM 2515 O O . SER A 1 318 ? -1.855 -20.527 14.807 1.00 67.88 318 SER A O 1
ATOM 2517 N N . GLU A 1 319 ? -3.899 -21.466 14.786 1.00 71.62 319 GLU A N 1
ATOM 2518 C CA . GLU A 1 319 ? -3.516 -22.565 13.885 1.00 71.62 319 GLU A CA 1
ATOM 2519 C C . GLU A 1 319 ? -2.824 -22.043 12.615 1.00 71.62 319 GLU A C 1
ATOM 2521 O O . GLU A 1 319 ? -1.892 -22.657 12.098 1.00 71.62 319 GLU A O 1
ATOM 2526 N N . GLU A 1 320 ? -3.234 -20.869 12.135 1.00 70.12 320 GLU A N 1
ATOM 2527 C CA . GLU A 1 320 ? -2.637 -20.247 10.959 1.00 70.12 320 GLU A CA 1
ATOM 2528 C C . GLU A 1 320 ? -1.252 -19.636 11.225 1.00 70.12 320 GLU A C 1
ATOM 2530 O O . GLU A 1 320 ? -0.393 -19.694 10.350 1.00 70.12 320 GLU A O 1
ATOM 2535 N N . SER A 1 321 ? -0.989 -19.112 12.429 1.00 74.81 321 SER A N 1
ATOM 2536 C CA . SER A 1 321 ? 0.362 -18.685 12.826 1.00 74.81 321 SER A CA 1
ATOM 2537 C C . SER A 1 321 ? 1.331 -19.867 12.792 1.00 74.81 321 SER A C 1
ATOM 2539 O O . SER A 1 321 ? 2.435 -19.755 12.254 1.00 74.81 321 SER A O 1
ATOM 2541 N N . SER A 1 322 ? 0.875 -21.030 13.267 1.00 83.12 322 SER A N 1
ATOM 2542 C CA . SER A 1 322 ? 1.629 -22.281 13.163 1.00 83.12 322 SER A CA 1
ATOM 2543 C C . SER A 1 322 ? 1.824 -22.713 11.703 1.00 83.12 322 SER A C 1
ATOM 2545 O O . SER A 1 322 ? 2.940 -23.038 11.299 1.00 83.12 322 SER A O 1
ATOM 2547 N N . ARG A 1 323 ? 0.783 -22.655 10.855 1.00 84.00 323 ARG A N 1
ATOM 2548 C CA . ARG A 1 323 ? 0.908 -22.954 9.411 1.00 84.00 323 ARG A CA 1
ATOM 2549 C C . ARG A 1 323 ? 1.898 -22.042 8.700 1.00 84.00 323 ARG A C 1
ATOM 2551 O O . ARG A 1 323 ? 2.656 -22.522 7.853 1.00 84.00 323 ARG A O 1
ATOM 2558 N N . PHE A 1 324 ? 1.902 -20.751 9.021 1.00 87.81 324 PHE A N 1
ATOM 2559 C CA . PHE A 1 324 ? 2.848 -19.821 8.423 1.00 87.81 324 PHE A CA 1
ATOM 2560 C C . PHE A 1 324 ? 4.281 -20.142 8.845 1.00 87.81 324 PHE A C 1
ATOM 2562 O O . PHE A 1 324 ? 5.150 -20.244 7.981 1.00 87.81 324 PHE A O 1
ATOM 2569 N N . SER A 1 325 ? 4.502 -20.403 10.136 1.00 87.12 325 SER A N 1
ATOM 2570 C CA . SER A 1 325 ? 5.810 -20.809 10.658 1.00 87.12 325 SER A CA 1
ATOM 2571 C C . SER A 1 325 ? 6.322 -22.085 9.975 1.00 87.12 325 SER A C 1
ATOM 2573 O O . SER A 1 325 ? 7.407 -22.087 9.396 1.00 87.12 325 SER A O 1
ATOM 2575 N N . ASN A 1 326 ? 5.468 -23.112 9.865 1.00 88.19 326 ASN A N 1
ATOM 2576 C CA . ASN A 1 326 ? 5.777 -24.346 9.135 1.00 88.19 326 ASN A CA 1
ATOM 2577 C C . ASN A 1 326 ? 6.134 -24.090 7.659 1.00 88.19 326 ASN A C 1
ATOM 2579 O O . ASN A 1 326 ? 7.024 -24.738 7.110 1.00 88.19 326 ASN A O 1
ATOM 2583 N N . THR A 1 327 ? 5.447 -23.148 7.001 1.00 87.94 327 THR A N 1
ATOM 2584 C CA . THR A 1 327 ? 5.742 -22.769 5.608 1.00 87.94 327 THR A CA 1
ATOM 2585 C C . THR A 1 327 ? 7.128 -22.132 5.504 1.00 87.94 327 THR A C 1
ATOM 2587 O O . THR A 1 327 ? 7.905 -22.499 4.625 1.00 87.94 327 THR A O 1
ATOM 2590 N N . ILE A 1 328 ? 7.463 -21.202 6.404 1.00 88.12 328 ILE A N 1
ATOM 2591 C CA . ILE A 1 328 ? 8.782 -20.557 6.441 1.00 88.12 328 ILE A CA 1
ATOM 2592 C C . ILE A 1 328 ? 9.883 -21.591 6.680 1.00 88.12 328 ILE A C 1
ATOM 2594 O O . ILE A 1 328 ? 10.897 -21.570 5.982 1.00 88.12 328 ILE A O 1
ATOM 2598 N N . ASP A 1 329 ? 9.684 -22.524 7.607 1.00 87.81 329 ASP A N 1
ATOM 2599 C CA . ASP A 1 329 ? 10.669 -23.568 7.888 1.00 87.81 329 ASP A CA 1
ATOM 2600 C C . ASP A 1 329 ? 10.911 -24.473 6.675 1.00 87.81 329 ASP A C 1
ATOM 2602 O O . ASP A 1 329 ? 12.060 -24.775 6.346 1.00 87.81 329 ASP A O 1
ATOM 2606 N N . GLN A 1 330 ? 9.860 -24.828 5.931 1.00 86.62 330 GLN A N 1
ATOM 2607 C CA . GLN A 1 330 ? 10.016 -25.544 4.663 1.00 86.62 330 GLN A CA 1
ATOM 2608 C C . GLN A 1 330 ? 10.809 -24.729 3.635 1.00 86.62 330 GLN A C 1
ATOM 2610 O O . GLN A 1 330 ? 11.716 -25.272 3.003 1.00 86.62 330 GLN A O 1
ATOM 2615 N N . LEU A 1 331 ? 10.523 -23.429 3.497 1.00 86.69 331 LEU A N 1
ATOM 2616 C CA . LEU A 1 331 ? 11.255 -22.536 2.589 1.00 86.69 331 LEU A CA 1
ATOM 2617 C C . LEU A 1 331 ? 12.735 -22.394 2.973 1.00 86.69 331 LEU A C 1
ATOM 2619 O O . LEU A 1 331 ? 13.591 -22.317 2.088 1.00 86.69 331 LEU A O 1
ATOM 2623 N N . ARG A 1 332 ? 13.054 -22.397 4.273 1.00 89.31 332 ARG A N 1
ATOM 2624 C CA . ARG A 1 332 ? 14.436 -22.416 4.778 1.00 89.31 332 ARG A CA 1
ATOM 2625 C C . ARG A 1 332 ? 15.154 -23.703 4.392 1.00 89.31 332 ARG A C 1
ATOM 2627 O O . ARG A 1 332 ? 16.280 -23.636 3.909 1.00 89.31 332 ARG A O 1
ATOM 2634 N N . ILE A 1 333 ? 14.498 -24.857 4.543 1.00 87.62 333 ILE A N 1
ATOM 2635 C CA . ILE A 1 333 ? 15.072 -26.169 4.195 1.00 87.62 333 ILE A CA 1
ATOM 2636 C C . ILE A 1 333 ? 15.446 -26.238 2.709 1.00 87.62 333 ILE A C 1
ATOM 2638 O O . ILE A 1 333 ? 16.507 -26.756 2.369 1.00 87.62 333 ILE A O 1
ATOM 2642 N N . ILE A 1 334 ? 14.605 -25.695 1.824 1.00 84.81 334 ILE A N 1
ATOM 2643 C CA . ILE A 1 334 ? 14.860 -25.693 0.373 1.00 84.81 334 ILE A CA 1
ATOM 2644 C C . ILE A 1 334 ? 15.715 -24.506 -0.105 1.00 84.81 334 ILE A C 1
ATOM 2646 O O . ILE A 1 334 ? 15.932 -24.356 -1.305 1.00 84.81 334 ILE A O 1
ATOM 2650 N N . GLY A 1 335 ? 16.202 -23.661 0.810 1.00 83.62 335 GLY A N 1
ATOM 2651 C CA . GLY A 1 335 ? 17.089 -22.539 0.494 1.00 83.62 335 GLY A CA 1
ATOM 2652 C C . GLY A 1 335 ? 16.424 -21.373 -0.245 1.00 83.62 335 GLY A C 1
ATOM 2653 O O . GLY A 1 335 ? 17.119 -20.604 -0.905 1.00 83.62 335 GLY A O 1
ATOM 2654 N N . LEU A 1 336 ? 15.096 -21.237 -0.159 1.00 84.62 336 LEU A N 1
ATOM 2655 C CA . LEU A 1 336 ? 14.346 -20.126 -0.764 1.00 84.62 336 LEU A CA 1
ATOM 2656 C C . LEU A 1 336 ? 14.052 -18.981 0.218 1.00 84.62 336 LEU A C 1
ATOM 2658 O O . LEU A 1 336 ? 13.651 -17.901 -0.213 1.00 84.62 336 LEU A O 1
ATOM 2662 N N . TRP A 1 337 ? 14.249 -19.197 1.520 1.00 85.31 337 TRP A N 1
ATOM 2663 C CA . TRP A 1 337 ? 14.132 -18.151 2.538 1.00 85.31 337 TRP A CA 1
ATOM 2664 C C . TRP A 1 337 ? 15.501 -17.509 2.839 1.00 85.31 337 TRP A C 1
ATOM 2666 O O . TRP A 1 337 ? 16.467 -18.253 3.034 1.00 85.31 337 TRP A O 1
ATOM 2676 N N . PRO A 1 338 ? 15.618 -16.166 2.917 1.00 86.06 338 PRO A N 1
ATOM 2677 C CA . PRO A 1 338 ? 16.874 -15.501 3.272 1.00 86.06 338 PRO A CA 1
ATOM 2678 C C . PRO A 1 338 ? 17.383 -15.921 4.658 1.00 86.06 338 PRO A C 1
ATOM 2680 O O . PRO A 1 338 ? 16.621 -15.985 5.620 1.00 86.06 338 PRO A O 1
ATOM 2683 N N . THR A 1 339 ? 18.682 -16.191 4.786 1.00 85.31 339 THR A N 1
ATOM 2684 C CA . THR A 1 339 ? 19.276 -16.700 6.038 1.00 85.31 339 THR A CA 1
ATOM 2685 C C . THR A 1 339 ? 19.298 -15.679 7.175 1.00 85.31 339 THR A C 1
ATOM 2687 O O . THR A 1 339 ? 19.432 -16.059 8.333 1.00 85.31 339 THR A O 1
ATOM 2690 N N . ASP A 1 340 ? 19.203 -14.394 6.845 1.00 87.19 340 ASP A N 1
ATOM 2691 C CA . ASP A 1 340 ? 19.321 -13.244 7.742 1.00 87.19 340 ASP A CA 1
ATOM 2692 C C . ASP A 1 340 ? 17.974 -12.599 8.101 1.00 87.19 340 ASP A C 1
ATOM 2694 O O . ASP A 1 340 ? 17.950 -11.606 8.820 1.00 87.19 340 ASP A O 1
ATOM 2698 N N . VAL A 1 341 ? 16.856 -13.161 7.632 1.00 87.50 341 VAL A N 1
ATOM 2699 C CA . VAL A 1 341 ? 15.514 -12.617 7.869 1.00 87.50 341 VAL A CA 1
ATOM 2700 C C . VAL A 1 341 ? 14.740 -13.550 8.796 1.00 87.50 341 VAL A C 1
ATOM 2702 O O . VAL A 1 341 ? 14.478 -14.711 8.460 1.00 87.50 341 VAL A O 1
ATOM 2705 N N . SER A 1 342 ? 14.352 -13.068 9.978 1.00 89.44 342 SER A N 1
ATOM 2706 C CA . SER A 1 342 ? 13.446 -13.815 10.852 1.00 89.44 342 SER A CA 1
ATOM 2707 C C . SER A 1 342 ? 11.993 -13.732 10.363 1.00 89.44 342 SER A C 1
ATOM 2709 O O . SER A 1 342 ? 11.642 -12.937 9.490 1.00 89.44 342 SER A O 1
ATOM 2711 N N . GLN A 1 343 ? 11.126 -14.587 10.912 1.00 86.69 343 GLN A N 1
ATOM 2712 C CA . GLN A 1 343 ? 9.690 -14.512 10.631 1.00 86.69 343 GLN A CA 1
ATOM 2713 C C . GLN A 1 343 ? 9.111 -13.166 11.091 1.00 86.69 343 GLN A C 1
ATOM 2715 O O . GLN A 1 343 ? 8.307 -12.580 10.370 1.00 86.69 343 GLN A O 1
ATOM 2720 N N . ASP A 1 344 ? 9.540 -12.671 12.253 1.00 87.75 344 ASP A N 1
ATOM 2721 C CA . ASP A 1 344 ? 9.095 -11.384 12.785 1.00 87.75 344 ASP A CA 1
ATOM 2722 C C . ASP A 1 344 ? 9.587 -10.217 11.925 1.00 87.75 344 ASP A C 1
ATOM 2724 O O . ASP A 1 344 ? 8.786 -9.354 11.581 1.00 87.75 344 ASP A O 1
ATOM 2728 N N . ASP A 1 345 ? 10.842 -10.244 11.460 1.00 89.69 345 ASP A N 1
ATOM 2729 C CA . ASP A 1 345 ? 11.368 -9.210 10.552 1.00 89.69 345 ASP A CA 1
ATOM 2730 C C . ASP A 1 345 ? 10.558 -9.127 9.252 1.00 89.69 345 ASP A C 1
ATOM 2732 O O . ASP A 1 345 ? 10.343 -8.046 8.705 1.00 89.69 345 ASP A O 1
ATOM 2736 N N . PHE A 1 346 ? 10.095 -10.274 8.744 1.00 88.81 346 PHE A N 1
ATOM 2737 C CA . PHE A 1 346 ? 9.261 -10.312 7.546 1.00 88.81 346 PHE A CA 1
ATOM 2738 C C . PHE A 1 346 ? 7.837 -9.810 7.801 1.00 88.81 346 PHE A C 1
ATOM 2740 O O . PHE A 1 346 ? 7.277 -9.123 6.947 1.00 88.81 346 PHE A O 1
ATOM 2747 N N . ILE A 1 347 ? 7.251 -10.153 8.953 1.00 87.94 347 ILE A N 1
ATOM 2748 C CA . ILE A 1 347 ? 5.923 -9.673 9.365 1.00 87.94 347 ILE A CA 1
ATOM 2749 C C . ILE A 1 347 ? 5.949 -8.156 9.571 1.00 87.94 347 ILE A C 1
ATOM 2751 O O . ILE A 1 347 ? 5.005 -7.477 9.182 1.00 87.94 347 ILE A O 1
ATOM 2755 N N . ASP A 1 348 ? 7.026 -7.626 10.145 1.00 89.50 348 ASP A N 1
ATOM 2756 C CA . ASP A 1 348 ? 7.169 -6.211 10.489 1.00 89.50 348 ASP A CA 1
ATOM 2757 C C . ASP A 1 348 ? 8.006 -5.418 9.475 1.00 89.50 348 ASP A C 1
ATOM 2759 O O . ASP A 1 348 ? 8.489 -4.322 9.762 1.00 89.50 348 ASP A O 1
ATOM 2763 N N . VAL A 1 349 ? 8.113 -5.921 8.240 1.00 87.44 349 VAL A N 1
ATOM 2764 C CA . VAL A 1 349 ? 8.807 -5.243 7.131 1.00 87.44 349 VAL A CA 1
ATOM 2765 C C . VAL A 1 349 ? 8.238 -3.843 6.837 1.00 87.44 349 VAL A C 1
ATOM 2767 O O . VAL A 1 349 ? 8.930 -2.975 6.306 1.00 87.44 349 VAL A O 1
ATOM 2770 N N . ASP A 1 350 ? 6.976 -3.604 7.193 1.00 83.50 350 ASP A N 1
ATOM 2771 C CA . ASP A 1 350 ? 6.259 -2.339 7.046 1.00 83.50 350 ASP A CA 1
ATOM 2772 C C . ASP A 1 350 ? 6.434 -1.379 8.237 1.00 83.50 350 ASP A C 1
ATOM 2774 O O . ASP A 1 350 ? 6.000 -0.231 8.148 1.00 83.50 350 ASP A O 1
ATOM 2778 N N . ALA A 1 351 ? 7.101 -1.783 9.324 1.00 84.69 351 ALA A N 1
ATOM 2779 C CA . ALA A 1 351 ? 7.242 -0.966 10.535 1.00 84.69 351 ALA A CA 1
ATOM 2780 C C . ALA A 1 351 ? 7.984 0.366 10.304 1.00 84.69 351 ALA A C 1
ATOM 2782 O O . ALA A 1 351 ? 7.818 1.315 11.068 1.00 84.69 351 ALA A O 1
ATOM 2783 N N . VAL A 1 352 ? 8.786 0.457 9.239 1.00 79.38 352 VAL A N 1
ATOM 2784 C CA . VAL A 1 352 ? 9.526 1.673 8.853 1.00 79.38 352 VAL A CA 1
ATOM 2785 C C . VAL A 1 352 ? 8.736 2.604 7.924 1.00 79.38 352 VAL A C 1
ATOM 2787 O O . VAL A 1 352 ? 9.219 3.683 7.573 1.00 79.38 352 VAL A O 1
ATOM 2790 N N . VAL A 1 353 ? 7.537 2.208 7.489 1.00 79.75 353 VAL A N 1
ATOM 2791 C CA . VAL A 1 353 ? 6.712 3.002 6.573 1.00 79.75 353 VAL A CA 1
ATOM 2792 C C . VAL A 1 353 ? 5.990 4.095 7.357 1.00 79.75 353 VAL A C 1
ATOM 2794 O O . VAL A 1 353 ? 5.237 3.823 8.286 1.00 79.75 353 VAL A O 1
ATOM 2797 N N . SER A 1 354 ? 6.180 5.357 6.968 1.00 72.94 354 SER A N 1
ATOM 2798 C CA . SER A 1 354 ? 5.435 6.468 7.567 1.00 72.94 354 SER A CA 1
ATOM 2799 C C . SER A 1 354 ? 3.940 6.355 7.242 1.00 72.94 354 SER A C 1
ATOM 2801 O O . SER A 1 354 ? 3.560 6.320 6.072 1.00 72.94 354 SER A O 1
ATOM 2803 N N . VAL A 1 355 ? 3.095 6.330 8.276 1.00 73.62 355 VAL A N 1
ATOM 2804 C CA . VAL A 1 355 ? 1.624 6.204 8.159 1.00 73.62 355 VAL A CA 1
ATOM 2805 C C . VAL A 1 355 ? 0.908 7.558 8.313 1.00 73.62 355 VAL A C 1
ATOM 2807 O O . VAL A 1 355 ? -0.296 7.664 8.093 1.00 73.62 355 VAL A O 1
ATOM 2810 N N . SER A 1 356 ? 1.646 8.623 8.630 1.00 75.38 356 SER A N 1
ATOM 2811 C CA . SER A 1 356 ? 1.148 9.999 8.677 1.00 75.38 356 SER A CA 1
ATOM 2812 C C . SER A 1 356 ? 2.280 11.003 8.475 1.00 75.38 356 SER A C 1
ATOM 2814 O O . SER A 1 356 ? 3.458 10.642 8.451 1.00 75.38 356 SER A O 1
ATOM 2816 N N . GLU A 1 357 ? 1.922 12.280 8.358 1.00 74.38 357 GLU A N 1
ATOM 2817 C CA . GLU A 1 357 ? 2.887 13.376 8.444 1.00 74.38 357 GLU A CA 1
ATOM 2818 C C . GLU A 1 357 ? 3.580 13.366 9.818 1.00 74.38 357 GLU A C 1
ATOM 2820 O O . GLU A 1 357 ? 2.953 13.035 10.828 1.00 74.38 357 GLU A O 1
ATOM 2825 N N . LEU A 1 358 ? 4.882 13.668 9.851 1.00 62.94 358 LEU A N 1
ATOM 2826 C CA . LEU A 1 358 ? 5.631 13.801 11.101 1.00 62.94 358 LEU A CA 1
ATOM 2827 C C . LEU A 1 358 ? 5.171 15.088 11.791 1.00 62.94 358 LEU A C 1
ATOM 2829 O O . LEU A 1 358 ? 5.238 16.160 11.190 1.00 62.94 358 LEU A O 1
ATOM 2833 N N . THR A 1 359 ? 4.716 14.992 13.041 1.00 57.41 359 THR A N 1
ATOM 2834 C CA . THR A 1 359 ? 4.501 16.179 13.879 1.00 57.41 359 THR A CA 1
ATOM 2835 C C . THR A 1 359 ? 5.812 16.934 14.007 1.00 57.41 359 THR A C 1
ATOM 2837 O O . THR A 1 359 ? 6.838 16.322 14.312 1.00 57.41 359 THR A O 1
ATOM 2840 N N . SER A 1 360 ? 5.787 18.249 13.800 1.00 54.31 360 SER A N 1
ATOM 2841 C CA . SER A 1 360 ? 6.964 19.069 14.072 1.00 54.31 360 SER A CA 1
ATOM 2842 C C . SER A 1 360 ? 7.295 19.039 15.568 1.00 54.31 360 SER A C 1
ATOM 2844 O O . SER A 1 360 ? 6.400 18.887 16.404 1.00 54.31 360 SER A O 1
ATOM 2846 N N . ASP A 1 361 ? 8.566 19.238 15.927 1.00 48.88 361 ASP A N 1
ATOM 2847 C CA . ASP A 1 361 ? 8.993 19.312 17.333 1.00 48.88 361 ASP A CA 1
ATOM 2848 C C . ASP A 1 361 ? 8.191 20.370 18.118 1.00 48.88 361 ASP A C 1
ATOM 2850 O O . ASP A 1 361 ? 7.899 20.189 19.300 1.00 48.88 361 ASP A O 1
ATOM 2854 N N . SER A 1 362 ? 7.746 21.446 17.453 1.00 48.06 362 SER A N 1
ATOM 2855 C CA . SER A 1 362 ? 6.877 22.460 18.060 1.00 48.06 362 SER A CA 1
ATOM 2856 C C . SER A 1 362 ? 5.464 21.963 18.373 1.00 48.06 362 SER A C 1
ATOM 2858 O O . SER A 1 362 ? 4.897 22.365 19.390 1.00 48.06 362 SER A O 1
ATOM 2860 N N . ASP A 1 363 ? 4.905 21.065 17.558 1.00 52.50 363 ASP A N 1
ATOM 2861 C CA . ASP A 1 363 ? 3.581 20.480 17.805 1.00 52.50 363 ASP A CA 1
ATOM 2862 C C . ASP A 1 363 ? 3.620 19.487 18.975 1.00 52.50 363 ASP A C 1
ATOM 2864 O O . ASP A 1 363 ? 2.684 19.429 19.775 1.00 52.50 363 ASP A O 1
ATOM 2868 N N . ILE A 1 364 ? 4.732 18.757 19.120 1.00 57.41 364 ILE A N 1
ATOM 2869 C CA . ILE A 1 364 ? 4.973 17.827 20.233 1.00 57.41 364 ILE A CA 1
ATOM 2870 C C . ILE A 1 364 ? 5.005 18.591 21.566 1.00 57.41 364 ILE A C 1
ATOM 2872 O O . ILE A 1 364 ? 4.314 18.222 22.519 1.00 57.41 364 ILE A O 1
ATOM 2876 N N . VAL A 1 365 ? 5.752 19.699 21.624 1.00 50.25 365 VAL A N 1
ATOM 2877 C CA . VAL A 1 365 ? 5.848 20.550 22.824 1.00 50.25 365 VAL A CA 1
ATOM 2878 C C . VAL A 1 365 ? 4.496 21.189 23.166 1.00 50.25 365 VAL A C 1
ATOM 2880 O O . VAL A 1 365 ? 4.092 21.206 24.332 1.00 50.25 365 VAL A O 1
ATOM 2883 N N . ALA A 1 366 ? 3.750 21.661 22.162 1.00 56.38 366 ALA A N 1
ATOM 2884 C CA . ALA A 1 366 ? 2.421 22.231 22.369 1.00 56.38 366 ALA A CA 1
ATOM 2885 C C . ALA A 1 366 ? 1.414 21.195 22.905 1.00 56.38 366 ALA A C 1
ATOM 2887 O O . ALA A 1 366 ? 0.609 21.525 23.781 1.00 56.38 366 ALA A O 1
ATOM 2888 N N . ALA A 1 367 ? 1.471 19.945 22.432 1.00 57.66 367 ALA A N 1
ATOM 2889 C CA . ALA A 1 367 ? 0.627 18.861 22.930 1.00 57.66 367 ALA A CA 1
ATOM 2890 C C . ALA A 1 367 ? 0.933 18.515 24.396 1.00 57.66 367 ALA A C 1
ATOM 2892 O O . ALA A 1 367 ? -0.002 18.356 25.179 1.00 57.66 367 ALA A O 1
ATOM 2893 N N . GLN A 1 368 ? 2.211 18.482 24.788 1.00 55.12 368 GLN A N 1
ATOM 2894 C CA . GLN A 1 368 ? 2.616 18.196 26.168 1.00 55.12 368 GLN A CA 1
ATOM 2895 C C . GLN A 1 368 ? 2.202 19.318 27.136 1.00 55.12 368 GLN A C 1
ATOM 2897 O O . GLN A 1 368 ? 1.686 19.048 28.217 1.00 55.12 368 GLN A O 1
ATOM 2902 N N . SER A 1 369 ? 2.314 20.582 26.713 1.00 45.84 369 SER A N 1
ATOM 2903 C CA . SER A 1 369 ? 1.954 21.746 27.542 1.00 45.84 369 SER A CA 1
ATOM 2904 C C . SER A 1 369 ? 0.459 21.847 27.895 1.00 45.84 369 SER A C 1
ATOM 2906 O O . SER A 1 369 ? 0.095 22.523 28.856 1.00 45.84 369 SER A O 1
ATOM 2908 N N . LYS A 1 370 ? -0.419 21.175 27.134 1.00 50.47 370 LYS A N 1
ATOM 2909 C CA . LYS A 1 370 ? -1.863 21.093 27.420 1.00 50.47 370 LYS A CA 1
ATOM 2910 C C . LYS A 1 370 ? -2.226 20.000 28.427 1.00 50.47 370 LYS A C 1
ATOM 2912 O O . LYS A 1 370 ? -3.342 20.020 28.927 1.00 50.47 370 LYS A O 1
ATOM 2917 N N . ILE A 1 371 ? -1.322 19.060 28.703 1.00 48.19 371 ILE A N 1
ATOM 2918 C CA . ILE A 1 371 ? -1.536 17.966 29.665 1.00 48.19 371 ILE A CA 1
ATOM 2919 C C . ILE A 1 371 ? -1.193 18.432 31.089 1.00 48.19 371 ILE A C 1
ATOM 2921 O O . ILE A 1 371 ? -1.824 17.989 32.041 1.00 48.19 371 ILE A O 1
ATOM 2925 N N . ASP A 1 372 ? -0.258 19.378 31.226 1.00 38.69 372 ASP A N 1
ATOM 2926 C CA . ASP A 1 372 ? 0.238 19.881 32.519 1.00 38.69 372 ASP A CA 1
ATOM 2927 C C . ASP A 1 372 ? -0.588 21.033 33.120 1.00 38.69 372 ASP A C 1
ATOM 2929 O O . ASP A 1 372 ? -0.195 21.616 34.132 1.00 38.69 372 ASP A O 1
ATOM 2933 N N . LYS A 1 373 ? -1.742 21.376 32.536 1.00 32.12 373 LYS A N 1
ATOM 2934 C CA . LYS A 1 373 ? -2.700 22.274 33.190 1.00 32.12 373 LYS A CA 1
ATOM 2935 C C . LYS A 1 373 ? -3.805 21.441 33.838 1.00 32.12 373 LYS A C 1
ATOM 2937 O O . LYS A 1 373 ? -4.666 20.949 33.111 1.00 32.12 373 LYS A O 1
ATOM 2942 N N . PRO A 1 374 ? -3.817 21.281 35.175 1.00 33.12 374 PRO A N 1
ATOM 2943 C CA . PRO A 1 374 ? -5.056 20.935 35.843 1.00 33.12 374 PRO A CA 1
ATOM 2944 C C . PRO A 1 374 ? -6.044 22.073 35.577 1.00 33.12 374 PRO A C 1
ATOM 2946 O O . PRO A 1 374 ? -5.661 23.243 35.655 1.00 33.12 374 PRO A O 1
ATOM 2949 N N . ASP A 1 375 ? -7.286 21.731 35.240 1.00 35.56 375 ASP A N 1
ATOM 2950 C CA . ASP A 1 375 ? -8.409 22.666 35.257 1.00 35.56 375 ASP A CA 1
ATOM 2951 C C . ASP A 1 375 ? -8.542 23.204 36.689 1.00 35.56 375 ASP A C 1
ATOM 2953 O O . ASP A 1 375 ? -9.202 22.611 37.542 1.00 35.56 375 ASP A O 1
ATOM 2957 N N . HIS A 1 376 ? -7.836 24.296 36.978 1.00 32.25 376 HIS A N 1
ATOM 2958 C CA . HIS A 1 376 ? -8.123 25.127 38.127 1.00 32.25 376 HIS A CA 1
ATOM 2959 C C . HIS A 1 376 ? -9.214 26.090 37.678 1.00 32.25 376 HIS A C 1
ATOM 2961 O O . HIS A 1 376 ? -8.997 26.956 36.832 1.00 32.25 376 HIS A O 1
ATOM 2967 N N . ASP A 1 377 ? -10.406 25.841 38.201 1.00 32.97 377 ASP A N 1
ATOM 2968 C CA . ASP A 1 377 ? -11.560 26.724 38.156 1.00 32.97 377 ASP A CA 1
ATOM 2969 C C . ASP A 1 377 ? -11.145 28.083 38.748 1.00 32.97 377 ASP A C 1
ATOM 2971 O O . ASP A 1 377 ? -10.928 28.202 39.956 1.00 32.97 377 ASP A O 1
ATOM 2975 N N . ASP A 1 378 ? -10.935 29.080 37.886 1.00 35.03 378 ASP A N 1
ATOM 2976 C CA . ASP A 1 378 ? -10.775 30.479 38.280 1.00 35.03 378 ASP A CA 1
ATOM 2977 C C . ASP A 1 378 ? -12.177 31.072 38.462 1.00 35.03 378 ASP A C 1
ATOM 2979 O O . ASP A 1 378 ? -12.726 31.717 37.569 1.00 35.03 378 ASP A O 1
ATOM 2983 N N . ASN A 1 379 ? -12.753 30.857 39.642 1.00 32.94 379 ASN A N 1
ATOM 2984 C CA . ASN A 1 379 ? -13.794 31.721 40.188 1.00 32.94 379 ASN A CA 1
ATOM 2985 C C . ASN A 1 379 ? -13.308 32.247 41.540 1.00 32.94 379 ASN A C 1
ATOM 2987 O O . ASN A 1 379 ? -13.559 31.659 42.590 1.00 32.94 379 ASN A O 1
ATOM 2991 N N . ALA A 1 380 ? -12.562 33.353 41.499 1.00 32.41 380 ALA A N 1
ATOM 2992 C CA . ALA A 1 380 ? -12.331 34.182 42.672 1.00 32.41 380 ALA A CA 1
ATOM 2993 C C . ALA A 1 380 ? -13.527 35.131 42.826 1.00 32.41 380 ALA A C 1
ATOM 2995 O O . ALA A 1 380 ? -13.735 36.024 42.006 1.00 32.41 380 ALA A O 1
ATOM 2996 N N . GLU A 1 381 ? -14.321 34.874 43.861 1.00 32.50 381 GLU A N 1
ATOM 2997 C CA . GLU A 1 381 ? -15.390 35.738 44.351 1.00 32.50 381 GLU A CA 1
ATOM 2998 C C . GLU A 1 381 ? -14.820 37.051 44.917 1.00 32.50 381 GLU A C 1
ATOM 3000 O O . GLU A 1 381 ? -13.935 37.037 45.772 1.00 32.50 381 GLU A O 1
ATOM 3005 N N . GLU A 1 382 ? -15.407 38.175 44.508 1.00 31.44 382 GLU A N 1
ATOM 3006 C CA . GLU A 1 382 ? -15.637 39.338 45.370 1.00 31.44 382 GLU A CA 1
ATOM 3007 C C . GLU A 1 382 ? -17.156 39.576 45.369 1.00 31.44 382 GLU A C 1
ATOM 3009 O O . GLU A 1 382 ? -17.723 39.927 44.336 1.00 31.44 382 GLU A O 1
ATOM 3014 N N . ASP A 1 383 ? -17.840 39.237 46.466 1.00 30.05 383 ASP A N 1
ATOM 3015 C CA . ASP A 1 383 ? -18.576 40.208 47.294 1.00 30.05 383 ASP A CA 1
ATOM 3016 C C . ASP A 1 383 ? -19.602 39.556 48.247 1.00 30.05 383 ASP A C 1
ATOM 3018 O O . ASP A 1 383 ? -20.519 38.836 47.862 1.00 30.05 383 ASP A O 1
ATOM 3022 N N . GLU A 1 384 ? -19.386 39.873 49.526 1.00 31.08 384 GLU A N 1
ATOM 3023 C CA . GLU A 1 384 ? -20.309 40.094 50.648 1.00 31.08 384 GLU A CA 1
ATOM 3024 C C . GLU A 1 384 ? -21.650 39.328 50.782 1.00 31.08 384 GLU A C 1
ATOM 3026 O O . GLU A 1 384 ? -22.620 39.540 50.064 1.00 31.08 384 GLU A O 1
ATOM 3031 N N . ASN A 1 385 ? -21.735 38.603 51.910 1.00 29.66 385 ASN A N 1
ATOM 3032 C CA . ASN A 1 385 ? -22.861 38.530 52.859 1.00 29.66 385 ASN A CA 1
ATOM 3033 C C . ASN A 1 385 ? -24.300 38.406 52.310 1.00 29.66 385 ASN A C 1
ATOM 3035 O O . ASN A 1 385 ? -24.931 39.415 52.007 1.00 29.66 385 ASN A O 1
ATOM 3039 N N . ASN A 1 386 ? -24.924 37.229 52.480 1.00 28.97 386 ASN A N 1
ATOM 3040 C CA . ASN A 1 386 ? -26.076 37.096 53.392 1.00 28.97 386 ASN A CA 1
ATOM 3041 C C . ASN A 1 386 ? -26.481 35.633 53.649 1.00 28.97 386 ASN A C 1
ATOM 3043 O O . ASN A 1 386 ? -26.373 34.771 52.782 1.00 28.97 386 ASN A O 1
ATOM 3047 N N . ASP A 1 387 ? -27.013 35.400 54.846 1.00 28.61 387 ASP A N 1
ATOM 3048 C CA . ASP A 1 387 ? -27.650 34.169 55.320 1.00 28.61 387 ASP A CA 1
ATOM 3049 C C . ASP A 1 387 ? -28.676 33.566 54.340 1.00 28.61 387 ASP A C 1
ATOM 3051 O O . ASP A 1 387 ? -29.559 34.273 53.858 1.00 28.61 387 ASP A O 1
ATOM 3055 N N . THR A 1 388 ? -28.660 32.236 54.149 1.00 30.23 388 THR A N 1
ATOM 3056 C CA . THR A 1 388 ? -29.791 31.320 54.452 1.00 30.23 388 THR A CA 1
ATOM 3057 C C . THR A 1 388 ? -29.510 29.860 54.041 1.00 30.23 388 THR A C 1
ATOM 3059 O O . THR A 1 388 ? -29.414 29.513 52.875 1.00 30.23 388 THR A O 1
ATOM 3062 N N . ASN A 1 389 ? -29.396 28.997 55.053 1.00 26.03 389 ASN A N 1
ATOM 3063 C CA . ASN A 1 389 ? -30.111 27.728 55.262 1.00 26.03 389 ASN A CA 1
ATOM 3064 C C . ASN A 1 389 ? -30.555 26.834 54.054 1.00 26.03 389 ASN A C 1
ATOM 3066 O O . ASN A 1 389 ? -31.308 27.262 53.188 1.00 26.03 389 ASN A O 1
ATOM 3070 N N . ILE A 1 390 ? -30.312 25.516 54.223 1.00 27.22 390 ILE A N 1
ATOM 3071 C CA . ILE A 1 390 ? -31.092 24.330 53.760 1.00 27.22 390 ILE A CA 1
ATOM 3072 C C . ILE A 1 390 ? -30.559 23.479 52.567 1.00 27.22 390 ILE A C 1
ATOM 3074 O O . ILE A 1 390 ? -30.697 23.810 51.400 1.00 27.22 390 ILE A O 1
ATOM 3078 N N . GLN A 1 391 ? -30.136 22.260 52.957 1.00 26.92 391 GLN A N 1
ATOM 3079 C CA . GLN A 1 391 ? -30.263 20.917 52.340 1.00 26.92 391 GLN A CA 1
ATOM 3080 C C . GLN A 1 391 ? -29.348 20.402 51.212 1.00 26.92 391 GLN A C 1
ATOM 3082 O O . GLN A 1 391 ? -29.531 20.639 50.025 1.00 26.92 391 GLN A O 1
ATOM 3087 N N . HIS A 1 392 ? -28.519 19.438 51.636 1.00 31.98 392 HIS A N 1
ATOM 3088 C CA . HIS A 1 392 ? -28.376 18.090 51.065 1.00 31.98 392 HIS A CA 1
ATOM 3089 C C . HIS A 1 392 ? -29.476 17.677 50.061 1.00 31.98 392 HIS A C 1
ATOM 3091 O O . HIS A 1 392 ? -30.624 17.469 50.453 1.00 31.98 392 HIS A O 1
ATOM 3097 N N . SER A 1 393 ? -29.096 17.351 48.822 1.00 26.80 393 SER A N 1
ATOM 3098 C CA . SER A 1 393 ? -29.739 16.244 48.103 1.00 26.80 393 SER A CA 1
ATOM 3099 C C . SER A 1 393 ? -28.796 15.584 47.092 1.00 26.80 393 SER A C 1
ATOM 3101 O O . SER A 1 393 ? -28.242 16.202 46.190 1.00 26.80 393 SER A O 1
ATOM 3103 N N . LEU A 1 394 ? -28.614 14.281 47.305 1.00 27.72 394 LEU A N 1
ATOM 3104 C CA . LEU A 1 394 ? -28.133 13.299 46.341 1.00 27.72 394 LEU A CA 1
ATOM 3105 C C . LEU A 1 394 ? -29.097 13.235 45.151 1.00 27.72 394 LEU A C 1
ATOM 3107 O O . LEU A 1 394 ? -30.300 13.089 45.370 1.00 27.72 394 LEU A O 1
ATOM 3111 N N . ILE A 1 395 ? -28.582 13.197 43.919 1.00 26.53 395 ILE A N 1
ATOM 3112 C CA . ILE A 1 395 ? -29.358 12.734 42.763 1.00 26.53 395 ILE A CA 1
ATOM 3113 C C . ILE A 1 395 ? -28.713 11.476 42.180 1.00 26.53 395 ILE A C 1
ATOM 3115 O O . ILE A 1 395 ? -27.611 11.466 41.639 1.00 26.53 395 ILE A O 1
ATOM 3119 N N . LYS A 1 396 ? -29.467 10.400 42.389 1.00 26.34 396 LYS A N 1
ATOM 3120 C CA . LYS A 1 396 ? -29.438 9.067 41.787 1.00 26.34 396 LYS A CA 1
ATOM 3121 C C . LYS A 1 396 ? -30.197 9.100 40.444 1.00 26.34 396 LYS A C 1
ATOM 3123 O O . LYS A 1 396 ? -31.000 10.008 40.255 1.00 26.34 396 LYS A O 1
ATOM 3128 N N . LEU A 1 397 ? -30.082 7.995 39.685 1.00 24.97 397 LEU A N 1
ATOM 3129 C CA . LEU A 1 397 ? -30.954 7.500 38.584 1.00 24.97 397 LEU A CA 1
ATOM 3130 C C . LEU A 1 397 ? -30.580 7.965 37.167 1.00 24.97 397 LEU A C 1
ATOM 3132 O O . LEU A 1 397 ? -30.155 9.095 36.985 1.00 24.97 397 LEU A O 1
ATOM 3136 N N . ALA A 1 398 ? -30.731 7.170 36.104 1.00 23.73 398 ALA A N 1
ATOM 3137 C CA . ALA A 1 398 ? -31.219 5.797 35.856 1.00 23.73 398 ALA A CA 1
ATOM 3138 C C . ALA A 1 398 ? -30.732 5.435 34.423 1.00 23.73 398 ALA A C 1
ATOM 3140 O O . ALA A 1 398 ? -30.523 6.341 33.623 1.00 23.73 398 ALA A O 1
ATOM 3141 N N . ALA A 1 399 ? -30.317 4.214 34.075 1.00 24.28 399 ALA A N 1
ATOM 3142 C CA . ALA A 1 399 ? -31.145 3.028 33.825 1.00 24.28 399 ALA A CA 1
ATOM 3143 C C . ALA A 1 399 ? -32.379 3.311 32.945 1.00 24.28 399 ALA A C 1
ATOM 3145 O O . ALA A 1 399 ? -33.455 3.557 33.475 1.00 24.28 399 ALA A O 1
ATOM 3146 N N . ASP A 1 400 ? -32.174 3.288 31.626 1.00 28.83 400 ASP A N 1
ATOM 3147 C CA . ASP A 1 400 ? -33.003 2.568 30.642 1.00 28.83 400 ASP A CA 1
ATOM 3148 C C . ASP A 1 400 ? -32.206 2.353 29.342 1.00 28.83 400 ASP A C 1
ATOM 3150 O O . ASP A 1 400 ? -31.583 3.328 28.850 1.00 28.83 400 ASP A O 1
#

Solvent-accessible surface area (backbone atoms only — not comparable to full-atom values): 25194 Å² total; per-residue (Å²): 132,85,81,78,78,81,75,85,75,58,26,46,40,59,50,38,54,50,50,54,53,46,72,75,70,54,61,67,71,57,50,27,62,76,70,72,44,59,64,70,57,56,51,55,47,64,75,44,37,66,73,50,45,57,58,58,76,47,95,54,68,48,50,81,39,60,71,92,79,85,58,101,55,49,68,49,50,52,55,47,49,54,49,49,54,53,39,51,76,68,72,50,87,78,49,73,70,58,53,37,54,51,41,39,51,46,25,62,75,70,67,44,88,86,66,72,70,40,71,67,58,51,50,52,48,29,68,69,43,66,55,65,95,66,90,75,79,88,85,80,88,85,77,57,68,65,59,54,50,50,40,54,68,49,53,48,45,59,53,52,72,73,51,76,82,64,63,75,79,46,68,97,54,64,67,90,72,47,100,53,92,83,79,77,63,99,52,101,40,60,42,41,70,59,42,54,57,55,59,69,74,54,75,72,45,76,46,77,42,65,87,45,74,29,56,64,91,80,78,90,60,88,41,45,49,81,40,72,52,68,84,90,69,54,51,66,66,34,39,53,70,57,48,52,51,61,51,30,37,49,40,31,51,40,54,50,50,52,52,44,51,54,23,53,78,67,76,41,87,75,76,89,48,72,56,56,49,53,53,41,48,51,55,12,54,73,66,52,49,68,66,59,51,54,48,30,32,45,70,36,62,69,55,98,64,81,84,79,87,66,86,78,74,86,74,76,76,48,75,61,56,53,51,41,51,54,50,50,53,52,33,45,74,73,65,75,43,66,94,88,59,51,73,64,56,62,63,48,64,61,73,82,58,74,62,45,71,80,77,50,75,67,54,54,52,55,57,54,63,62,69,77,55,76,91,72,82,86,76,84,82,87,83,82,89,80,91,79,89,88,79,94,76,88,86,80,89,78,94,131

pLDDT: mean 72.73, std 18.51, range [23.73, 96.69]

InterPro domains:
  IPR004875 DDE superfamily endonuclease domain [PF03184] (161-297)
  IPR006600 HTH CenpB-type DNA-binding domain [PF03221] (74-134)
  IPR006600 HTH CenpB-type DNA-binding domain [PS51253] (64-135)
  IPR006600 HTH CenpB-type DNA-binding domain [SM00674] (70-135)
  IPR007889 DNA binding HTH domain, Psq-type [PF04218] (15-54)
  IPR009057 Homedomain-like superfamily [SSF46689] (8-56)
  IPR009057 Homedomain-like superfamily [SSF46689] (67-130)
  IPR050863 Centromere and Transposable Element-Derived Protein [PTHR19303] (21-325)

Radius of gyration: 38.79 Å; Cα contacts (8 Å, |Δi|>4): 258; chains: 1; bounding box: 99×66×109 Å